Protein AF-0000000080869703 (afdb_homodimer)

Nearest PDB structures (foldseek):
  3mkl-assembly2_B  TM=8.723E-01  e=1.163E-06  Escherichia coli K-12
  3mkl-assembly1_A  TM=8.788E-01  e=1.828E-06  Escherichia coli K-12
  6nwj-assembly1_B  TM=6.174E-01  e=2.322E-05  Clostridium perfringens str. 13
  1rc6-assembly1_A  TM=5.672E-01  e=4.840E-05  Escherichia coli
  3i7d-assembly1_A  TM=5.353E-01  e=1.082E-03  Ruegeria pomeroyi DSS-3

Secondary structure (DSSP, 8-state):
--------EEE-HHHHHHHHHHHTEEEE-TTS-TT--S-SEEEEEEEE-SSTTEEEEEEEEEESS-EEEEE-S-EEEEEEEEEES-EEEEETTEEEEE-TTEEEEEEE-SS-PPEEEE-SSEEEEEEEEEE-HHHHHHTTPPP--TT---EEEEE--HHHHHHHHHHHHSPPPHHHHHHHHHHHHHHHHHHH---------SSSS--HHHHHHHHHHHHHHHH-TTS---HHHHHHHTTS-HHHHHHHHHHHHSS-HHHHHHHHHHHHHHHHHHTT--HHHHHHHTT-S-HHHHHHHHHHHHSS-GGGS----/--------EEE-HHHHHHHHHHHTEEEE-TTS-TT--S-SEEEEEEEE-SSTTEEEEEEEEEE-S-EEEEE-S-EEEEEEEEEES-EEEEETTEEEEE-TTEEEEEEE-SS-PPEEEE-SSEEEEEEEEEE-HHHHHHTTPPP--TT---EEEEE--HHHHHHHHHHHHSPPPHHHHHHHHHHHHHHHHHHH---------SSS---HHHHHHHHHHHHHHHH-TTS---HHHHHHHTTS-HHHHHHHHHHHHSS-HHHHHHHHHHHHHHHHHHTT--HHHHHHHTT-S-HHHHHHHHHHHHSS-GGGS----

Radius of gyration: 28.46 Å; Cα contacts (8 Å, |Δi|>4): 1227; chains: 2; bounding box: 59×88×68 Å

Structure (mmCIF, N/CA/C/O backbone):
data_AF-0000000080869703-model_v1
#
loop_
_entity.id
_entity.type
_entity.pdbx_description
1 polymer 'Helix-turn-helix transcriptional regulator'
#
loop_
_atom_site.group_PDB
_atom_site.id
_atom_site.type_symbol
_atom_site.label_atom_id
_atom_site.label_alt_id
_atom_site.label_comp_id
_atom_site.label_asym_id
_atom_site.label_entity_id
_atom_site.label_seq_id
_atom_site.pdbx_PDB_ins_code
_atom_site.Cartn_x
_atom_site.Cartn_y
_atom_site.Cartn_z
_atom_site.occupancy
_atom_site.B_iso_or_equiv
_atom_site.auth_seq_id
_atom_site.auth_comp_id
_atom_site.auth_asym_id
_atom_site.auth_atom_id
_atom_site.pdbx_PDB_model_num
ATOM 1 N N . MET A 1 1 ? 22.516 1.407 21.328 1 20.14 1 MET A N 1
ATOM 2 C CA . MET A 1 1 ? 22.808 2.601 20.541 1 20.14 1 MET A CA 1
ATOM 3 C C . MET A 1 1 ? 21.524 3.235 20.017 1 20.14 1 MET A C 1
ATOM 5 O O . MET A 1 1 ? 20.713 2.566 19.374 1 20.14 1 MET A O 1
ATOM 9 N N . SER A 1 2 ? 21.007 4.285 20.623 1 25.22 2 SER A N 1
ATOM 10 C CA . SER A 1 2 ? 19.775 5.066 20.619 1 25.22 2 SER A CA 1
ATOM 11 C C . SER A 1 2 ? 19.49 5.641 19.235 1 25.22 2 SER A C 1
ATOM 13 O O . SER A 1 2 ? 20.376 6.222 18.604 1 25.22 2 SER A O 1
ATOM 15 N N . ALA A 1 3 ? 18.755 4.963 18.36 1 33.51 3 ALA A N 1
ATOM 16 C CA . ALA A 1 3 ? 18.299 5.474 17.07 1 33.51 3 ALA A CA 1
ATOM 17 C C . ALA A 1 3 ? 18.113 6.988 17.115 1 33.51 3 ALA A C 1
ATOM 19 O O . ALA A 1 3 ? 17.27 7.494 17.86 1 33.51 3 ALA A O 1
ATOM 20 N N . ARG A 1 4 ? 19.114 7.731 17.019 1 34.93 4 ARG A N 1
ATOM 21 C CA . ARG A 1 4 ? 19.254 9.18 17.12 1 34.93 4 ARG A CA 1
ATOM 22 C C . ARG A 1 4 ? 18.106 9.892 16.412 1 34.93 4 ARG A C 1
ATOM 24 O O . ARG A 1 4 ? 17.92 9.731 15.204 1 34.93 4 ARG A O 1
ATOM 31 N N . SER A 1 5 ? 16.959 10.2 17.138 1 42.34 5 SER A N 1
ATOM 32 C CA . SER A 1 5 ? 15.76 11.006 16.938 1 42.34 5 SER A CA 1
ATOM 33 C C . SER A 1 5 ? 16.083 12.308 16.214 1 42.34 5 SER A C 1
ATOM 35 O O . SER A 1 5 ? 17.148 12.892 16.421 1 42.34 5 SER A O 1
ATOM 37 N N . ALA A 1 6 ? 15.863 12.454 15.037 1 49.43 6 ALA A N 1
ATOM 38 C CA . ALA A 1 6 ? 15.995 13.77 14.419 1 49.43 6 ALA A CA 1
ATOM 39 C C . ALA A 1 6 ? 15.98 14.875 15.472 1 49.43 6 ALA A C 1
ATOM 41 O O . ALA A 1 6 ? 15.349 14.731 16.522 1 49.43 6 ALA A O 1
ATOM 42 N N . PRO A 1 7 ? 16.922 15.744 15.5 1 52.11 7 PRO A N 1
ATOM 43 C CA . PRO A 1 7 ? 17.02 16.766 16.545 1 52.11 7 PRO A CA 1
ATOM 44 C C . PRO A 1 7 ? 15.687 17.458 16.82 1 52.11 7 PRO A C 1
ATOM 46 O O . PRO A 1 7 ? 14.923 17.728 15.889 1 52.11 7 PRO A O 1
ATOM 49 N N . ALA A 1 8 ? 15.157 17.297 18.018 1 68.85 8 ALA A N 1
ATOM 50 C CA . ALA A 1 8 ? 13.951 17.872 18.608 1 68.85 8 ALA A CA 1
ATOM 51 C C . ALA A 1 8 ? 13.905 19.383 18.402 1 68.85 8 ALA A C 1
ATOM 53 O O . ALA A 1 8 ? 14.814 20.101 18.825 1 68.85 8 ALA A O 1
ATOM 54 N N . ARG A 1 9 ? 13.326 19.951 17.357 1 85.55 9 ARG A N 1
ATOM 55 C CA . ARG A 1 9 ? 13.081 21.361 17.074 1 85.55 9 ARG A CA 1
ATOM 56 C C . ARG A 1 9 ? 11.968 21.912 17.959 1 85.55 9 ARG A C 1
ATOM 58 O O . ARG A 1 9 ? 10.952 21.248 18.174 1 85.55 9 ARG A O 1
ATOM 65 N N . ALA A 1 10 ? 12.283 23.069 18.505 1 91.9 10 ALA A N 1
ATOM 66 C CA . ALA A 1 10 ? 11.259 23.749 19.293 1 91.9 10 ALA A CA 1
ATOM 67 C C . ALA A 1 10 ? 10.288 24.508 18.393 1 91.9 10 ALA A C 1
ATOM 69 O O . ALA A 1 10 ? 10.703 25.152 17.426 1 91.9 10 ALA A O 1
ATOM 70 N N . HIS A 1 11 ? 9.072 24.368 18.674 1 92.34 11 HIS A N 1
ATOM 71 C CA . HIS A 1 11 ? 8.044 25.056 17.901 1 92.34 11 HIS A CA 1
ATOM 72 C C . HIS A 1 11 ? 7.268 26.042 18.769 1 92.34 11 HIS A C 1
ATOM 74 O O . HIS A 1 11 ? 6.696 25.657 19.791 1 92.34 11 HIS A O 1
ATOM 80 N N . THR A 1 12 ? 7.3 27.272 18.345 1 91.87 12 THR A N 1
ATOM 81 C CA . THR A 1 12 ? 6.55 28.319 19.029 1 91.87 12 THR A CA 1
ATOM 82 C C . THR A 1 12 ? 5.137 28.429 18.464 1 91.87 12 THR A C 1
ATOM 84 O O . THR A 1 12 ? 4.776 27.704 17.534 1 91.87 12 THR A O 1
ATOM 87 N N . LEU A 1 13 ? 4.327 29.299 19.083 1 91.07 13 LEU A N 1
ATOM 88 C CA . LEU A 1 13 ? 2.981 29.522 18.565 1 91.07 13 LEU A CA 1
ATOM 89 C C . LEU A 1 13 ? 3.03 30.03 17.127 1 91.07 13 LEU A C 1
ATOM 91 O O . LEU A 1 13 ? 2.17 29.685 16.314 1 91.07 13 LEU A O 1
ATOM 95 N N . ARG A 1 14 ? 4.054 30.802 16.857 1 86.33 14 ARG A N 1
ATOM 96 C CA . ARG A 1 14 ? 4.246 31.289 15.494 1 86.33 14 ARG A CA 1
ATOM 97 C C . ARG A 1 14 ? 4.444 30.131 14.522 1 86.33 14 ARG A C 1
ATOM 99 O O . ARG A 1 14 ? 3.892 30.138 13.42 1 86.33 14 ARG A O 1
ATOM 106 N N . ASP A 1 15 ? 5.247 29.185 14.94 1 87.35 15 ASP A N 1
ATOM 107 C CA . ASP A 1 15 ? 5.463 28 14.115 1 87.35 15 ASP A CA 1
ATOM 108 C C . ASP A 1 15 ? 4.159 27.235 13.9 1 87.35 15 ASP A C 1
ATOM 110 O O . ASP A 1 15 ? 3.887 26.758 12.796 1 87.35 15 ASP A O 1
ATOM 114 N N . LEU A 1 16 ? 3.339 27.163 14.928 1 90.88 16 LEU A N 1
ATOM 115 C CA . LEU A 1 16 ? 2.066 26.457 14.821 1 90.88 16 LEU A CA 1
ATOM 116 C C . LEU A 1 16 ? 1.134 27.163 13.843 1 90.88 16 LEU A C 1
ATOM 118 O O . LEU A 1 16 ? 0.442 26.511 13.057 1 90.88 16 LEU A O 1
ATOM 122 N N . HIS A 1 17 ? 1.147 28.445 13.905 1 87.14 17 HIS A N 1
ATOM 123 C CA . HIS A 1 17 ? 0.316 29.203 12.976 1 87.14 17 HIS A CA 1
ATOM 124 C C . HIS A 1 17 ? 0.772 28.999 11.536 1 87.14 17 HIS A C 1
ATOM 126 O O . HIS A 1 17 ? -0.053 28.948 10.62 1 87.14 17 HIS A O 1
ATOM 132 N N . ALA A 1 18 ? 2.055 28.888 11.414 1 81.06 18 ALA A N 1
ATOM 133 C CA . ALA A 1 18 ? 2.58 28.603 10.082 1 81.06 18 ALA A CA 1
ATOM 134 C C . ALA A 1 18 ? 2.107 27.24 9.585 1 81.06 18 ALA A C 1
ATOM 136 O O . ALA A 1 18 ? 1.715 27.097 8.424 1 81.06 18 ALA A O 1
ATOM 137 N N . TYR A 1 19 ? 2.163 26.274 10.492 1 84.2 19 TYR A N 1
ATOM 138 C CA . TYR A 1 19 ? 1.609 24.966 10.159 1 84.2 19 TYR A CA 1
ATOM 139 C C . TYR A 1 19 ? 0.132 25.075 9.798 1 84.2 19 TYR A C 1
ATOM 141 O O . TYR A 1 19 ? -0.323 24.463 8.83 1 84.2 19 TYR A O 1
ATOM 149 N N . GLY A 1 20 ? -0.568 25.808 10.604 1 85.89 20 GLY A N 1
ATOM 150 C CA . GLY A 1 20 ? -1.995 25.979 10.379 1 85.89 20 GLY A CA 1
ATOM 151 C C . GLY A 1 20 ? -2.321 26.525 9.002 1 85.89 20 GLY A C 1
ATOM 152 O O . GLY A 1 20 ? -3.234 26.035 8.334 1 85.89 20 GLY A O 1
ATOM 153 N N . ARG A 1 21 ? -1.618 27.464 8.59 1 79.07 21 ARG A N 1
ATOM 154 C CA . ARG A 1 21 ? -1.818 28.049 7.268 1 79.07 21 ARG A CA 1
ATOM 155 C C . ARG A 1 21 ? -1.548 27.025 6.171 1 79.07 21 ARG A C 1
ATOM 157 O O . ARG A 1 21 ? -2.229 27.015 5.143 1 79.07 21 ARG A O 1
ATOM 164 N N . HIS A 1 22 ? -0.626 26.2 6.531 1 76.41 22 HIS A N 1
ATOM 165 C CA . HIS A 1 22 ? -0.196 25.22 5.541 1 76.41 22 HIS A CA 1
ATOM 166 C C . HIS A 1 22 ? -1.163 24.043 5.475 1 76.41 22 HIS A C 1
ATOM 168 O O . HIS A 1 22 ? -1.499 23.57 4.386 1 76.41 22 HIS A O 1
ATOM 174 N N . TYR A 1 23 ? -1.695 23.671 6.624 1 81.21 23 TYR A N 1
ATOM 175 C CA . TYR A 1 23 ? -2.474 22.439 6.683 1 81.21 23 TYR A CA 1
ATOM 176 C C . TYR A 1 23 ? -3.954 22.739 6.886 1 81.21 23 TYR A C 1
ATOM 178 O O . TYR A 1 23 ? -4.774 21.822 6.973 1 81.21 23 TYR A O 1
ATOM 186 N N . GLY A 1 24 ? -4.285 24.014 6.92 1 82.24 24 GLY A N 1
ATOM 187 C CA . GLY A 1 24 ? -5.674 24.396 7.114 1 82.24 24 GLY A CA 1
ATOM 188 C C . GLY A 1 24 ? -6.161 24.176 8.533 1 82.24 24 GLY A C 1
ATOM 189 O O . GLY A 1 24 ? -7.26 23.658 8.745 1 82.24 24 GLY A O 1
ATOM 190 N N . LEU A 1 25 ? -5.31 24.497 9.418 1 89.09 25 LEU A N 1
ATOM 191 C CA . LEU A 1 25 ? -5.636 24.363 10.833 1 89.09 25 LEU A CA 1
ATOM 192 C C . LEU A 1 25 ? -5.528 25.707 11.546 1 89.09 25 LEU A C 1
ATOM 194 O O . LEU A 1 25 ? -4.682 26.533 11.197 1 89.09 25 LEU A O 1
ATOM 198 N N . ASP A 1 26 ? -6.378 25.969 12.43 1 90.92 26 ASP A N 1
ATOM 199 C CA . ASP A 1 26 ? -6.266 27.084 13.366 1 90.92 26 ASP A CA 1
ATOM 200 C C . ASP A 1 26 ? -5.799 26.605 14.738 1 90.92 26 ASP A C 1
ATOM 202 O O . ASP A 1 26 ? -6.436 25.745 15.351 1 90.92 26 ASP A O 1
ATOM 206 N N . TYR A 1 27 ? -4.723 27.202 15.184 1 93.07 27 TYR A N 1
ATOM 207 C CA . TYR A 1 27 ? -4.172 26.801 16.474 1 93.07 27 TYR A CA 1
ATOM 208 C C . TYR A 1 27 ? -4.424 27.869 17.531 1 93.07 27 TYR A C 1
ATOM 210 O O . TYR A 1 27 ? -4.358 29.066 17.241 1 93.07 27 TYR A O 1
ATOM 218 N N . ARG A 1 28 ? -4.674 27.396 18.712 1 92.97 28 ARG A N 1
ATOM 219 C CA . ARG A 1 28 ? -4.789 28.245 19.894 1 92.97 28 ARG A CA 1
ATOM 220 C C . ARG A 1 28 ? -4.058 27.63 21.082 1 92.97 28 ARG A C 1
ATOM 222 O O . ARG A 1 28 ? -4.106 26.416 21.287 1 92.97 28 ARG A O 1
ATOM 229 N N . VAL A 1 29 ? -3.337 28.428 21.752 1 94.53 29 VAL A N 1
ATOM 230 C CA . VAL A 1 29 ? -2.681 28.016 22.989 1 94.53 29 VAL A CA 1
ATOM 231 C C . VAL A 1 29 ? -3.222 28.836 24.159 1 94.53 29 VAL A C 1
ATOM 233 O O . VAL A 1 29 ? -2.778 29.962 24.394 1 94.53 29 VAL A O 1
ATOM 236 N N . PRO A 1 30 ? -4.152 28.202 24.82 1 90.41 30 PRO A N 1
ATOM 237 C CA . PRO A 1 30 ? -4.748 28.977 25.91 1 90.41 30 PRO A CA 1
ATOM 238 C C . PRO A 1 30 ? -3.709 29.498 26.901 1 90.41 30 PRO A C 1
ATOM 240 O O . PRO A 1 30 ? -2.789 28.767 27.277 1 90.41 30 PRO A O 1
ATOM 243 N N . GLY A 1 31 ? -3.852 30.686 27.29 1 86.3 31 GLY A N 1
ATOM 244 C CA . GLY A 1 31 ? -3.015 31.273 28.324 1 86.3 31 GLY A CA 1
ATOM 245 C C . GLY A 1 31 ? -1.709 31.83 27.788 1 86.3 31 GLY A C 1
ATOM 246 O O . GLY A 1 31 ? -0.927 32.42 28.536 1 86.3 31 GLY A O 1
ATOM 247 N N . LEU A 1 32 ? -1.402 31.518 26.504 1 84.37 32 LEU A N 1
ATOM 248 C CA . LEU A 1 32 ? -0.157 32.018 25.932 1 84.37 32 LEU A CA 1
ATOM 249 C C . LEU A 1 32 ? -0.424 33.178 24.977 1 84.37 32 LEU A C 1
ATOM 251 O O . LEU A 1 32 ? -1.338 33.111 24.153 1 84.37 32 LEU A O 1
ATOM 255 N N . SER A 1 33 ? 0.323 34.228 25.192 1 83.71 33 SER A N 1
ATOM 256 C CA . SER A 1 33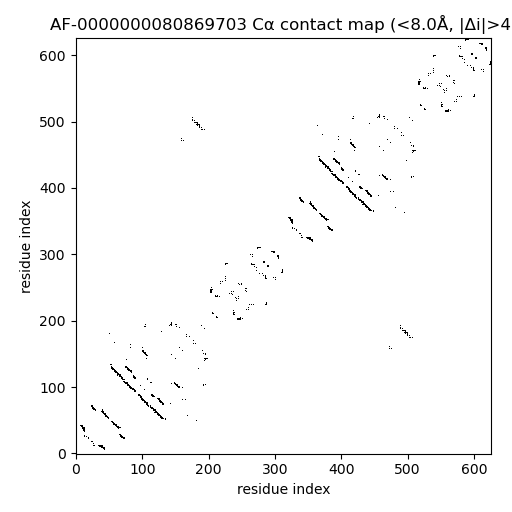 ? 0.232 35.372 24.292 1 83.71 33 SER A CA 1
ATOM 257 C C . SER A 1 33 ? 0.656 34.996 22.876 1 83.71 33 SER A C 1
ATOM 259 O O . SER A 1 33 ? 1.599 34.224 22.689 1 83.71 33 SER A O 1
ATOM 261 N N . PRO A 1 34 ? -0.042 35.465 21.88 1 77.93 34 PRO A N 1
ATOM 262 C CA . PRO A 1 34 ? 0.317 35.178 20.489 1 77.93 34 PRO A CA 1
ATOM 263 C C . PRO A 1 34 ? 1.746 35.598 20.15 1 77.93 34 PRO A C 1
ATOM 265 O O . PRO A 1 34 ? 2.324 35.105 19.178 1 77.93 34 PRO A O 1
ATOM 268 N N . ARG A 1 35 ? 2.4 36.48 20.983 1 78.35 35 ARG A N 1
ATOM 269 C CA . ARG A 1 35 ? 3.737 36.997 20.71 1 78.35 35 ARG A CA 1
ATOM 270 C C . ARG A 1 35 ? 4.789 36.252 21.525 1 78.35 35 ARG A C 1
ATOM 272 O O . ARG A 1 35 ? 5.984 36.528 21.406 1 78.35 35 ARG A O 1
ATOM 279 N N . ALA A 1 36 ? 4.219 35.283 22.302 1 82.03 36 ALA A N 1
ATOM 280 C CA . ALA A 1 36 ? 5.15 34.556 23.161 1 82.03 36 ALA A CA 1
ATOM 281 C C . ALA A 1 36 ? 6.12 33.718 22.333 1 82.03 36 ALA A C 1
ATOM 283 O O . ALA A 1 36 ? 5.717 33.061 21.37 1 82.03 36 ALA A O 1
ATOM 284 N N . GLU A 1 37 ? 7.371 33.797 22.561 1 84.36 37 GLU A N 1
ATOM 285 C CA . GLU A 1 37 ? 8.397 33.034 21.857 1 84.36 37 GLU A CA 1
ATOM 286 C C . GLU A 1 37 ? 8.829 31.814 22.664 1 84.36 37 GLU A C 1
ATOM 288 O O . GLU A 1 37 ? 10.017 31.49 22.722 1 84.36 37 GLU A O 1
ATOM 293 N N . VAL A 1 38 ? 7.845 31.285 23.36 1 89.35 38 VAL A N 1
ATOM 294 C CA . VAL A 1 38 ? 8.131 30.078 24.127 1 89.35 38 VAL A CA 1
ATOM 295 C C . VAL A 1 38 ? 7.726 28.845 23.322 1 89.35 38 VAL A C 1
ATOM 297 O O . VAL A 1 38 ? 6.739 28.875 22.584 1 89.35 38 VAL A O 1
ATOM 300 N N . PRO A 1 39 ? 8.449 27.837 23.57 1 93.15 39 PRO A N 1
ATOM 301 C CA . PRO A 1 39 ? 8.096 26.617 22.839 1 93.15 39 PRO A CA 1
ATOM 302 C C . PRO A 1 39 ? 6.779 26.006 23.312 1 93.15 39 PRO A C 1
ATOM 304 O O . PRO A 1 39 ? 6.538 25.907 24.518 1 93.15 39 PRO A O 1
ATOM 307 N N . VAL A 1 40 ? 5.871 25.772 22.37 1 95.13 40 VAL A N 1
ATOM 308 C CA . VAL A 1 40 ? 4.611 25.095 22.656 1 95.13 40 VAL A CA 1
ATOM 309 C C . VAL A 1 40 ? 4.815 23.583 22.611 1 95.13 40 VAL A C 1
ATOM 311 O O . VAL A 1 40 ? 4.204 22.844 23.387 1 95.13 40 VAL A O 1
ATOM 314 N N . MET A 1 41 ? 5.627 23.178 21.696 1 94.92 41 MET A N 1
ATOM 315 C CA . MET A 1 41 ? 5.999 21.771 21.572 1 94.92 41 MET A CA 1
ATOM 316 C C . MET A 1 41 ? 7.415 21.63 21.023 1 94.92 41 MET A C 1
ATOM 318 O O . MET A 1 41 ? 7.989 22.596 20.518 1 94.92 41 MET A O 1
ATOM 322 N N . THR A 1 42 ? 8.048 20.493 21.281 1 95.55 42 THR A N 1
ATOM 323 C CA . THR A 1 42 ? 9.354 20.156 20.726 1 95.55 42 THR A CA 1
ATOM 324 C C . THR A 1 42 ? 9.301 18.819 19.991 1 95.55 42 THR A C 1
ATOM 326 O O . THR A 1 42 ? 8.581 17.907 20.403 1 95.55 42 THR A O 1
ATOM 329 N N . GLY A 1 43 ? 9.907 18.769 18.85 1 93.76 43 GLY A N 1
ATOM 330 C CA . GLY A 1 43 ? 9.925 17.547 18.063 1 93.76 43 GLY A CA 1
ATOM 331 C C . GLY A 1 43 ? 9.901 17.799 16.568 1 93.76 43 GLY A C 1
ATOM 332 O O . GLY A 1 43 ? 10.433 18.806 16.094 1 93.76 43 GLY A O 1
ATOM 333 N N . THR A 1 44 ? 9.333 16.864 15.884 1 90.57 44 THR A N 1
ATOM 334 C CA . THR A 1 44 ? 9.364 16.973 14.43 1 90.57 44 THR A CA 1
ATOM 335 C C . THR A 1 44 ? 7.965 16.8 13.845 1 90.57 44 THR A C 1
ATOM 337 O O . THR A 1 44 ? 7.143 16.063 14.394 1 90.57 44 THR A O 1
ATOM 340 N N . VAL A 1 45 ? 7.639 17.56 12.856 1 89.21 45 VAL A N 1
ATOM 341 C CA . VAL A 1 45 ? 6.465 17.434 11.998 1 89.21 45 VAL A CA 1
ATOM 342 C C . VAL A 1 45 ? 6.903 17.246 10.547 1 89.21 45 VAL A C 1
ATOM 344 O O . VAL A 1 45 ? 7.635 18.075 10 1 89.21 45 VAL A O 1
ATOM 347 N N . ARG A 1 46 ? 6.535 16.15 10.013 1 87.94 46 ARG A N 1
ATOM 348 C CA . ARG A 1 46 ? 6.954 15.827 8.653 1 87.94 46 ARG A CA 1
ATOM 349 C C . ARG A 1 46 ? 5.748 15.64 7.738 1 87.94 46 ARG A C 1
ATOM 351 O O . ARG A 1 46 ? 4.719 15.11 8.161 1 87.94 46 ARG A O 1
ATOM 358 N N . GLU A 1 47 ? 5.862 16.02 6.592 1 89.16 47 GLU A N 1
ATOM 359 C CA . GLU A 1 47 ? 4.817 15.874 5.583 1 89.16 47 GLU A CA 1
ATOM 360 C C . GLU A 1 47 ? 5.291 15.008 4.42 1 89.16 47 GLU A C 1
ATOM 362 O O . GLU A 1 47 ? 6.44 15.115 3.986 1 89.16 47 GLU A O 1
ATOM 367 N N . PHE A 1 48 ? 4.411 14.166 3.988 1 88.63 48 PHE A N 1
ATOM 368 C CA . PHE A 1 48 ? 4.682 13.308 2.84 1 88.63 48 PHE A CA 1
ATOM 369 C C . PHE A 1 48 ? 3.534 13.364 1.839 1 88.63 48 PHE A C 1
ATOM 371 O O . PHE A 1 48 ? 2.384 13.593 2.217 1 88.63 48 PHE A O 1
ATOM 378 N N . SER A 1 49 ? 3.841 13.143 0.612 1 90.49 49 SER A N 1
ATOM 379 C CA . SER A 1 49 ? 2.875 12.997 -0.471 1 90.49 49 SER A CA 1
ATOM 380 C C . SER A 1 49 ? 3.11 11.708 -1.252 1 90.49 49 SER A C 1
ATOM 382 O O . SER A 1 49 ? 3.691 11.732 -2.339 1 90.49 49 SER A O 1
ATOM 384 N N . PRO A 1 50 ? 2.693 10.672 -0.656 1 90.98 50 PRO A N 1
ATOM 385 C CA . PRO A 1 50 ? 2.988 9.365 -1.248 1 90.98 50 PRO A CA 1
ATOM 386 C C . PRO A 1 50 ? 2.477 9.238 -2.681 1 90.98 50 PRO A C 1
ATOM 388 O O . PRO A 1 50 ? 3.074 8.527 -3.493 1 90.98 50 PRO A O 1
ATOM 391 N N . ARG A 1 51 ? 1.401 9.809 -3.007 1 86.82 51 ARG A N 1
ATOM 392 C CA . ARG A 1 51 ? 0.846 9.891 -4.354 1 86.82 51 ARG A CA 1
ATOM 393 C C . ARG A 1 51 ? 0.033 11.169 -4.534 1 86.82 51 ARG A C 1
ATOM 395 O O . ARG A 1 51 ? -0.384 11.789 -3.554 1 86.82 51 ARG A O 1
ATOM 402 N N . PRO A 1 52 ? -0.209 11.555 -5.802 1 83.94 52 PRO A N 1
ATOM 403 C CA . PRO A 1 52 ? -0.984 12.78 -6.015 1 83.94 52 PRO A CA 1
ATOM 404 C C . PRO A 1 52 ? -2.343 12.747 -5.321 1 83.94 52 PRO A C 1
ATOM 406 O O . PRO A 1 52 ? -3.083 11.768 -5.452 1 83.94 52 PRO A O 1
ATOM 409 N N . GLY A 1 53 ? -2.597 13.78 -4.527 1 87.55 53 GLY A N 1
ATOM 410 C CA . GLY A 1 53 ? -3.877 13.896 -3.848 1 87.55 53 GLY A CA 1
ATOM 411 C C . GLY A 1 53 ? -3.877 13.279 -2.462 1 87.55 53 GLY A C 1
ATOM 412 O O . GLY A 1 53 ? -4.874 13.357 -1.742 1 87.55 53 GLY A O 1
ATOM 413 N N . MET A 1 54 ? -2.79 12.623 -2.174 1 92 54 MET A N 1
ATOM 414 C CA . MET A 1 54 ? -2.609 12.041 -0.847 1 92 54 MET A CA 1
ATOM 415 C C . MET A 1 54 ? -1.577 12.827 -0.044 1 92 54 MET A C 1
ATOM 417 O O . MET A 1 54 ? -0.465 13.063 -0.518 1 92 54 MET A O 1
ATOM 421 N N . GLN A 1 55 ? -1.992 13.256 1.096 1 92.11 55 GLN A N 1
ATOM 422 C CA . GLN A 1 55 ? -1.082 13.981 1.977 1 92.11 55 GLN A CA 1
ATOM 423 C C . GLN A 1 55 ? -1 13.319 3.349 1 92.11 55 GLN A C 1
ATOM 425 O O . GLN A 1 55 ? -2.027 13.049 3.976 1 92.11 55 GLN A O 1
ATOM 430 N N . LEU A 1 56 ? 0.173 13.033 3.749 1 94.08 56 LEU A N 1
ATOM 431 C CA . LEU A 1 56 ? 0.429 12.432 5.054 1 94.08 56 LEU A CA 1
ATOM 432 C C . LEU A 1 56 ? 1.267 13.361 5.925 1 94.08 56 LEU A C 1
ATOM 434 O O . LEU A 1 56 ? 2.313 13.85 5.492 1 94.08 56 LEU A O 1
ATOM 438 N N . VAL A 1 57 ? 0.778 13.692 7.119 1 93.98 57 VAL A N 1
ATOM 439 C CA . VAL A 1 57 ? 1.515 14.516 8.073 1 93.98 57 VAL A CA 1
ATOM 440 C C . VAL A 1 57 ? 1.778 13.719 9.348 1 93.98 57 VAL A C 1
ATOM 442 O O . VAL A 1 57 ? 0.849 13.175 9.951 1 93.98 57 VAL A O 1
ATOM 445 N N . ALA A 1 58 ? 2.986 13.617 9.668 1 94.5 58 ALA A N 1
ATOM 446 C CA . ALA A 1 58 ? 3.386 12.885 10.867 1 94.5 58 ALA A CA 1
ATOM 447 C C . ALA A 1 58 ? 3.958 13.829 11.921 1 94.5 58 ALA A C 1
ATOM 449 O O . ALA A 1 58 ? 4.812 14.665 11.616 1 94.5 58 ALA A O 1
ATOM 450 N N . SER A 1 59 ? 3.453 13.707 13.107 1 94.51 59 SER A N 1
ATOM 451 C CA . SER A 1 59 ? 3.957 14.49 14.23 1 94.51 59 SER A CA 1
ATOM 452 C C . SER A 1 59 ? 4.597 13.594 15.285 1 94.51 59 SER A C 1
ATOM 454 O O . SER A 1 59 ? 4.051 12.544 15.629 1 94.51 59 SER A O 1
ATOM 456 N N . ASP A 1 60 ? 5.72 13.836 15.679 1 93.78 60 ASP A N 1
ATOM 457 C CA . ASP A 1 60 ? 6.437 13.279 16.822 1 93.78 60 ASP A CA 1
ATOM 458 C C . ASP A 1 60 ? 6.971 14.387 17.728 1 93.78 60 ASP A C 1
ATOM 460 O O . ASP A 1 60 ? 8.079 14.886 17.52 1 93.78 60 ASP A O 1
ATOM 464 N N . VAL A 1 61 ? 6.115 14.711 18.764 1 96.07 61 VAL A N 1
ATOM 465 C CA . VAL A 1 61 ? 6.44 15.931 19.496 1 96.07 61 VAL A CA 1
ATOM 466 C C . VAL A 1 61 ? 6.189 15.721 20.988 1 96.07 61 VAL A C 1
ATOM 468 O O . VAL A 1 61 ? 5.388 14.867 21.375 1 96.07 61 VAL A O 1
ATOM 471 N N . GLU A 1 62 ? 6.874 16.374 21.745 1 96.98 62 GLU A N 1
ATOM 472 C CA . GLU A 1 62 ? 6.562 16.572 23.157 1 96.98 62 GLU A CA 1
ATOM 473 C C . GLU A 1 62 ? 5.73 17.834 23.367 1 96.98 62 GLU A C 1
ATOM 475 O O . GLU A 1 62 ? 6.177 18.938 23.05 1 96.98 62 GLU A O 1
ATOM 480 N N . VAL A 1 63 ? 4.583 17.699 23.874 1 96.99 63 VAL A N 1
ATOM 481 C CA . VAL A 1 63 ? 3.697 18.84 24.079 1 96.99 63 VAL A CA 1
ATOM 482 C C . VAL A 1 63 ? 4.047 19.537 25.392 1 96.99 63 VAL A C 1
ATOM 484 O O . VAL A 1 63 ? 3.859 18.97 26.472 1 96.99 63 VAL A O 1
ATOM 487 N N . ILE A 1 64 ? 4.52 20.693 25.286 1 96.33 64 ILE A N 1
ATOM 488 C CA . ILE A 1 64 ? 4.937 21.458 26.456 1 96.33 64 ILE A CA 1
ATOM 489 C C . ILE A 1 64 ? 3.747 22.234 27.015 1 96.33 64 ILE A C 1
ATOM 491 O O . ILE A 1 64 ? 3.507 22.229 28.225 1 96.33 64 ILE A O 1
ATOM 495 N N . HIS A 1 65 ? 2.966 22.917 26.146 1 95.58 65 HIS A N 1
ATOM 496 C CA . HIS A 1 65 ? 1.735 23.615 26.498 1 95.58 65 HIS A CA 1
ATOM 497 C C . HIS A 1 65 ? 0.537 23.027 25.759 1 95.58 65 HIS A C 1
ATOM 499 O O . HIS A 1 65 ? 0.634 22.697 24.575 1 95.58 65 HIS A O 1
ATOM 505 N N . ARG A 1 66 ? -0.537 22.991 26.475 1 95.81 66 ARG A N 1
ATOM 506 C CA . ARG A 1 66 ? -1.77 22.58 25.812 1 95.81 66 ARG A CA 1
ATOM 507 C C . ARG A 1 66 ? -2.059 23.459 24.599 1 95.81 66 ARG A C 1
ATOM 509 O O . ARG A 1 66 ? -1.871 24.676 24.65 1 95.81 66 ARG A O 1
ATOM 516 N N . TYR A 1 67 ? -2.44 22.827 23.558 1 95.65 67 TYR A N 1
ATOM 517 C CA . TYR A 1 67 ? -2.886 23.611 22.412 1 95.65 67 TYR A CA 1
ATOM 518 C C . TYR A 1 67 ? -4.125 22.991 21.776 1 95.65 67 TYR A C 1
ATOM 520 O O . TYR A 1 67 ? -4.351 21.784 21.889 1 95.65 67 TYR A O 1
ATOM 528 N N . ASP A 1 68 ? -4.951 23.817 21.187 1 94.94 68 ASP A N 1
ATOM 529 C CA . ASP A 1 68 ? -6.157 23.432 20.461 1 94.94 68 ASP A CA 1
ATOM 530 C C . ASP A 1 68 ? -5.994 23.668 18.961 1 94.94 68 ASP A C 1
ATOM 532 O O . ASP A 1 68 ? -5.301 24.6 18.546 1 94.94 68 ASP A O 1
ATOM 536 N N . SER A 1 69 ? -6.554 22.725 18.211 1 94.4 69 SER A N 1
ATOM 537 C CA . SER A 1 69 ? -6.558 22.9 16.762 1 94.4 69 SER A CA 1
ATOM 538 C C . SER A 1 69 ? -7.962 22.739 16.189 1 94.4 69 SER A C 1
ATOM 540 O O . SER A 1 69 ? -8.787 22.016 16.75 1 94.4 69 SER A O 1
ATOM 542 N N . LEU A 1 70 ? -8.271 23.475 15.127 1 91.61 70 LEU A N 1
ATOM 543 C CA . LEU A 1 70 ? -9.528 23.404 14.389 1 91.61 70 LEU A CA 1
ATOM 544 C C . LEU A 1 70 ? -9.272 23.309 12.888 1 91.61 70 LEU A C 1
ATOM 546 O O . LEU A 1 70 ? -8.58 24.155 12.318 1 91.61 70 LEU A O 1
ATOM 550 N N . SER A 1 71 ? -9.756 22.226 12.33 1 89.4 71 SER A N 1
ATOM 551 C CA . SER A 1 71 ? -9.623 22.09 10.883 1 89.4 71 SER A CA 1
ATOM 552 C C . SER A 1 71 ? -10.58 23.024 10.15 1 89.4 71 SER A C 1
ATOM 554 O O . SER A 1 71 ? -11.776 23.054 10.447 1 89.4 71 SER A O 1
ATOM 556 N N . ARG A 1 72 ? -10.088 23.772 9.12 1 79.31 72 ARG A N 1
ATOM 557 C CA . ARG A 1 72 ? -10.899 24.739 8.386 1 79.31 72 ARG A CA 1
ATOM 558 C C . ARG A 1 72 ? -11.071 24.316 6.931 1 79.31 72 ARG A C 1
ATOM 560 O O . ARG A 1 72 ? -11.992 24.774 6.252 1 79.31 72 ARG A O 1
ATOM 567 N N . THR A 1 73 ? -10.245 23.449 6.55 1 80.36 73 THR A N 1
ATOM 568 C CA . THR A 1 73 ? -10.267 23.067 5.142 1 80.36 73 THR A CA 1
ATOM 569 C C . THR A 1 73 ? -11.055 21.775 4.945 1 80.36 73 THR A C 1
ATOM 571 O O . THR A 1 73 ? -10.871 20.81 5.69 1 80.36 73 THR A O 1
ATOM 574 N N . PRO A 1 74 ? -11.9 21.895 3.973 1 81.13 74 PRO A N 1
ATOM 575 C CA . PRO A 1 74 ? -12.631 20.663 3.667 1 81.13 74 PRO A CA 1
ATOM 576 C C . PRO A 1 74 ? -11.714 19.533 3.206 1 81.13 74 PRO A C 1
ATOM 578 O O . PRO A 1 74 ? -10.695 19.784 2.557 1 81.13 74 PRO A O 1
ATOM 581 N N . SER A 1 75 ? -12.009 18.395 3.581 1 85.49 75 SER A N 1
ATOM 582 C CA . SER A 1 75 ? -11.326 17.168 3.184 1 85.49 75 SER A CA 1
ATOM 583 C C . SER A 1 75 ? -12.314 16.025 2.982 1 85.49 75 SER A C 1
ATOM 585 O O . SER A 1 75 ? -12.988 15.606 3.926 1 85.49 75 SER A O 1
ATOM 587 N N . PRO A 1 76 ? -12.433 15.603 1.749 1 85.73 76 PRO A N 1
ATOM 588 C CA . PRO A 1 76 ? -13.365 14.507 1.478 1 85.73 76 PRO A CA 1
ATOM 589 C C . PRO A 1 76 ? -13.124 13.292 2.371 1 85.73 76 PRO A C 1
ATOM 591 O O . PRO A 1 76 ? -14.065 12.565 2.699 1 85.73 76 PRO A O 1
ATOM 594 N N . LEU A 1 77 ? -11.896 13.093 2.743 1 90.09 77 LEU A N 1
ATOM 595 C CA . LEU A 1 77 ? -11.588 12.037 3.702 1 90.09 77 LEU A CA 1
ATOM 596 C C . LEU A 1 77 ? -10.286 12.335 4.439 1 90.09 77 LEU A C 1
ATOM 598 O O . LEU A 1 77 ? -9.27 12.643 3.812 1 90.09 77 LEU A O 1
ATOM 602 N N . SER A 1 78 ? -10.356 12.287 5.668 1 92.39 78 SER A N 1
ATOM 603 C CA . SER A 1 78 ? -9.19 12.39 6.539 1 92.39 78 SER A CA 1
ATOM 604 C C . SER A 1 78 ? -9.149 11.245 7.546 1 92.39 78 SER A C 1
ATOM 606 O O . SER A 1 78 ? -10.181 10.864 8.103 1 92.39 78 SER A O 1
ATOM 608 N N . ILE A 1 79 ? -8.063 10.681 7.717 1 94.45 79 ILE A N 1
ATOM 609 C CA . ILE A 1 79 ? -7.857 9.658 8.737 1 94.45 79 ILE A CA 1
ATOM 610 C C . ILE A 1 79 ? -6.794 10.125 9.729 1 94.45 79 ILE A C 1
ATOM 612 O O . ILE A 1 79 ? -5.66 10.417 9.342 1 94.45 79 ILE A O 1
ATOM 616 N N . VAL A 1 80 ? -7.114 10.243 10.998 1 96.75 80 VAL A N 1
ATOM 617 C CA . VAL A 1 80 ? -6.193 10.615 12.067 1 96.75 80 VAL A CA 1
ATOM 618 C C . VAL A 1 80 ? -5.829 9.381 12.89 1 96.75 80 VAL A C 1
ATOM 620 O O . VAL A 1 80 ? -6.711 8.674 13.382 1 96.75 80 VAL A O 1
ATOM 623 N N . VAL A 1 81 ? -4.59 9.122 13.025 1 98.1 81 VAL A N 1
ATOM 624 C CA . VAL A 1 81 ? -4.101 7.95 13.743 1 98.1 81 VAL A CA 1
ATOM 625 C C . VAL A 1 81 ? -3.292 8.39 14.961 1 98.1 81 VAL A C 1
ATOM 627 O O . VAL A 1 81 ? -2.406 9.24 14.852 1 98.1 81 VAL A O 1
ATOM 630 N N . MET A 1 82 ? -3.571 7.794 16.128 1 98.33 82 MET A N 1
ATOM 631 C CA . MET A 1 82 ? -2.792 8.038 17.338 1 98.33 82 MET A CA 1
ATOM 632 C C . MET A 1 82 ? -1.847 6.875 17.622 1 98.33 82 MET A C 1
ATOM 634 O O . MET A 1 82 ? -2.293 5.746 17.835 1 98.33 82 MET A O 1
ATOM 638 N N . LEU A 1 83 ? -0.6 7.143 17.566 1 97.8 83 LEU A N 1
ATOM 639 C CA . LEU A 1 83 ? 0.388 6.102 17.826 1 97.8 83 LEU A CA 1
ATOM 640 C C . LEU A 1 83 ? 0.897 6.182 19.262 1 97.8 83 LEU A C 1
ATOM 642 O O . LEU A 1 83 ? 1.288 5.168 19.844 1 97.8 83 LEU A O 1
ATOM 646 N N . GLU A 1 84 ? 0.975 7.329 19.817 1 96.68 84 GLU A N 1
ATOM 647 C CA . GLU A 1 84 ? 1.368 7.603 21.196 1 96.68 84 GLU A CA 1
ATOM 648 C C . GLU A 1 84 ? 0.696 8.869 21.72 1 96.68 84 GLU A C 1
ATOM 650 O O . GLU A 1 84 ? 0.482 9.821 20.967 1 96.68 84 GLU A O 1
ATOM 655 N N . GLY A 1 85 ? 0.366 8.877 23.038 1 96.99 85 GLY A N 1
ATOM 656 C CA . GLY A 1 85 ? -0.328 10.016 23.618 1 96.99 85 GLY A CA 1
ATOM 657 C C . GLY A 1 85 ? -1.827 9.982 23.386 1 96.99 85 GLY A C 1
ATOM 658 O O . GLY A 1 85 ? -2.397 8.92 23.127 1 96.99 85 GLY A O 1
ATOM 659 N N . TYR A 1 86 ? -2.443 11.073 23.679 1 96.22 86 TYR A N 1
ATOM 660 C CA . TYR A 1 86 ? -3.883 11.134 23.456 1 96.22 86 TYR A CA 1
ATOM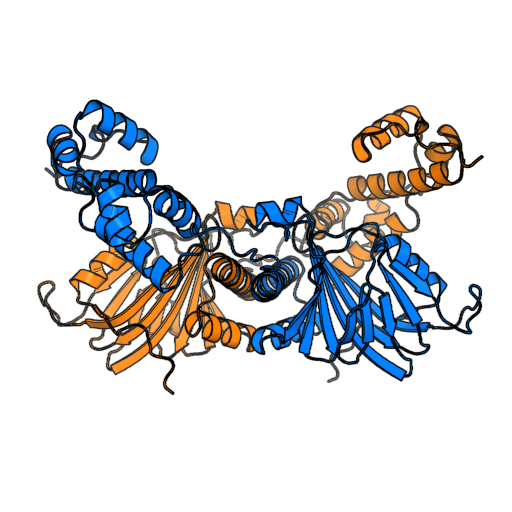 661 C C . TYR A 1 86 ? -4.325 12.557 23.134 1 96.22 86 TYR A C 1
ATOM 663 O O . TYR A 1 86 ? -3.57 13.51 23.339 1 96.22 86 TYR A O 1
ATOM 671 N N . ALA A 1 87 ? -5.429 12.734 22.464 1 97.25 87 ALA A N 1
ATOM 672 C CA . ALA A 1 87 ? -6.061 14.006 22.123 1 97.25 87 ALA A CA 1
ATOM 673 C C . ALA A 1 87 ? -7.58 13.913 22.238 1 97.25 87 ALA A C 1
ATOM 675 O O . ALA A 1 87 ? -8.172 12.883 21.909 1 97.25 87 ALA A O 1
ATOM 676 N N . ASP A 1 88 ? -8.185 14.928 22.738 1 96.28 88 ASP A N 1
ATOM 677 C CA . ASP A 1 88 ? -9.641 15.038 22.734 1 96.28 88 ASP A CA 1
ATOM 678 C C . ASP A 1 88 ? -10.141 15.657 21.431 1 96.28 88 ASP A C 1
ATOM 680 O O . ASP A 1 88 ? -9.709 16.746 21.048 1 96.28 88 ASP A O 1
ATOM 684 N N . VAL A 1 89 ? -11.018 14.942 20.769 1 94.97 89 VAL A N 1
ATOM 685 C CA . VAL A 1 89 ? -11.495 15.403 19.469 1 94.97 89 VAL A CA 1
ATOM 686 C C . VAL A 1 89 ? -13.011 15.583 19.509 1 94.97 89 VAL A C 1
ATOM 688 O O . VAL A 1 89 ? -13.715 14.824 20.179 1 94.97 89 VAL A O 1
ATOM 691 N N . SER A 1 90 ? -13.435 16.573 18.812 1 91.47 90 SER A N 1
ATOM 692 C CA . SER A 1 90 ? -14.872 16.813 18.734 1 91.47 90 SER A CA 1
ATOM 693 C C . SER A 1 90 ? -15.282 17.27 17.338 1 91.47 90 SER A C 1
ATOM 695 O O . SER A 1 90 ? -14.54 17.999 16.676 1 91.47 90 SER A O 1
ATOM 697 N N . LEU A 1 91 ? -16.303 16.751 16.885 1 86.45 91 LEU A N 1
ATOM 698 C CA . LEU A 1 91 ? -16.984 17.166 15.663 1 86.45 91 LEU A CA 1
ATOM 699 C C . LEU A 1 91 ? -18.484 17.307 15.898 1 86.45 91 LEU A C 1
ATOM 701 O O . LEU A 1 91 ? -19.17 16.319 16.171 1 86.45 91 LEU A O 1
ATOM 705 N N . GLU A 1 92 ? -18.912 18.513 15.795 1 80.77 92 GLU A N 1
ATOM 706 C CA . GLU A 1 92 ? -20.307 18.795 16.12 1 80.77 92 GLU A CA 1
ATOM 707 C C . GLU A 1 92 ? -20.654 18.314 17.526 1 80.77 92 GLU A C 1
ATOM 709 O O . GLU A 1 92 ? -20.004 18.703 18.499 1 80.77 92 GLU A O 1
ATOM 714 N N . LYS A 1 93 ? -21.586 17.324 17.593 1 78.63 93 LYS A N 1
ATOM 715 C CA . LYS A 1 93 ? -22.053 16.889 18.906 1 78.63 93 LYS A CA 1
ATOM 716 C C . LYS A 1 93 ? -21.326 15.626 19.358 1 78.63 93 LYS A C 1
ATOM 718 O O . LYS A 1 93 ? -21.583 15.111 20.448 1 78.63 93 LYS A O 1
ATOM 723 N N . ARG A 1 94 ? -20.422 15.225 18.579 1 83.84 94 ARG A N 1
ATOM 724 C CA . ARG A 1 94 ? -19.688 14.009 18.914 1 83.84 94 ARG A CA 1
ATOM 725 C C . ARG A 1 94 ? -18.335 14.34 19.534 1 83.84 94 ARG A C 1
ATOM 727 O O . ARG A 1 94 ? -17.643 15.252 19.077 1 83.84 94 ARG A O 1
ATOM 734 N N . HIS A 1 95 ? -18.091 13.664 20.731 1 88.82 95 HIS A N 1
ATOM 735 C CA . HIS A 1 95 ? -16.824 13.843 21.431 1 88.82 95 HIS A CA 1
ATOM 736 C C . HIS A 1 95 ? -16.169 12.501 21.738 1 88.82 95 HIS A C 1
ATOM 738 O O . HIS A 1 95 ? -16.854 11.536 22.084 1 88.82 95 HIS A O 1
ATOM 744 N N . LEU A 1 96 ? -14.901 12.407 21.507 1 91.44 96 LEU A N 1
ATOM 745 C CA . LEU A 1 96 ? -14.181 11.201 21.9 1 91.44 96 LEU A CA 1
ATOM 746 C C . LEU A 1 96 ? -12.711 11.507 22.167 1 91.44 96 LEU A C 1
ATOM 748 O O . LEU A 1 96 ? -12.207 12.555 21.757 1 91.44 96 LEU A O 1
ATOM 752 N N . THR A 1 97 ? -12.056 10.665 22.896 1 95.28 97 THR A N 1
ATOM 753 C CA . THR A 1 97 ? -10.62 10.731 23.141 1 95.28 97 THR A CA 1
ATOM 754 C C . THR A 1 97 ? -9.878 9.704 22.291 1 95.28 97 THR A C 1
ATOM 756 O O . THR A 1 97 ? -10.162 8.506 22.366 1 95.28 97 THR A O 1
ATOM 759 N N . LEU A 1 98 ? -9.006 10.203 21.47 1 96.23 98 LEU A N 1
ATOM 760 C CA . LEU A 1 98 ? -8.159 9.31 20.686 1 96.23 98 LEU A CA 1
ATOM 761 C C . LEU A 1 98 ? -6.972 8.824 21.509 1 96.23 98 LEU A C 1
ATOM 763 O O . LEU A 1 98 ? -6.238 9.632 22.085 1 96.23 98 LEU A O 1
ATOM 767 N N . THR A 1 99 ? -6.794 7.552 21.612 1 95.48 99 THR A N 1
ATOM 768 C CA . THR A 1 99 ? -5.703 6.933 22.357 1 95.48 99 THR A CA 1
ATOM 769 C C . THR A 1 99 ? -4.855 6.054 21.442 1 95.48 99 THR A C 1
ATOM 771 O O . THR A 1 99 ? -5.241 5.777 20.305 1 95.48 99 THR A O 1
ATOM 774 N N . PRO A 1 100 ? -3.658 5.683 21.892 1 95.56 100 PRO A N 1
ATOM 775 C CA . PRO A 1 100 ? -2.764 4.915 21.022 1 95.56 100 PRO A CA 1
ATOM 776 C C . PRO A 1 100 ? -3.44 3.686 20.42 1 95.56 100 PRO A C 1
ATOM 778 O O . PRO A 1 100 ? -4.136 2.951 21.127 1 95.56 100 PRO A O 1
ATOM 781 N N . GLY A 1 101 ? -3.26 3.544 19.118 1 95.18 101 GLY A N 1
ATOM 782 C CA . GLY A 1 101 ? -3.838 2.406 18.421 1 95.18 101 GLY A CA 1
ATOM 783 C C . GLY A 1 101 ? -5.189 2.71 17.801 1 95.18 101 GLY A C 1
ATOM 784 O O . GLY A 1 101 ? -5.727 1.9 17.044 1 95.18 101 GLY A O 1
ATOM 785 N N . MET A 1 102 ? -5.752 3.903 18.055 1 95.48 102 MET A N 1
ATOM 786 C CA . MET A 1 102 ? -7.039 4.304 17.493 1 95.48 102 MET A CA 1
ATOM 787 C C . MET A 1 102 ? -6.845 5.18 16.26 1 95.48 102 MET A C 1
ATOM 789 O O . MET A 1 102 ? -5.823 5.856 16.128 1 95.48 102 MET A O 1
ATOM 793 N N . ALA A 1 103 ? -7.844 5.122 15.376 1 96.14 103 ALA A N 1
ATOM 794 C CA . ALA A 1 103 ? -7.915 5.997 14.208 1 96.14 103 ALA A CA 1
ATOM 795 C C . ALA A 1 103 ? -9.312 6.591 14.053 1 96.14 103 ALA A C 1
ATOM 797 O O . ALA A 1 103 ? -10.285 6.054 14.587 1 96.14 103 ALA A O 1
ATOM 798 N N . LEU A 1 104 ? -9.356 7.676 13.457 1 93.39 104 LEU A N 1
ATOM 799 C CA . LEU A 1 104 ? -10.605 8.376 13.175 1 93.39 104 LEU A CA 1
ATOM 800 C C . LEU A 1 104 ? -10.722 8.704 11.691 1 93.39 104 LEU A C 1
ATOM 802 O O . LEU A 1 104 ? -9.823 9.32 11.114 1 93.39 104 LEU A O 1
ATOM 806 N N . SER A 1 105 ? -11.757 8.203 11.041 1 91.95 105 SER A N 1
ATOM 807 C CA . SER A 1 105 ? -12.09 8.598 9.677 1 91.95 105 SER A CA 1
ATOM 808 C C . SER A 1 105 ? -13.164 9.681 9.662 1 91.95 105 SER A C 1
ATOM 810 O O . SER A 1 105 ? -14.217 9.527 10.284 1 91.95 105 SER A O 1
ATOM 812 N N . ILE A 1 106 ? -12.851 10.733 8.945 1 88.33 106 ILE A N 1
ATOM 813 C CA . ILE A 1 106 ? -13.784 11.854 8.994 1 88.33 106 ILE A CA 1
ATOM 814 C C . ILE A 1 106 ? -13.821 12.554 7.638 1 88.33 106 ILE A C 1
ATOM 816 O O . ILE A 1 106 ? -12.814 12.598 6.927 1 88.33 106 ILE A O 1
ATOM 820 N N . ARG A 1 107 ? -14.913 12.955 7.287 1 86.58 107 ARG A N 1
ATOM 821 C CA . ARG A 1 107 ? -15.063 13.933 6.215 1 86.58 107 ARG A CA 1
ATOM 822 C C . ARG A 1 107 ? -15.182 15.346 6.776 1 86.58 107 ARG A C 1
ATOM 824 O O . ARG A 1 107 ? -15.976 15.594 7.686 1 86.58 107 ARG A O 1
ATOM 831 N N . LEU A 1 108 ? -14.37 16.171 6.31 1 83.56 108 LEU A N 1
ATOM 832 C CA . LEU A 1 108 ? -14.397 17.55 6.785 1 83.56 108 LEU A CA 1
ATOM 833 C C . LEU A 1 108 ? -15.067 18.463 5.763 1 83.56 108 LEU A C 1
ATOM 835 O O . LEU A 1 108 ? -14.765 18.393 4.57 1 83.56 108 LEU A O 1
ATOM 839 N N . ASP A 1 109 ? -16.054 19.129 6.236 1 77.35 109 ASP A N 1
ATOM 840 C CA . ASP A 1 109 ? -16.734 20.088 5.371 1 77.35 109 ASP A CA 1
ATOM 841 C C . ASP A 1 109 ? -16.51 21.519 5.855 1 77.35 109 ASP A C 1
ATOM 843 O O . ASP A 1 109 ? -15.85 21.739 6.873 1 77.35 109 ASP A O 1
ATOM 847 N N . ALA A 1 110 ? -16.842 22.521 5.002 1 72.72 110 ALA A N 1
ATOM 848 C CA . ALA A 1 110 ? -16.567 23.933 5.259 1 72.72 110 ALA A CA 1
ATOM 849 C C . ALA A 1 110 ? -17.245 24.399 6.544 1 72.72 110 ALA A C 1
ATOM 851 O O . ALA A 1 110 ? -16.746 25.297 7.226 1 72.72 110 ALA A O 1
ATOM 852 N N . GLY A 1 111 ? -18.284 23.732 6.932 1 72.57 111 GLY A N 1
ATOM 853 C CA . GLY A 1 111 ? -19.033 24.239 8.071 1 72.57 111 GLY A CA 1
ATOM 854 C C . GLY A 1 111 ? -18.692 23.535 9.371 1 72.57 111 GLY A C 1
ATOM 855 O O . GLY A 1 111 ? -18.948 24.064 10.455 1 72.57 111 GLY A O 1
ATOM 856 N N . HIS A 1 112 ? -18.179 22.463 9.259 1 77.34 112 HIS A N 1
ATOM 857 C CA . HIS A 1 112 ? -17.91 21.668 10.451 1 77.34 112 HIS A CA 1
ATOM 858 C C . HIS A 1 112 ? -16.492 21.107 10.432 1 77.34 112 HIS A C 1
ATOM 860 O O . HIS A 1 112 ? -16.185 20.212 9.641 1 77.34 112 HIS A O 1
ATOM 866 N N . GLY A 1 113 ? -15.655 21.753 11.258 1 84.12 113 GLY A N 1
ATOM 867 C CA . GLY A 1 113 ? -14.28 21.287 11.336 1 84.12 113 GLY A CA 1
ATOM 868 C C . GLY A 1 113 ? -14.014 20.413 12.548 1 84.12 113 GLY A C 1
ATOM 869 O O . GLY A 1 113 ? -14.785 20.425 13.509 1 84.12 113 GLY A O 1
ATOM 870 N N . LEU A 1 114 ? -13.089 19.631 12.482 1 90.13 114 LEU A N 1
ATOM 871 C CA . LEU A 1 114 ? -12.647 18.807 13.602 1 90.13 114 LEU A CA 1
ATOM 872 C C . LEU A 1 114 ? -11.852 19.635 14.605 1 90.13 114 LEU A C 1
ATOM 874 O O . LEU A 1 114 ? -10.907 20.333 14.229 1 90.13 114 LEU A O 1
ATOM 878 N N . ARG A 1 115 ? -12.317 19.625 15.833 1 93.56 115 ARG A N 1
ATOM 879 C CA . ARG A 1 115 ? -11.582 20.259 16.923 1 93.56 115 ARG A CA 1
ATOM 880 C C . ARG A 1 115 ? -10.774 19.231 17.708 1 93.56 115 ARG A C 1
ATOM 882 O O . ARG A 1 115 ? -11.255 18.128 17.974 1 93.56 115 ARG A O 1
ATOM 889 N N . ALA A 1 116 ? -9.595 19.587 18.008 1 96 116 ALA A N 1
ATOM 890 C CA . ALA A 1 116 ? -8.754 18.689 18.797 1 96 116 ALA A CA 1
ATOM 891 C C . ALA A 1 116 ? -8.015 19.451 19.892 1 96 116 ALA A C 1
ATOM 893 O O . ALA A 1 116 ? -7.567 20.58 19.677 1 96 116 ALA A O 1
ATOM 894 N N . THR A 1 117 ? -7.956 18.948 21.058 1 96.69 117 THR A N 1
ATOM 895 C CA . THR A 1 117 ? -7.188 19.471 22.182 1 96.69 117 THR A CA 1
ATOM 896 C C . THR A 1 117 ? -6.071 18.506 22.57 1 96.69 117 THR A C 1
ATOM 898 O O . THR A 1 117 ? -6.316 17.315 22.775 1 96.69 117 THR A O 1
ATOM 901 N N . GLN A 1 118 ? -4.888 19.008 22.602 1 96.51 118 GLN A N 1
ATOM 902 C CA . GLN A 1 118 ? -3.724 18.226 23.006 1 96.51 118 GLN A CA 1
ATOM 903 C C . GLN A 1 118 ? -3.193 18.688 24.359 1 96.51 118 GLN A C 1
ATOM 905 O O . GLN A 1 118 ? -2.587 19.756 24.463 1 96.51 118 GLN A O 1
ATOM 910 N N . PRO A 1 119 ? -3.401 17.989 25.408 1 94.93 119 PRO A N 1
ATOM 911 C CA . PRO A 1 119 ? -2.927 18.4 26.732 1 94.93 119 PRO A CA 1
ATOM 912 C C . PRO A 1 119 ? -1.405 18.475 26.816 1 94.93 119 PRO A C 1
ATOM 914 O O . PRO A 1 119 ? -0.706 17.803 26.054 1 94.93 119 PRO A O 1
ATOM 917 N N . ALA A 1 120 ? -0.904 19.226 27.739 1 95.85 120 ALA A N 1
ATOM 918 C CA . ALA A 1 120 ? 0.531 19.377 27.964 1 95.85 120 ALA A CA 1
ATOM 919 C C . ALA A 1 120 ? 1.105 18.161 28.685 1 95.85 120 ALA A C 1
ATOM 921 O O . ALA A 1 120 ? 0.364 17.389 29.299 1 95.85 120 ALA A O 1
ATOM 922 N N . GLY A 1 121 ? 2.42 17.976 28.522 1 95.23 121 GLY A N 1
ATOM 923 C CA . GLY A 1 121 ? 3.129 17.006 29.341 1 95.23 121 GLY A CA 1
ATOM 924 C C . GLY A 1 121 ? 3.079 15.599 28.776 1 95.23 121 GLY A C 1
ATOM 925 O O . GLY A 1 121 ? 3.058 14.622 29.528 1 95.23 121 GLY A O 1
ATOM 926 N N . GLN A 1 122 ? 2.931 15.504 27.513 1 96.12 122 GLN A N 1
ATOM 927 C CA . GLN A 1 122 ? 2.91 14.17 26.923 1 96.12 122 GLN A CA 1
ATOM 928 C C . GLN A 1 122 ? 3.707 14.132 25.622 1 96.12 122 GLN A C 1
ATOM 930 O O . GLN A 1 122 ? 3.88 15.16 24.964 1 96.12 122 GLN A O 1
ATOM 935 N N . ARG A 1 123 ? 4.161 12.943 25.305 1 96.33 123 ARG A N 1
ATOM 936 C CA . ARG A 1 123 ? 4.65 12.685 23.955 1 96.33 123 ARG A CA 1
ATOM 937 C C . ARG A 1 123 ? 3.503 12.333 23.015 1 96.33 123 ARG A C 1
ATOM 939 O O . ARG A 1 123 ? 2.652 11.505 23.348 1 96.33 123 ARG A O 1
ATOM 946 N N . LEU A 1 124 ? 3.408 13.039 21.955 1 96.95 124 LEU A N 1
ATOM 947 C CA . LEU A 1 124 ? 2.351 12.84 20.97 1 96.95 124 LEU A CA 1
ATOM 948 C C . LEU A 1 124 ? 2.932 12.392 19.633 1 96.95 124 LEU A C 1
ATOM 950 O O . LEU A 1 124 ? 3.761 13.091 19.046 1 96.95 124 LEU A O 1
ATOM 954 N N . ARG A 1 125 ? 2.614 11.2 19.245 1 97.21 125 ARG A N 1
ATOM 955 C CA . ARG A 1 125 ? 2.891 10.703 17.901 1 97.21 125 ARG A CA 1
ATOM 956 C C . ARG A 1 125 ? 1.598 10.412 17.147 1 97.21 125 ARG A C 1
ATOM 958 O O . ARG A 1 125 ? 0.827 9.535 17.542 1 97.21 125 ARG A O 1
ATOM 965 N N . ALA A 1 126 ? 1.355 11.157 16.148 1 97.12 126 ALA A N 1
ATOM 966 C CA . ALA A 1 126 ? 0.112 11.037 15.39 1 97.12 126 ALA A CA 1
ATOM 967 C C . ALA A 1 126 ? 0.365 11.188 13.893 1 97.12 126 ALA A C 1
ATOM 969 O O . ALA A 1 126 ? 1.372 11.77 13.483 1 97.12 126 ALA A O 1
ATOM 970 N N . LEU A 1 127 ? -0.466 10.623 13.125 1 97.25 127 LEU A N 1
ATOM 971 C CA . LEU A 1 127 ? -0.444 10.727 11.67 1 97.25 127 LEU A CA 1
ATOM 972 C C . LEU A 1 127 ? -1.807 11.15 11.134 1 97.25 127 LEU A C 1
ATOM 974 O O . LEU A 1 127 ? -2.84 10.66 11.596 1 97.25 127 LEU A O 1
ATOM 978 N N . THR A 1 128 ? -1.843 12.034 10.22 1 95.91 128 THR A N 1
ATOM 979 C CA . THR A 1 128 ? -3.069 12.423 9.531 1 95.91 128 THR A CA 1
ATOM 980 C C . THR A 1 128 ? -2.944 12.186 8.029 1 95.91 128 THR A C 1
ATOM 982 O O . THR A 1 128 ? -2.013 12.682 7.393 1 95.91 128 THR A O 1
ATOM 985 N N . LEU A 1 129 ? -3.805 11.459 7.525 1 96.42 129 LEU A N 1
ATOM 986 C CA . LEU A 1 129 ? -3.89 11.202 6.091 1 96.42 129 LEU A CA 1
ATOM 987 C C . LEU A 1 129 ? -5.076 11.938 5.477 1 96.42 129 LEU A C 1
ATOM 989 O O . LEU A 1 129 ? -6.217 11.756 5.91 1 96.42 129 LEU A O 1
ATOM 993 N N . GLY A 1 130 ? -4.795 12.762 4.538 1 93.82 130 GLY A N 1
ATOM 994 C CA . GLY A 1 130 ? -5.843 13.44 3.792 1 93.82 130 GLY A CA 1
ATOM 995 C C . GLY A 1 130 ? -5.882 13.049 2.327 1 93.82 130 GLY A C 1
ATOM 996 O O . GLY A 1 130 ? -4.836 12.881 1.696 1 93.82 130 GLY A O 1
ATOM 997 N N . LEU A 1 131 ? -7.056 12.869 1.84 1 91.76 131 LEU A N 1
ATOM 998 C CA . LEU A 1 131 ? -7.248 12.561 0.427 1 91.76 131 LEU A CA 1
ATOM 999 C C . LEU A 1 131 ? -8.212 13.55 -0.219 1 91.76 131 LEU A C 1
ATOM 1001 O O . LEU A 1 131 ? -9.252 13.876 0.358 1 91.76 131 LEU A O 1
ATOM 1005 N N . ASP A 1 132 ? -7.852 13.96 -1.372 1 86.27 132 ASP A N 1
ATOM 1006 C CA . ASP A 1 132 ? -8.781 14.813 -2.108 1 86.27 132 ASP A CA 1
ATOM 1007 C C . ASP A 1 132 ? -9.703 13.982 -2.997 1 86.27 132 ASP A C 1
ATOM 1009 O O . ASP A 1 132 ? -9.604 12.754 -3.027 1 86.27 132 ASP A O 1
ATOM 1013 N N . GLU A 1 133 ? -10.572 14.596 -3.709 1 82.97 133 GLU A N 1
ATOM 1014 C CA . GLU A 1 133 ? -11.602 13.923 -4.495 1 82.97 133 GLU A CA 1
ATOM 1015 C C . GLU A 1 133 ? -10.991 13.149 -5.659 1 82.97 133 GLU A C 1
ATOM 1017 O O . GLU A 1 133 ? -11.44 12.046 -5.981 1 82.97 133 GLU A O 1
ATOM 1022 N N . THR A 1 134 ? -10.043 13.74 -6.23 1 81.45 134 THR A N 1
ATOM 1023 C CA . THR A 1 134 ? -9.421 13.116 -7.393 1 81.45 134 THR A CA 1
ATOM 1024 C C . THR A 1 134 ? -8.726 11.816 -7.001 1 81.45 134 THR A C 1
ATOM 1026 O O . THR A 1 134 ? -8.847 10.806 -7.699 1 81.45 134 THR A O 1
ATOM 1029 N N . CYS A 1 135 ? -8.074 11.864 -5.904 1 88.53 135 CYS A N 1
ATOM 1030 C CA . CYS A 1 135 ? -7.388 10.67 -5.424 1 88.53 135 CYS A CA 1
ATOM 1031 C C . CYS A 1 135 ? -8.385 9.573 -5.071 1 88.53 135 CYS A C 1
ATOM 1033 O O . CYS A 1 135 ? -8.19 8.411 -5.433 1 88.53 135 CYS A O 1
ATOM 1035 N N . LEU A 1 136 ? -9.432 9.903 -4.412 1 87.02 136 LEU A N 1
ATOM 1036 C CA . LEU A 1 136 ? -10.459 8.931 -4.052 1 87.02 136 LEU A CA 1
ATOM 1037 C C . LEU A 1 136 ? -11.059 8.287 -5.298 1 87.02 136 LEU A C 1
ATOM 1039 O O . LEU A 1 136 ? -11.257 7.071 -5.338 1 87.02 136 LEU A O 1
ATOM 1043 N N . ALA A 1 137 ? -11.274 9.109 -6.221 1 79.36 137 ALA A N 1
ATOM 1044 C CA . ALA A 1 137 ? -11.852 8.611 -7.466 1 79.36 137 ALA A CA 1
ATOM 1045 C C . ALA A 1 137 ? -10.91 7.625 -8.152 1 79.36 137 ALA A C 1
ATOM 1047 O O . ALA A 1 137 ? -11.346 6.585 -8.652 1 79.36 137 ALA A O 1
ATOM 1048 N N . ARG A 1 138 ? -9.673 7.917 -8.157 1 80.93 138 ARG A N 1
ATOM 1049 C CA . ARG A 1 138 ? -8.675 7.063 -8.793 1 80.93 138 ARG A CA 1
ATOM 1050 C C . ARG A 1 138 ? -8.566 5.721 -8.077 1 80.93 138 ARG A C 1
ATOM 1052 O O . ARG A 1 138 ? -8.23 4.708 -8.694 1 80.93 138 ARG A O 1
ATOM 1059 N N . LEU A 1 139 ? -8.895 5.817 -6.79 1 86.12 139 LEU A N 1
ATOM 1060 C CA . LEU A 1 139 ? -8.793 4.597 -5.996 1 86.12 139 LEU A CA 1
ATOM 1061 C C . LEU A 1 139 ? -10.113 3.834 -5.998 1 86.12 139 LEU A C 1
ATOM 1063 O O . LEU A 1 139 ? -10.25 2.82 -5.311 1 86.12 139 LEU A O 1
ATOM 1067 N N . GLY A 1 140 ? -11.073 4.364 -6.704 1 77.04 140 GLY A N 1
ATOM 1068 C CA . GLY A 1 140 ? -12.374 3.723 -6.806 1 77.04 140 GLY A CA 1
ATOM 1069 C C . GLY A 1 140 ? -13.214 3.875 -5.552 1 77.04 140 GLY A C 1
ATOM 1070 O O . GLY A 1 140 ? -14.089 3.05 -5.281 1 77.04 140 GLY A O 1
ATOM 1071 N N . MET A 1 141 ? -12.815 4.859 -4.835 1 78.15 141 MET A N 1
ATOM 1072 C CA . MET A 1 141 ? -13.541 5.083 -3.588 1 78.15 141 MET A CA 1
ATOM 1073 C C . MET A 1 141 ? -14.547 6.219 -3.741 1 78.15 141 MET A C 1
ATOM 1075 O O . MET A 1 141 ? -14.309 7.168 -4.489 1 78.15 141 MET A O 1
ATOM 1079 N N . ARG A 1 142 ? -15.754 5.997 -3.253 1 68.34 142 ARG A N 1
ATOM 1080 C CA . ARG A 1 142 ? -16.761 7.053 -3.257 1 68.34 142 ARG A CA 1
ATOM 1081 C C . ARG A 1 142 ? -16.817 7.762 -1.908 1 68.34 142 ARG A C 1
ATOM 1083 O O . ARG A 1 142 ? -16.823 7.112 -0.86 1 68.34 142 ARG A O 1
ATOM 1090 N N . PRO A 1 143 ? -16.631 9.089 -2.061 1 60.62 143 PRO A N 1
ATOM 1091 C CA . PRO A 1 143 ? -16.805 9.796 -0.79 1 60.62 143 PRO A CA 1
ATOM 1092 C C . PRO A 1 143 ? -18.165 9.53 -0.149 1 60.62 143 PRO A C 1
ATOM 1094 O O . PRO A 1 143 ? -19.14 9.254 -0.852 1 60.62 143 PRO A O 1
ATOM 1097 N N . PRO A 1 144 ? -18.083 9.203 1.201 1 53.57 144 PRO A N 1
ATOM 1098 C CA . PRO A 1 144 ? -19.382 8.991 1.844 1 53.57 144 PRO A CA 1
ATOM 1099 C C . PRO A 1 144 ? -20.401 10.069 1.482 1 53.57 144 PRO A C 1
ATOM 1101 O O . PRO A 1 144 ? -20.024 11.199 1.162 1 53.57 144 PRO A O 1
ATOM 1104 N N . CYS A 1 145 ? -21.614 9.657 1.15 1 50.63 145 CYS A N 1
ATOM 1105 C CA . CYS A 1 145 ? -22.714 10.567 0.855 1 50.63 145 CYS A CA 1
ATOM 1106 C C . CYS A 1 145 ? -22.754 11.717 1.855 1 50.63 145 CYS A C 1
ATOM 1108 O O . CYS A 1 145 ? -22.32 11.566 2.998 1 50.63 145 CYS A O 1
ATOM 1110 N N . ALA A 1 146 ? -22.864 12.98 1.354 1 49.26 146 ALA A N 1
ATOM 1111 C CA . ALA A 1 146 ? -22.961 14.32 1.927 1 49.26 146 ALA A CA 1
ATOM 1112 C C . ALA A 1 146 ? -23.651 14.285 3.288 1 49.26 146 ALA A C 1
ATOM 1114 O O . ALA A 1 146 ? -23.342 15.092 4.168 1 49.26 146 ALA A O 1
ATOM 1115 N N . GLU A 1 147 ? -24.641 13.518 3.427 1 49.77 147 GLU A N 1
ATOM 1116 C CA . GLU A 1 147 ? -25.523 13.844 4.544 1 49.77 147 GLU A CA 1
ATOM 1117 C C . GLU A 1 147 ? -24.859 13.531 5.882 1 49.77 147 GLU A C 1
ATOM 1119 O O . GLU A 1 147 ? -25.176 14.151 6.899 1 49.77 147 GLU A O 1
ATOM 1124 N N . ALA A 1 148 ? -24.143 12.459 6.08 1 50.41 148 ALA A N 1
ATOM 1125 C CA . ALA A 1 148 ? -23.691 12.193 7.443 1 50.41 148 ALA A CA 1
ATOM 1126 C C . ALA A 1 148 ? -22.168 12.245 7.536 1 50.41 148 ALA A C 1
ATOM 1128 O O . ALA A 1 148 ? -21.469 11.729 6.661 1 50.41 148 ALA A O 1
ATOM 1129 N N . CYS A 1 149 ? -21.677 13.509 7.948 1 54.5 149 CYS A N 1
ATOM 1130 C CA . CYS A 1 149 ? -20.266 13.646 8.293 1 54.5 149 CYS A CA 1
ATOM 1131 C C . CYS A 1 149 ? -19.786 12.452 9.109 1 54.5 149 CYS A C 1
ATOM 1133 O O . CYS A 1 149 ? -19.759 12.507 10.34 1 54.5 149 CYS A O 1
ATOM 1135 N N . PRO A 1 150 ? -19.698 11.256 8.493 1 63.73 150 PRO A N 1
ATOM 1136 C CA . PRO A 1 150 ? -19.448 10.079 9.328 1 63.73 150 PRO A CA 1
ATOM 1137 C C . PRO A 1 150 ? -18.068 10.1 9.981 1 63.73 150 PRO A C 1
ATOM 1139 O O . PRO A 1 150 ? -17.083 10.472 9.339 1 63.73 150 PRO A O 1
ATOM 1142 N N . LEU A 1 151 ? -18.03 10.598 11.386 1 78.28 151 LEU A N 1
ATOM 1143 C CA . LEU A 1 151 ? -16.888 10.306 12.244 1 78.28 151 LEU A CA 1
ATOM 1144 C C . LEU A 1 151 ? -16.894 8.844 12.678 1 78.28 151 LEU A C 1
ATOM 1146 O O . LEU A 1 151 ? -17.857 8.378 13.292 1 78.28 151 LEU A O 1
ATOM 1150 N N . ARG A 1 152 ? -15.983 8.104 12.196 1 85.84 152 ARG A N 1
ATOM 1151 C CA . ARG A 1 152 ? -15.885 6.695 12.563 1 85.84 152 ARG A CA 1
ATOM 1152 C C . ARG A 1 152 ? -14.564 6.402 13.266 1 85.84 152 ARG A C 1
ATOM 1154 O O . ARG A 1 152 ? -13.492 6.594 12.689 1 85.84 152 ARG A O 1
ATOM 1161 N N . ALA A 1 153 ? -14.727 6.032 14.515 1 90.71 153 ALA A N 1
ATOM 1162 C CA . ALA A 1 153 ? -13.549 5.591 15.258 1 90.71 153 ALA A CA 1
ATOM 1163 C C . ALA A 1 153 ? -13.319 4.092 15.082 1 90.71 153 ALA A C 1
ATOM 1165 O O . ALA A 1 153 ? -14.273 3.311 15.055 1 90.71 153 ALA A O 1
ATOM 1166 N N . TRP A 1 154 ? -12.136 3.72 14.939 1 90.57 154 TRP A N 1
ATOM 1167 C CA . TRP A 1 154 ? -11.802 2.31 14.769 1 90.57 154 TRP A CA 1
ATOM 1168 C C . TRP A 1 154 ? -10.395 2.018 15.281 1 90.57 154 TRP A C 1
ATOM 1170 O O . TRP A 1 154 ? -9.647 2.939 15.618 1 90.57 154 TRP A O 1
ATOM 1180 N N . ARG A 1 155 ? -10.003 0.753 15.434 1 93.99 155 ARG A N 1
ATOM 1181 C CA . ARG A 1 155 ? -8.703 0.347 15.958 1 93.99 155 ARG A CA 1
ATOM 1182 C C . ARG A 1 155 ? -7.806 -0.184 14.845 1 93.99 155 ARG A C 1
ATOM 1184 O O . ARG A 1 155 ? -8.263 -0.925 13.972 1 93.99 155 ARG A O 1
ATOM 1191 N N . LEU A 1 156 ? -6.626 0.203 14.9 1 95.5 156 LEU A N 1
ATOM 1192 C CA . LEU A 1 156 ? -5.655 -0.253 13.91 1 95.5 156 LEU A CA 1
ATOM 1193 C C . LEU A 1 156 ? -5.366 -1.74 14.077 1 95.5 156 LEU A C 1
ATOM 1195 O O . LEU A 1 156 ? -5.099 -2.204 15.188 1 95.5 156 LEU A O 1
ATOM 1199 N N . PRO A 1 157 ? -5.425 -2.427 13.012 1 93.74 157 PRO A N 1
ATOM 1200 C CA . PRO A 1 157 ? -4.839 -3.766 13.119 1 93.74 157 PRO A CA 1
ATOM 1201 C C . PRO A 1 157 ? -3.36 -3.735 13.497 1 93.74 157 PRO A C 1
ATOM 1203 O O . PRO A 1 157 ? -2.626 -2.847 13.058 1 93.74 157 PRO A O 1
ATOM 1206 N N . GLU A 1 158 ? -2.919 -4.694 14.188 1 93.84 158 GLU A N 1
ATOM 1207 C CA . GLU A 1 158 ? -1.575 -4.723 14.757 1 93.84 158 GLU A CA 1
ATOM 1208 C C . GLU A 1 158 ? -0.512 -4.588 13.67 1 93.84 158 GLU A C 1
ATOM 1210 O O . GLU A 1 158 ? 0.423 -3.797 13.804 1 93.84 158 GLU A O 1
ATOM 1215 N N . PRO A 1 159 ? -0.634 -5.326 12.562 1 95.55 159 PRO A N 1
ATOM 1216 C CA . PRO A 1 159 ? 0.409 -5.186 11.544 1 95.55 159 PRO A CA 1
ATOM 1217 C C . PRO A 1 159 ? 0.511 -3.765 10.994 1 95.55 159 PRO A C 1
ATOM 1219 O O . PRO A 1 159 ? 1.613 -3.282 10.72 1 95.55 159 PRO A O 1
ATOM 1222 N N . LEU A 1 160 ? -0.61 -3.142 10.816 1 97.18 160 LEU A N 1
ATOM 1223 C CA . LEU A 1 160 ? -0.621 -1.772 10.317 1 97.18 160 LEU A CA 1
ATOM 1224 C C . LEU A 1 160 ? 0.01 -0.82 11.327 1 97.18 160 LEU A C 1
ATOM 1226 O O . LEU A 1 160 ? 0.812 0.041 10.958 1 97.18 160 LEU A O 1
ATOM 1230 N N . ARG A 1 161 ? -0.362 -0.985 12.599 1 96.91 161 ARG A N 1
ATOM 1231 C CA . ARG A 1 161 ? 0.23 -0.159 13.647 1 96.91 161 ARG A CA 1
ATOM 1232 C C . ARG A 1 161 ? 1.748 -0.302 13.665 1 96.91 161 ARG A C 1
ATOM 1234 O O . ARG A 1 161 ? 2.47 0.696 13.704 1 96.91 161 ARG A O 1
ATOM 1241 N N . LEU A 1 162 ? 2.222 -1.524 13.602 1 94.97 162 LEU A N 1
ATOM 1242 C CA . LEU A 1 162 ? 3.657 -1.786 13.622 1 94.97 162 LEU A CA 1
ATOM 1243 C C . LEU A 1 162 ? 4.334 -1.199 12.387 1 94.97 162 LEU A C 1
ATOM 1245 O O . LEU A 1 162 ? 5.435 -0.651 12.479 1 94.97 162 LEU A O 1
ATOM 1249 N N . GLY A 1 163 ? 3.668 -1.349 11.265 1 96.47 163 GLY A N 1
ATOM 1250 C CA . GLY A 1 163 ? 4.205 -0.771 10.043 1 96.47 163 GLY A CA 1
ATOM 1251 C C . GLY A 1 163 ? 4.357 0.737 10.112 1 96.47 163 GLY A C 1
ATOM 1252 O O . GLY A 1 163 ? 5.385 1.281 9.705 1 96.47 163 GLY A O 1
ATOM 1253 N N . LEU A 1 164 ? 3.355 1.394 10.614 1 97.25 164 LEU A N 1
ATOM 1254 C CA . LEU A 1 164 ? 3.381 2.847 10.741 1 97.25 164 LEU A CA 1
ATOM 1255 C C . LEU A 1 164 ? 4.468 3.289 11.715 1 97.25 164 LEU A C 1
ATOM 1257 O O . LEU A 1 164 ? 5.193 4.25 11.449 1 97.25 164 LEU A O 1
ATOM 1261 N N . GLU A 1 165 ? 4.619 2.614 12.79 1 94.25 165 GLU A N 1
ATOM 1262 C CA . GLU A 1 165 ? 5.651 2.937 13.77 1 94.25 165 GLU A CA 1
ATOM 1263 C C . GLU A 1 165 ? 7.047 2.749 13.183 1 94.25 165 GLU A C 1
ATOM 1265 O O . GLU A 1 165 ? 7.929 3.586 13.384 1 94.25 165 GLU A O 1
ATOM 1270 N N . GLN A 1 166 ? 7.187 1.745 12.43 1 90.42 166 GLN A N 1
ATOM 1271 C CA . GLN A 1 166 ? 8.497 1.421 11.875 1 90.42 166 GLN A CA 1
ATOM 1272 C C . GLN A 1 166 ? 8.921 2.449 10.83 1 90.42 166 GLN A C 1
ATOM 1274 O O . GLN A 1 166 ? 10.07 2.894 10.82 1 90.42 166 GLN A O 1
ATOM 1279 N N . VAL A 1 167 ? 8.018 2.807 9.982 1 90.51 167 VAL A N 1
ATOM 1280 C CA . VAL A 1 167 ? 8.375 3.703 8.887 1 90.51 167 VAL A CA 1
ATOM 1281 C C . VAL A 1 167 ? 8.721 5.083 9.44 1 90.51 167 VAL A C 1
ATOM 1283 O O . VAL A 1 167 ? 9.567 5.788 8.883 1 90.51 167 VAL A O 1
ATOM 1286 N N . LEU A 1 168 ? 8.082 5.447 10.481 1 87.98 168 LEU A N 1
ATOM 1287 C CA . LEU A 1 168 ? 8.332 6.761 11.064 1 87.98 168 LEU A CA 1
ATOM 1288 C C . LEU A 1 168 ? 9.619 6.758 11.882 1 87.98 168 LEU A C 1
ATOM 1290 O O . LEU A 1 168 ? 10.266 7.796 12.033 1 87.98 168 LEU A O 1
ATOM 1294 N N . ALA A 1 169 ? 9.998 5.565 12.335 1 85.65 169 ALA A N 1
ATOM 1295 C CA . ALA A 1 169 ? 11.194 5.448 13.165 1 85.65 169 ALA A CA 1
ATOM 1296 C C . ALA A 1 169 ? 12.44 5.25 12.306 1 85.65 169 ALA A C 1
ATOM 1298 O O . ALA A 1 169 ? 13.528 5.709 12.664 1 85.65 169 ALA A O 1
ATOM 1299 N N . THR A 1 170 ? 12.293 4.478 11.192 1 81.74 170 THR A N 1
ATOM 1300 C CA . THR A 1 170 ? 13.427 4.128 10.344 1 81.74 170 THR A CA 1
ATOM 1301 C C . THR A 1 170 ? 13.121 4.428 8.88 1 81.74 170 THR A C 1
ATOM 1303 O O . THR A 1 170 ? 12.749 3.53 8.121 1 81.74 170 THR A O 1
ATOM 1306 N N . PRO A 1 171 ? 13.346 5.635 8.528 1 76.69 171 PRO A N 1
ATOM 1307 C CA . PRO A 1 171 ? 13.025 5.995 7.145 1 76.69 171 PRO A CA 1
ATOM 1308 C C . PRO A 1 171 ? 13.934 5.305 6.13 1 76.69 171 PRO A C 1
ATOM 1310 O O . PRO A 1 171 ? 15.109 5.059 6.415 1 76.69 171 PRO A O 1
ATOM 1313 N N . LEU A 1 172 ? 13.335 4.838 5.082 1 78.8 172 LEU A N 1
ATOM 1314 C CA . LEU A 1 172 ? 14.056 4.279 3.943 1 78.8 172 LEU A CA 1
ATOM 1315 C C . LEU A 1 172 ? 14.438 5.374 2.952 1 78.8 172 LEU A C 1
ATOM 1317 O O . LEU A 1 172 ? 14.001 6.519 3.087 1 78.8 172 LEU A O 1
ATOM 1321 N N . PRO A 1 173 ? 15.366 4.903 2.046 1 76.84 173 PRO A N 1
ATOM 1322 C CA . PRO A 1 173 ? 15.652 5.878 0.991 1 76.84 173 PRO A CA 1
ATOM 1323 C C . PRO A 1 173 ? 14.399 6.318 0.238 1 76.84 173 PRO A C 1
ATOM 1325 O O . PRO A 1 173 ? 13.435 5.554 0.137 1 76.84 173 PRO A O 1
ATOM 1328 N N . GLY A 1 174 ? 14.53 7.414 -0.389 1 76.35 174 GLY A N 1
ATOM 1329 C CA . GLY A 1 174 ? 13.445 8.244 -0.888 1 76.35 174 GLY A CA 1
ATOM 1330 C C . GLY A 1 174 ? 12.375 7.453 -1.617 1 76.35 174 GLY A C 1
ATOM 1331 O O . GLY A 1 174 ? 11.208 7.463 -1.218 1 76.35 174 GLY A O 1
ATOM 1332 N N . GLU A 1 175 ? 12.671 6.725 -2.739 1 81.62 175 GLU A N 1
ATOM 1333 C CA . GLU A 1 175 ? 11.608 6.042 -3.469 1 81.62 175 GLU A CA 1
ATOM 1334 C C . GLU A 1 175 ? 11.017 4.902 -2.645 1 81.62 175 GLU A C 1
ATOM 1336 O O . GLU A 1 175 ? 9.811 4.653 -2.694 1 81.62 175 GLU A O 1
ATOM 1341 N N . ALA A 1 176 ? 11.882 4.239 -1.962 1 88.04 176 ALA A N 1
ATOM 1342 C CA . ALA A 1 176 ? 11.413 3.154 -1.104 1 88.04 176 ALA A CA 1
ATOM 1343 C C . ALA A 1 176 ? 10.507 3.684 0.004 1 88.04 176 ALA A C 1
ATOM 1345 O O . ALA A 1 176 ? 9.497 3.061 0.339 1 88.04 176 ALA A O 1
ATOM 1346 N N . GLN A 1 177 ? 10.917 4.805 0.502 1 90.03 177 GLN A N 1
ATOM 1347 C CA . GLN A 1 177 ? 10.102 5.432 1.537 1 90.03 177 GLN A CA 1
ATOM 1348 C C . GLN A 1 177 ? 8.729 5.821 0.996 1 90.03 177 GLN A C 1
ATOM 1350 O O . GLN A 1 177 ? 7.712 5.62 1.664 1 90.03 177 GLN A O 1
ATOM 1355 N N . ARG A 1 178 ? 8.774 6.35 -0.202 1 90.55 178 ARG A N 1
ATOM 1356 C CA . ARG A 1 178 ? 7.519 6.757 -0.828 1 90.55 178 ARG A CA 1
ATOM 1357 C C . ARG A 1 178 ? 6.593 5.562 -1.025 1 90.55 178 ARG A C 1
ATOM 1359 O O . ARG A 1 178 ? 5.401 5.637 -0.72 1 90.55 178 ARG A O 1
ATOM 1366 N N . LEU A 1 179 ? 7.121 4.506 -1.513 1 93.19 179 LEU A N 1
ATOM 1367 C CA . LEU A 1 179 ? 6.323 3.309 -1.756 1 93.19 179 LEU A CA 1
ATOM 1368 C C . LEU A 1 179 ? 5.787 2.738 -0.447 1 93.19 179 LEU A C 1
ATOM 1370 O O . LEU A 1 179 ? 4.635 2.305 -0.379 1 93.19 179 LEU A O 1
ATOM 1374 N N . LEU A 1 180 ? 6.655 2.733 0.54 1 95.13 180 LEU A N 1
ATOM 1375 C CA . LEU A 1 180 ? 6.247 2.227 1.846 1 95.13 180 LEU A CA 1
ATOM 1376 C C . LEU A 1 180 ? 5.098 3.052 2.414 1 95.13 180 LEU A C 1
ATOM 1378 O O . LEU A 1 180 ? 4.097 2.497 2.873 1 95.13 180 LEU A O 1
ATOM 1382 N N . LEU A 1 181 ? 5.218 4.344 2.32 1 96.14 181 LEU A N 1
ATOM 1383 C CA . LEU A 1 181 ? 4.197 5.235 2.861 1 96.14 181 LEU A CA 1
ATOM 1384 C C . LEU A 1 181 ? 2.908 5.139 2.052 1 96.14 181 LEU A C 1
ATOM 1386 O O . LEU A 1 181 ? 1.812 5.203 2.613 1 96.14 181 LEU A O 1
ATOM 1390 N N . GLU A 1 182 ? 3.041 5.005 0.761 1 96.47 182 GLU A N 1
ATOM 1391 C CA . GLU A 1 182 ? 1.843 4.79 -0.046 1 96.47 182 GLU A CA 1
ATOM 1392 C C . GLU A 1 182 ? 1.143 3.49 0.341 1 96.47 182 GLU A C 1
ATOM 1394 O O . GLU A 1 182 ? -0.08 3.457 0.485 1 96.47 182 GLU A O 1
ATOM 1399 N N . GLY A 1 183 ? 1.947 2.486 0.484 1 97.65 183 GLY A N 1
ATOM 1400 C CA . GLY A 1 183 ? 1.388 1.206 0.888 1 97.65 183 GLY A CA 1
ATOM 1401 C C . GLY A 1 183 ? 0.645 1.269 2.209 1 97.65 183 GLY A C 1
ATOM 1402 O O . GLY A 1 183 ? -0.471 0.758 2.324 1 97.65 183 GLY A O 1
ATOM 1403 N N . LEU A 1 184 ? 1.239 1.859 3.189 1 97.96 184 LEU A N 1
ATOM 1404 C CA . LEU A 1 184 ? 0.617 1.982 4.502 1 97.96 184 LEU A CA 1
ATOM 1405 C C . LEU A 1 184 ? -0.628 2.859 4.434 1 97.96 184 LEU A C 1
ATOM 1407 O O . LEU A 1 184 ? -1.62 2.592 5.117 1 97.96 184 LEU A O 1
ATOM 1411 N N . SER A 1 185 ? -0.585 3.891 3.596 1 97.65 185 SER A N 1
ATOM 1412 C CA . SER A 1 185 ? -1.748 4.752 3.412 1 97.65 185 SER A CA 1
ATOM 1413 C C . SER A 1 185 ? -2.917 3.981 2.808 1 97.65 185 SER A C 1
ATOM 1415 O O . SER A 1 185 ? -4.065 4.162 3.219 1 97.65 185 SER A O 1
ATOM 1417 N N . LEU A 1 186 ? -2.652 3.157 1.875 1 96.53 186 LEU A N 1
ATOM 1418 C CA . LEU A 1 186 ? -3.704 2.353 1.261 1 96.53 186 LEU A CA 1
ATOM 1419 C C . LEU A 1 186 ? -4.295 1.372 2.268 1 96.53 186 LEU A C 1
ATOM 1421 O O . LEU A 1 186 ? -5.494 1.086 2.232 1 96.53 186 LEU A O 1
ATOM 1425 N N . GLN A 1 187 ? -3.483 0.848 3.152 1 96.5 187 GLN A N 1
ATOM 1426 C CA . GLN A 1 187 ? -3.996 -0.03 4.198 1 96.5 187 GLN A CA 1
ATOM 1427 C C . GLN A 1 187 ? -4.901 0.732 5.162 1 96.5 187 GLN A C 1
ATOM 1429 O O . GLN A 1 187 ? -5.929 0.211 5.599 1 96.5 187 GLN A O 1
ATOM 1434 N N . LEU A 1 188 ? -4.466 1.956 5.454 1 96.49 188 LEU A N 1
ATOM 1435 C CA . LEU A 1 188 ? -5.341 2.79 6.27 1 96.49 188 LEU A CA 1
ATOM 1436 C C . LEU A 1 188 ? -6.697 2.976 5.597 1 96.49 188 LEU A C 1
ATOM 1438 O O . LEU A 1 188 ? -7.738 2.889 6.253 1 96.49 188 LEU A O 1
ATOM 1442 N N . LEU A 1 189 ? -6.707 3.185 4.313 1 93.78 189 LEU A N 1
ATOM 1443 C CA . LEU A 1 189 ? -7.941 3.383 3.561 1 93.78 189 LEU A CA 1
ATOM 1444 C C . LEU A 1 189 ? -8.776 2.107 3.54 1 93.78 189 LEU A C 1
ATOM 1446 O O . LEU A 1 189 ? -10.007 2.165 3.593 1 93.78 189 LEU A O 1
ATOM 1450 N N . ALA A 1 190 ? -8.121 1.017 3.411 1 92.56 190 ALA A N 1
ATOM 1451 C CA . ALA A 1 190 ? -8.828 -0.261 3.386 1 92.56 190 ALA A CA 1
ATOM 1452 C C . ALA A 1 190 ? -9.636 -0.466 4.664 1 92.56 190 ALA A C 1
ATOM 1454 O O . ALA A 1 190 ? -10.738 -1.017 4.627 1 92.56 190 ALA A O 1
ATOM 1455 N N . HIS A 1 191 ? -9.09 -0.029 5.762 1 91.09 191 HIS A N 1
ATOM 1456 C CA . HIS A 1 191 ? -9.743 -0.241 7.049 1 91.09 191 HIS A CA 1
ATOM 1457 C C . HIS A 1 191 ? -10.648 0.933 7.407 1 91.09 191 HIS A C 1
ATOM 1459 O O . HIS A 1 191 ? -11.67 0.754 8.075 1 91.09 191 HIS A O 1
ATOM 1465 N N . GLY A 1 192 ? -10.179 2.133 6.929 1 88.23 192 GLY A N 1
ATOM 1466 C CA . GLY A 1 192 ? -10.862 3.327 7.402 1 88.23 192 GLY A CA 1
ATOM 1467 C C . GLY A 1 192 ? -11.738 3.971 6.345 1 88.23 192 GLY A C 1
ATOM 1468 O O . GLY A 1 192 ? -12.502 4.892 6.642 1 88.23 192 GLY A O 1
ATOM 1469 N N . GLY A 1 193 ? -11.572 3.704 5.015 1 77.29 193 GLY A N 1
ATOM 1470 C CA . GLY A 1 193 ? -12.215 4.394 3.908 1 77.29 193 GLY A CA 1
ATOM 1471 C C . GLY A 1 193 ? -13.707 4.13 3.826 1 77.29 193 GLY A C 1
ATOM 1472 O O . GLY A 1 193 ? -14.454 4.929 3.259 1 77.29 193 GLY A O 1
ATOM 1473 N N . VAL A 1 194 ? -14.279 2.857 3.856 1 59.67 194 VAL A N 1
ATOM 1474 C CA . VAL A 1 194 ? -15.672 2.558 3.541 1 59.67 194 VAL A CA 1
ATOM 1475 C C . VAL A 1 194 ? -16.592 3.326 4.487 1 59.67 194 VAL A C 1
ATOM 1477 O O . VAL A 1 194 ? -16.759 2.943 5.648 1 59.67 194 VAL A O 1
ATOM 1480 N N . LEU A 1 195 ? -16.514 4.585 4.596 1 48.41 195 LEU A N 1
ATOM 1481 C CA . LEU A 1 195 ? -17.516 5.275 5.402 1 48.41 195 LEU A CA 1
ATOM 1482 C C . LEU A 1 195 ? -18.925 4.903 4.953 1 48.41 195 LEU A C 1
ATOM 1484 O O . LEU A 1 195 ? -19.759 4.513 5.772 1 48.41 195 LEU A O 1
ATOM 1488 N N . ASP A 1 196 ? -19.551 5.745 4.105 1 43.46 196 ASP A N 1
ATOM 1489 C CA . ASP A 1 196 ? -20.987 5.618 3.87 1 43.46 196 ASP A CA 1
ATOM 1490 C C . ASP A 1 196 ? -21.327 4.256 3.27 1 43.46 196 ASP A C 1
ATOM 1492 O O . ASP A 1 196 ? -21.122 4.03 2.075 1 43.46 196 ASP A O 1
ATOM 1496 N N . VAL A 1 197 ? -20.959 3.157 3.746 1 37.87 197 VAL A N 1
ATOM 1497 C CA . VAL A 1 197 ? -21.839 2.168 3.132 1 37.87 197 VAL A CA 1
ATOM 1498 C C . VAL A 1 197 ? -23.279 2.676 3.148 1 37.87 197 VAL A C 1
ATOM 1500 O O . VAL A 1 197 ? -23.896 2.777 4.211 1 37.87 197 VAL A O 1
ATOM 1503 N N . SER A 1 198 ? -23.603 3.804 2.795 1 33.49 198 SER A N 1
ATOM 1504 C CA . SER A 1 198 ? -25.053 3.757 2.634 1 33.49 198 SER A 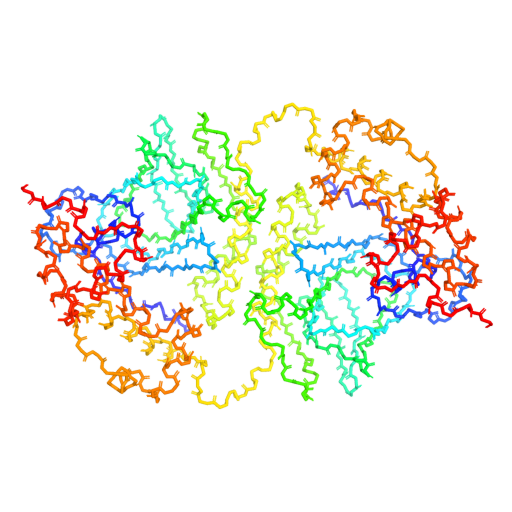CA 1
ATOM 1505 C C . SER A 1 198 ? -25.536 2.332 2.389 1 33.49 198 SER A C 1
ATOM 1507 O O . SER A 1 198 ? -24.848 1.54 1.741 1 33.49 198 SER A O 1
ATOM 1509 N N . PRO A 1 199 ? -26.445 1.82 3.206 1 31.92 199 PRO A N 1
ATOM 1510 C CA . PRO A 1 199 ? -27.204 0.693 2.657 1 31.92 199 PRO A CA 1
ATOM 1511 C C . PRO A 1 199 ? -27.32 0.744 1.136 1 31.92 199 PRO A C 1
ATOM 1513 O O . PRO A 1 199 ? -27.896 1.688 0.588 1 31.92 199 PRO A O 1
ATOM 1516 N N . ALA A 1 200 ? -26.467 0.822 0.319 1 31.61 200 ALA A N 1
ATOM 1517 C CA . ALA A 1 200 ? -27.058 0.571 -0.994 1 31.61 200 ALA A CA 1
ATOM 1518 C C . ALA A 1 200 ? -28.483 0.042 -0.862 1 31.61 200 ALA A C 1
ATOM 1520 O O . ALA A 1 200 ? -28.841 -0.549 0.16 1 31.61 200 ALA A O 1
ATOM 1521 N N . SER A 1 201 ? -29.578 0.351 -1.587 1 30.22 201 SER A N 1
ATOM 1522 C CA . SER A 1 201 ? -30.296 -0.554 -2.479 1 30.22 201 SER A CA 1
ATOM 1523 C C . SER A 1 201 ? -29.494 -1.825 -2.738 1 30.22 201 SER A C 1
ATOM 1525 O O . SER A 1 201 ? -28.267 -1.827 -2.618 1 30.22 201 SER A O 1
ATOM 1527 N N . ASP A 1 202 ? -29.869 -3.072 -2.942 1 29.89 202 ASP A N 1
ATOM 1528 C CA . ASP A 1 202 ? -29.703 -4.492 -3.233 1 29.89 202 ASP A CA 1
ATOM 1529 C C . ASP A 1 202 ? -28.471 -4.734 -4.102 1 29.89 202 ASP A C 1
ATOM 1531 O O . ASP A 1 202 ? -28.262 -5.844 -4.596 1 29.89 202 ASP A O 1
ATOM 1535 N N . THR A 1 203 ? -27.906 -3.835 -4.83 1 30.23 203 THR A N 1
ATOM 1536 C CA . THR A 1 203 ? -27.108 -4.304 -5.957 1 30.23 203 THR A CA 1
ATOM 1537 C C . THR A 1 203 ? -25.743 -4.797 -5.486 1 30.23 203 THR A C 1
ATOM 1539 O O . THR A 1 203 ? -25.32 -5.9 -5.839 1 30.23 203 THR A O 1
ATOM 1542 N N . ALA A 1 204 ? -24.484 -3.885 -5.235 1 33.27 204 ALA A N 1
ATOM 1543 C CA . ALA A 1 204 ? -23.196 -4.42 -5.667 1 33.27 204 ALA A CA 1
ATOM 1544 C C . ALA A 1 204 ? -22.481 -5.124 -4.518 1 33.27 204 ALA A C 1
ATOM 1546 O O . ALA A 1 204 ? -21.31 -5.492 -4.639 1 33.27 204 ALA A O 1
ATOM 1547 N N . ARG A 1 205 ? -22.635 -4.708 -3.21 1 36.97 205 ARG A N 1
ATOM 1548 C CA . ARG A 1 205 ? -21.781 -5.459 -2.295 1 36.97 205 ARG A CA 1
ATOM 1549 C C . ARG A 1 205 ? -22.039 -6.958 -2.411 1 36.97 205 ARG A C 1
ATOM 1551 O O . ARG A 1 205 ? -23.094 -7.445 -1.998 1 36.97 205 ARG A O 1
ATOM 1558 N N . LEU A 1 206 ? -21.482 -7.471 -3.271 1 42.34 206 LEU A N 1
ATOM 1559 C CA . LEU A 1 206 ? -21.757 -8.901 -3.366 1 42.34 206 LEU A CA 1
ATOM 1560 C C . LEU A 1 206 ? -21.487 -9.596 -2.036 1 42.34 206 LEU A C 1
ATOM 1562 O O . LEU A 1 206 ? -20.381 -9.508 -1.497 1 42.34 206 LEU A O 1
ATOM 1566 N N . ALA A 1 207 ? -22.343 -9.616 -0.938 1 45.39 207 ALA A N 1
ATOM 1567 C CA . ALA A 1 207 ? -22.223 -10.534 0.193 1 45.39 207 ALA A CA 1
ATOM 1568 C C . ALA A 1 207 ? -21.31 -11.708 -0.147 1 45.39 207 ALA A C 1
ATOM 1570 O O . ALA A 1 207 ? -21.227 -12.122 -1.306 1 45.39 207 ALA A O 1
ATOM 1571 N N . PRO A 1 208 ? -20.382 -11.893 0.913 1 45.53 208 PRO A N 1
ATOM 1572 C CA . PRO A 1 208 ? -19.615 -13.097 0.585 1 45.53 208 PRO A CA 1
ATOM 1573 C C . PRO A 1 208 ? -20.443 -14.139 -0.164 1 45.53 208 PRO A C 1
ATOM 1575 O O . PRO A 1 208 ? -19.949 -14.765 -1.106 1 45.53 208 PRO A O 1
ATOM 1578 N N . ARG A 1 209 ? -21.555 -14.178 0.359 1 54.76 209 ARG A N 1
ATOM 1579 C CA . ARG A 1 209 ? -22.465 -15.076 -0.345 1 54.76 209 ARG A CA 1
ATOM 1580 C C . ARG A 1 209 ? -22.74 -14.577 -1.76 1 54.76 209 ARG A C 1
ATOM 1582 O O . ARG A 1 209 ? -22.83 -15.373 -2.697 1 54.76 209 ARG A O 1
ATOM 1589 N N . GLU A 1 210 ? -22.715 -13.254 -1.756 1 61.6 210 GLU A N 1
ATOM 1590 C CA . GLU A 1 210 ? -22.966 -12.661 -3.066 1 61.6 210 GLU A CA 1
ATOM 1591 C C . GLU A 1 210 ? -21.736 -12.765 -3.963 1 61.6 210 GLU A C 1
ATOM 1593 O O . GLU A 1 210 ? -21.853 -13.064 -5.154 1 61.6 210 GLU A O 1
ATOM 1598 N N . ARG A 1 211 ? -20.661 -12.543 -3.413 1 62.91 211 ARG A N 1
ATOM 1599 C CA . ARG A 1 211 ? -19.427 -12.72 -4.172 1 62.91 211 ARG A CA 1
ATOM 1600 C C . ARG A 1 211 ? -19.258 -14.17 -4.611 1 62.91 211 ARG A C 1
ATOM 1602 O O . ARG A 1 211 ? -18.861 -14.438 -5.747 1 62.91 211 ARG A O 1
ATOM 1609 N N . ARG A 1 212 ? -19.47 -14.991 -3.652 1 67.69 212 ARG A N 1
ATOM 1610 C CA . ARG A 1 212 ? -19.46 -16.403 -4.02 1 67.69 212 ARG A CA 1
ATOM 1611 C C . ARG A 1 212 ? -20.433 -16.678 -5.162 1 67.69 212 ARG A C 1
ATOM 1613 O O . ARG A 1 212 ? -20.134 -17.465 -6.063 1 67.69 212 ARG A O 1
ATOM 1620 N N . ARG A 1 213 ? -21.45 -15.95 -5.054 1 76.09 213 ARG A N 1
ATOM 1621 C CA . ARG A 1 213 ? -22.454 -16.11 -6.101 1 76.09 213 ARG A CA 1
ATOM 1622 C C . ARG A 1 213 ? -21.963 -15.532 -7.424 1 76.09 213 ARG A C 1
ATOM 1624 O O . ARG A 1 213 ? -22.184 -16.119 -8.485 1 76.09 213 ARG A O 1
ATOM 1631 N N . LEU A 1 214 ? -21.186 -14.469 -7.265 1 79.16 214 LEU A N 1
ATOM 1632 C CA . LEU A 1 214 ? -20.636 -13.875 -8.479 1 79.16 214 LEU A CA 1
ATOM 1633 C C . LEU A 1 214 ? -19.492 -14.721 -9.027 1 79.16 214 LEU A C 1
ATOM 1635 O O . LEU A 1 214 ? -19.353 -14.873 -10.243 1 79.16 214 LEU A O 1
ATOM 1639 N N . GLU A 1 215 ? -18.796 -15.241 -8.096 1 78.44 215 GLU A N 1
ATOM 1640 C CA . GLU A 1 215 ? -17.73 -16.147 -8.513 1 78.44 215 GLU A CA 1
ATOM 1641 C C . GLU A 1 215 ? -18.296 -17.383 -9.207 1 78.44 215 GLU A C 1
ATOM 1643 O O . GLU A 1 215 ? -17.702 -17.894 -10.158 1 78.44 215 GLU A O 1
ATOM 1648 N N . ARG A 1 216 ? -19.381 -17.857 -8.709 1 78.52 216 ARG A N 1
ATOM 1649 C CA . ARG A 1 216 ? -20.058 -18.97 -9.368 1 78.52 216 ARG A CA 1
ATOM 1650 C C . ARG A 1 216 ? -20.431 -18.612 -10.802 1 78.52 216 ARG A C 1
ATOM 1652 O O . ARG A 1 216 ? -20.297 -19.437 -11.708 1 78.52 216 ARG A O 1
ATOM 1659 N N . VAL A 1 217 ? -20.809 -17.354 -10.91 1 85.17 217 VAL A N 1
ATOM 1660 C CA . VAL A 1 217 ? -21.149 -16.888 -12.25 1 85.17 217 VAL A CA 1
ATOM 1661 C C . VAL A 1 217 ? -19.895 -16.852 -13.119 1 85.17 217 VAL A C 1
ATOM 1663 O O . VAL A 1 217 ? -19.908 -17.321 -14.26 1 85.17 217 VAL A O 1
ATOM 1666 N N . ARG A 1 218 ? -18.901 -16.314 -12.515 1 81.9 218 ARG A N 1
ATOM 1667 C CA . ARG A 1 218 ? -17.633 -16.249 -13.236 1 81.9 218 ARG A CA 1
ATOM 1668 C C . ARG A 1 218 ? -17.143 -17.644 -13.609 1 81.9 218 ARG A C 1
ATOM 1670 O O . ARG A 1 218 ? -16.681 -17.865 -14.73 1 81.9 218 ARG A O 1
ATOM 1677 N N . ASP A 1 219 ? -17.285 -18.582 -12.71 1 80.07 219 ASP A N 1
ATOM 1678 C CA . ASP A 1 219 ? -16.869 -19.963 -12.933 1 80.07 219 ASP A CA 1
ATOM 1679 C C . ASP A 1 219 ? -17.682 -20.608 -14.053 1 80.07 219 ASP A C 1
ATOM 1681 O O . ASP A 1 219 ? -17.128 -21.3 -14.911 1 80.07 219 ASP A O 1
ATOM 1685 N N . VAL A 1 220 ? -18.89 -20.368 -14.016 1 82.04 220 VAL A N 1
ATOM 1686 C CA . VAL A 1 220 ? -19.779 -20.937 -15.023 1 82.04 220 VAL A CA 1
ATOM 1687 C C . VAL A 1 220 ? -19.412 -20.396 -16.402 1 82.04 220 VAL A C 1
ATOM 1689 O O . VAL A 1 220 ? -19.367 -21.148 -17.379 1 82.04 220 VAL A O 1
ATOM 1692 N N . LEU A 1 221 ? -19.064 -19.125 -16.35 1 85.87 221 LEU A N 1
ATOM 1693 C CA . LEU A 1 221 ? -18.72 -18.504 -17.625 1 85.87 221 LEU A CA 1
ATOM 1694 C C . LEU A 1 221 ? -17.367 -19 -18.124 1 85.87 221 LEU A C 1
ATOM 1696 O O . LEU A 1 221 ? -17.166 -19.16 -19.33 1 85.87 221 LEU A O 1
ATOM 1700 N N . ARG A 1 222 ? -16.528 -19.296 -17.23 1 80.36 222 ARG A N 1
ATOM 1701 C CA . ARG A 1 222 ? -15.187 -19.768 -17.559 1 80.36 222 ARG A CA 1
ATOM 1702 C C . ARG A 1 222 ? -15.215 -21.222 -18.018 1 80.36 222 ARG A C 1
ATOM 1704 O O . ARG A 1 222 ? -14.485 -21.603 -18.935 1 80.36 222 ARG A O 1
ATOM 1711 N N . HIS A 1 223 ? -15.998 -21.979 -17.331 1 78.61 223 HIS A N 1
ATOM 1712 C CA . HIS A 1 223 ? -16.049 -23.411 -17.604 1 78.61 223 HIS A CA 1
ATOM 1713 C C . HIS A 1 223 ? -16.847 -23.702 -18.871 1 78.61 223 HIS A C 1
ATOM 1715 O O . HIS A 1 223 ? -16.581 -24.686 -19.565 1 78.61 223 HIS A O 1
ATOM 1721 N N . ASP A 1 224 ? -17.839 -22.84 -19.154 1 81.53 224 ASP A N 1
ATOM 1722 C CA . ASP A 1 224 ? -18.636 -23.045 -20.359 1 81.53 224 ASP A CA 1
ATOM 1723 C C . ASP A 1 224 ? -18.9 -21.723 -21.075 1 81.53 224 ASP A C 1
ATOM 1725 O O . ASP A 1 224 ? -20.047 -21.28 -21.17 1 81.53 224 ASP A O 1
ATOM 1729 N N . PRO A 1 225 ? -17.867 -21.178 -21.58 1 81.43 225 PRO A N 1
ATOM 1730 C CA . PRO A 1 225 ? -18.015 -19.847 -22.174 1 81.43 225 PRO A CA 1
ATOM 1731 C C . PRO A 1 225 ? -18.861 -19.86 -23.445 1 81.43 225 PRO A C 1
ATOM 1733 O O . PRO A 1 225 ? -19.455 -18.84 -23.806 1 81.43 225 PRO A O 1
ATOM 1736 N N . ALA A 1 226 ? -18.893 -20.941 -24.035 1 83.89 226 ALA A N 1
ATOM 1737 C CA . ALA A 1 226 ? -19.579 -21.032 -25.322 1 83.89 226 ALA A CA 1
ATOM 1738 C C . ALA A 1 226 ? -21.083 -21.206 -25.13 1 83.89 226 ALA A C 1
ATOM 1740 O O . ALA A 1 226 ? -21.86 -21.023 -26.07 1 83.89 226 ALA A O 1
ATOM 1741 N N . ALA A 1 227 ? -21.502 -21.533 -23.924 1 82.32 227 ALA A N 1
ATOM 1742 C CA . ALA A 1 227 ? -22.922 -21.744 -23.653 1 82.32 227 ALA A CA 1
ATOM 1743 C C . ALA A 1 227 ? -23.695 -20.431 -23.73 1 82.32 227 ALA A C 1
ATOM 1745 O O . ALA A 1 227 ? -23.13 -19.356 -23.515 1 82.32 227 ALA A O 1
ATOM 1746 N N . GLU A 1 228 ? -24.898 -20.523 -24.21 1 79.74 228 GLU A N 1
ATOM 1747 C CA . GLU A 1 228 ? -25.763 -19.349 -24.254 1 79.74 228 GLU A CA 1
ATOM 1748 C C . GLU A 1 228 ? -26.255 -18.973 -22.859 1 79.74 228 GLU A C 1
ATOM 1750 O O . GLU A 1 228 ? -27.318 -19.425 -22.427 1 79.74 228 GLU A O 1
ATOM 1755 N N . HIS A 1 229 ? -25.415 -18.258 -22.158 1 80.94 229 HIS A N 1
ATOM 1756 C CA . HIS A 1 229 ? -25.789 -17.801 -20.825 1 80.94 229 HIS A CA 1
ATOM 1757 C C . HIS A 1 229 ? -26.663 -16.553 -20.895 1 80.94 229 HIS A C 1
ATOM 1759 O O . HIS A 1 229 ? -26.286 -15.561 -21.523 1 80.94 229 HIS A O 1
ATOM 1765 N N . ARG A 1 230 ? -27.886 -16.676 -20.461 1 81.28 230 ARG A N 1
ATOM 1766 C CA . ARG A 1 230 ? -28.727 -15.491 -20.324 1 81.28 230 ARG A CA 1
ATOM 1767 C C . ARG A 1 230 ? -28.466 -14.784 -18.999 1 81.28 230 ARG A C 1
ATOM 1769 O O . ARG A 1 230 ? -28.176 -15.431 -17.99 1 81.28 230 ARG A O 1
ATOM 1776 N N . LEU A 1 231 ? -28.484 -13.52 -19.163 1 82.78 231 LEU A N 1
ATOM 1777 C CA . LEU A 1 231 ? -28.25 -12.711 -17.971 1 82.78 231 LEU A CA 1
ATOM 1778 C C . LEU A 1 231 ? -29.17 -13.14 -16.834 1 82.78 231 LEU A C 1
ATOM 1780 O O . LEU A 1 231 ? -28.757 -13.169 -15.672 1 82.78 231 LEU A O 1
ATOM 1784 N N . ALA A 1 232 ? -30.381 -13.529 -17.225 1 83.15 232 ALA A N 1
ATOM 1785 C CA . ALA A 1 232 ? -31.37 -13.939 -16.232 1 83.15 232 ALA A CA 1
ATOM 1786 C C . ALA A 1 232 ? -30.941 -15.224 -15.529 1 83.15 232 ALA A C 1
ATOM 1788 O O . ALA A 1 232 ? -31.084 -15.35 -14.311 1 83.15 232 ALA A O 1
ATOM 1789 N N . ASP A 1 233 ? -30.434 -16.176 -16.336 1 85.48 233 ASP A N 1
ATOM 1790 C CA . ASP A 1 233 ? -29.977 -17.442 -15.77 1 85.48 233 ASP A CA 1
ATOM 1791 C C . ASP A 1 233 ? -28.782 -17.23 -14.844 1 85.48 233 ASP A C 1
ATOM 1793 O O . ASP A 1 233 ? -28.703 -17.838 -13.775 1 85.48 233 ASP A O 1
ATOM 1797 N N . LEU A 1 234 ? -27.877 -16.4 -15.29 1 87.22 234 LEU A N 1
ATOM 1798 C CA . LEU A 1 234 ? -26.699 -16.087 -14.489 1 87.22 234 LEU A CA 1
ATOM 1799 C C . LEU A 1 234 ? -27.091 -15.358 -13.208 1 87.22 234 LEU A C 1
ATOM 1801 O O . LEU A 1 234 ? -26.508 -15.598 -12.149 1 87.22 234 LEU A O 1
ATOM 1805 N N . ALA A 1 235 ? -28.018 -14.521 -13.35 1 86.27 235 ALA A N 1
ATOM 1806 C CA . ALA A 1 235 ? -28.524 -13.79 -12.191 1 86.27 235 ALA A CA 1
ATOM 1807 C C . ALA A 1 235 ? -29.151 -14.739 -11.174 1 86.27 235 ALA A C 1
ATOM 1809 O O . ALA A 1 235 ? -28.945 -14.59 -9.967 1 86.27 235 ALA A O 1
ATOM 1810 N N . GLU A 1 236 ? -29.936 -15.72 -11.715 1 84 236 GLU A N 1
ATOM 1811 C CA . GLU A 1 236 ? -30.531 -16.733 -10.848 1 84 236 GLU A CA 1
ATOM 1812 C C . GLU A 1 236 ? -29.457 -17.538 -10.122 1 84 236 GLU A C 1
ATOM 1814 O O . GLU A 1 236 ? -29.579 -17.809 -8.926 1 84 236 GLU A O 1
ATOM 1819 N N . LEU A 1 237 ? -28.484 -17.868 -10.86 1 83.2 237 LEU A N 1
ATOM 1820 C CA . LEU A 1 237 ? -27.359 -18.594 -10.281 1 83.2 237 LEU A CA 1
ATOM 1821 C C . LEU A 1 237 ? -26.725 -17.797 -9.145 1 83.2 237 LEU A C 1
ATOM 1823 O O . LEU A 1 237 ? -26.31 -18.371 -8.136 1 83.2 237 LEU A O 1
ATOM 1827 N N . ALA A 1 238 ? -26.736 -16.567 -9.299 1 84.68 238 ALA A N 1
ATOM 1828 C CA . ALA A 1 238 ? -26.119 -15.676 -8.319 1 84.68 238 ALA A CA 1
ATOM 1829 C C . ALA A 1 238 ? -27.141 -15.199 -7.291 1 84.68 238 ALA A C 1
ATOM 1831 O O . ALA A 1 238 ? -26.808 -14.43 -6.386 1 84.68 238 ALA A O 1
ATOM 1832 N N . ALA A 1 239 ? -28.376 -15.564 -7.447 1 82.81 239 ALA A N 1
ATOM 1833 C CA . ALA A 1 239 ? -29.477 -15.149 -6.582 1 82.81 239 ALA A CA 1
ATOM 1834 C C . ALA A 1 239 ? -29.572 -13.628 -6.507 1 82.81 239 ALA A C 1
ATOM 1836 O O . ALA A 1 239 ? -29.694 -13.06 -5.419 1 82.81 239 ALA A O 1
ATOM 1837 N N . MET A 1 240 ? -29.504 -13.112 -7.675 1 80.74 240 MET A N 1
ATOM 1838 C CA . MET A 1 240 ? -29.61 -11.66 -7.781 1 80.74 240 MET A CA 1
ATOM 1839 C C . MET A 1 240 ? -30.447 -11.263 -8.992 1 80.74 240 MET A C 1
ATOM 1841 O O . MET A 1 240 ? -30.714 -12.09 -9.866 1 80.74 240 MET A O 1
ATOM 1845 N N . SER A 1 241 ? -30.924 -10.066 -9.037 1 79.95 241 SER A N 1
ATOM 1846 C CA . SER A 1 241 ? -31.55 -9.548 -10.249 1 79.95 241 SER A CA 1
ATOM 1847 C C . SER A 1 241 ? -30.521 -9.336 -11.355 1 79.95 241 SER A C 1
ATOM 1849 O O . SER A 1 241 ? -29.331 -9.171 -11.08 1 79.95 241 SER A O 1
ATOM 1851 N N . PRO A 1 242 ? -30.935 -9.395 -12.606 1 81.35 242 PRO A N 1
ATOM 1852 C CA . PRO A 1 242 ? -30.01 -9.112 -13.706 1 81.35 242 PRO A CA 1
ATOM 1853 C C . PRO A 1 242 ? -29.316 -7.759 -13.561 1 81.35 242 PRO A C 1
ATOM 1855 O O . PRO A 1 242 ? -28.118 -7.643 -13.834 1 81.35 242 PRO A O 1
ATOM 1858 N N . ALA A 1 243 ? -30.003 -6.802 -13.044 1 79 243 ALA A N 1
ATOM 1859 C CA . ALA A 1 243 ? -29.417 -5.478 -12.85 1 79 243 ALA A CA 1
ATOM 1860 C C . ALA A 1 243 ? -28.354 -5.504 -11.756 1 79 243 ALA A C 1
ATOM 1862 O O . ALA A 1 243 ? -27.275 -4.928 -11.916 1 79 243 ALA A O 1
ATOM 1863 N N . SER A 1 244 ? -28.651 -6.236 -10.757 1 78.78 244 SER A N 1
ATOM 1864 C CA . SER A 1 244 ? -27.708 -6.365 -9.651 1 78.78 244 SER A CA 1
ATOM 1865 C C . SER A 1 244 ? -26.466 -7.144 -10.072 1 78.78 244 SER A C 1
ATOM 1867 O O . SER A 1 244 ? -25.346 -6.78 -9.707 1 78.78 244 SER A O 1
ATOM 1869 N N . LEU A 1 245 ? -26.726 -8.2 -10.878 1 84.17 245 LEU A N 1
ATOM 1870 C CA . LEU A 1 245 ? -25.597 -8.988 -11.358 1 84.17 245 LEU A CA 1
ATOM 1871 C C . LEU A 1 245 ? -24.663 -8.136 -12.211 1 84.17 245 LEU A C 1
ATOM 1873 O O . LEU A 1 245 ? -23.445 -8.157 -12.015 1 84.17 245 LEU A O 1
ATOM 1877 N N . ARG A 1 246 ? -25.231 -7.372 -13.078 1 78.99 246 ARG A N 1
ATOM 1878 C CA . ARG A 1 246 ? -24.422 -6.531 -13.955 1 78.99 246 ARG A CA 1
ATOM 1879 C C . ARG A 1 246 ? -23.577 -5.552 -13.148 1 78.99 246 ARG A C 1
ATOM 1881 O O . ARG A 1 246 ? -22.367 -5.446 -13.361 1 78.99 246 ARG A O 1
ATOM 1888 N N . ARG A 1 247 ? -24.221 -5.001 -12.229 1 76.6 247 ARG A N 1
ATOM 1889 C CA . ARG A 1 247 ? -23.565 -3.961 -11.442 1 76.6 247 ARG A 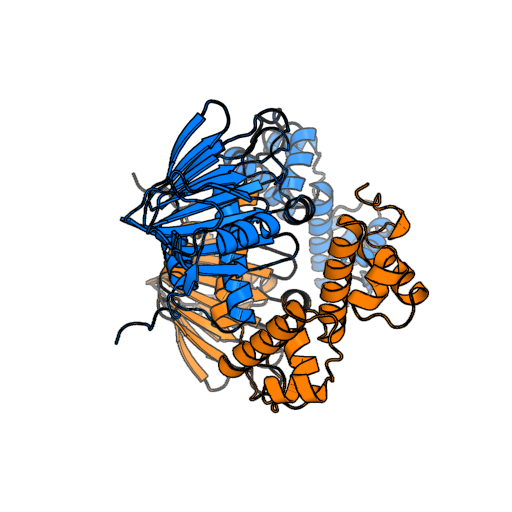CA 1
ATOM 1890 C C . ARG A 1 247 ? -22.504 -4.557 -10.523 1 76.6 247 ARG A C 1
ATOM 1892 O O . ARG A 1 247 ? -21.365 -4.086 -10.495 1 76.6 247 ARG A O 1
ATOM 1899 N N . LYS A 1 248 ? -22.95 -5.635 -9.94 1 73.41 248 LYS A N 1
ATOM 1900 C CA . LYS A 1 248 ? -22.068 -6.206 -8.926 1 73.41 248 LYS A CA 1
ATOM 1901 C C . LYS A 1 248 ? -20.897 -6.943 -9.569 1 73.41 248 LYS A C 1
ATOM 1903 O O . LYS A 1 248 ? -19.788 -6.948 -9.03 1 73.41 248 LYS A O 1
ATOM 1908 N N . PHE A 1 249 ? -21.177 -7.565 -10.673 1 79.89 249 PHE A N 1
ATOM 1909 C CA . PHE A 1 249 ? -20.106 -8.236 -11.399 1 79.89 249 PHE A CA 1
ATOM 1910 C C . PHE A 1 249 ? -19.054 -7.235 -11.86 1 79.89 249 PHE A C 1
ATOM 1912 O O . PHE A 1 249 ? -17.855 -7.457 -11.676 1 79.89 249 PHE A O 1
ATOM 1919 N N . GLN A 1 250 ? -19.53 -6.144 -12.373 1 75.81 250 GLN A N 1
ATOM 1920 C CA . GLN A 1 250 ? -18.621 -5.104 -12.844 1 75.81 250 GLN A CA 1
ATOM 1921 C C . GLN A 1 250 ? -17.831 -4.499 -11.687 1 75.81 250 GLN A C 1
ATOM 1923 O O . GLN A 1 250 ? -16.629 -4.255 -11.81 1 75.81 250 GLN A O 1
ATOM 1928 N N . ALA A 1 251 ? -18.523 -4.464 -10.7 1 65.28 251 ALA A N 1
ATOM 1929 C CA . ALA A 1 251 ? -17.883 -3.891 -9.519 1 65.28 251 ALA A CA 1
ATOM 1930 C C . ALA A 1 251 ? -16.837 -4.842 -8.945 1 65.28 251 ALA A C 1
ATOM 1932 O O . ALA A 1 251 ? -15.763 -4.41 -8.521 1 65.28 251 ALA A O 1
ATOM 1933 N N . ALA A 1 252 ? -17.257 -6.136 -9.018 1 64.83 252 ALA A N 1
ATOM 1934 C CA . ALA A 1 252 ? -16.416 -7.157 -8.399 1 64.83 252 ALA A CA 1
ATOM 1935 C C . ALA A 1 252 ? -15.198 -7.462 -9.266 1 64.83 252 ALA A C 1
ATOM 1937 O O . ALA A 1 252 ? -14.103 -7.698 -8.748 1 64.83 252 ALA A O 1
ATOM 1938 N N . PHE A 1 253 ? -15.416 -7.433 -10.618 1 67.32 253 PHE A N 1
ATOM 1939 C CA . PHE A 1 253 ? -14.384 -7.99 -11.484 1 67.32 253 PHE A CA 1
ATOM 1940 C C . PHE A 1 253 ? -13.89 -6.945 -12.478 1 67.32 253 PHE A C 1
ATOM 1942 O O . PHE A 1 253 ? -13.012 -7.225 -13.297 1 67.32 253 PHE A O 1
ATOM 1949 N N . GLY A 1 254 ? -14.447 -5.765 -12.37 1 62.28 254 GLY A N 1
ATOM 1950 C CA . GLY A 1 254 ? -13.988 -4.646 -13.177 1 62.28 254 GLY A CA 1
ATOM 1951 C C . GLY A 1 254 ? -14.434 -4.731 -14.624 1 62.28 254 GLY A C 1
ATOM 1952 O O . GLY A 1 254 ? -14.03 -3.912 -15.453 1 62.28 254 GLY A O 1
ATOM 1953 N N . ARG A 1 255 ? -15.147 -5.731 -14.903 1 69.22 255 ARG A N 1
ATOM 1954 C CA . ARG A 1 255 ? -15.679 -5.922 -16.249 1 69.22 255 ARG A CA 1
ATOM 1955 C C . ARG A 1 255 ? -17.111 -6.443 -16.203 1 69.22 255 ARG A C 1
ATOM 1957 O O . ARG A 1 255 ? -17.526 -7.046 -15.211 1 69.22 255 ARG A O 1
ATOM 1964 N N . SER A 1 256 ? -17.82 -6.132 -17.237 1 80.56 256 SER A N 1
ATOM 1965 C CA . SER A 1 256 ? -19.194 -6.619 -17.3 1 80.56 256 SER A CA 1
ATOM 1966 C C . SER A 1 256 ? -19.237 -8.134 -17.469 1 80.56 256 SER A C 1
ATOM 1968 O O . SER A 1 256 ? -18.265 -8.741 -17.924 1 80.56 256 SER A O 1
ATOM 1970 N N . VAL A 1 257 ? -20.341 -8.691 -17.092 1 83.65 257 VAL A N 1
ATOM 1971 C CA . VAL A 1 257 ? -20.568 -10.124 -17.253 1 83.65 257 VAL A CA 1
ATOM 1972 C C . VAL A 1 257 ? -20.335 -10.523 -18.708 1 83.65 257 VAL A C 1
ATOM 1974 O O . VAL A 1 257 ? -19.665 -11.521 -18.985 1 83.65 257 VAL A O 1
ATOM 1977 N N . PHE A 1 258 ? -20.743 -9.667 -19.605 1 81.4 258 PHE A N 1
ATOM 1978 C CA . PHE A 1 258 ? -20.673 -10.036 -21.014 1 81.4 258 PHE A CA 1
ATOM 1979 C C . PHE A 1 258 ? -19.277 -9.782 -21.571 1 81.4 258 PHE A C 1
ATOM 1981 O O . PHE A 1 258 ? -18.79 -10.542 -22.41 1 81.4 258 PHE A O 1
ATOM 1988 N N . ASP A 1 259 ? -18.645 -8.758 -21.021 1 81.64 259 ASP A N 1
ATOM 1989 C CA . ASP A 1 259 ? -17.258 -8.559 -21.431 1 81.64 259 ASP A CA 1
ATOM 1990 C C . ASP A 1 259 ? -16.375 -9.711 -20.957 1 81.64 259 ASP A C 1
ATOM 1992 O O . ASP A 1 259 ? -15.505 -10.177 -21.696 1 81.64 259 ASP A O 1
ATOM 1996 N N . TYR A 1 260 ? -16.658 -10.107 -19.736 1 84.87 260 TYR A N 1
ATOM 1997 C CA . TYR A 1 260 ? -15.921 -11.247 -19.203 1 84.87 260 TYR A CA 1
ATOM 1998 C C . TYR A 1 260 ? -16.193 -12.504 -20.021 1 84.87 260 TYR A C 1
ATOM 2000 O O . TYR A 1 260 ? -15.265 -13.24 -20.366 1 84.87 260 TYR A O 1
ATOM 2008 N N . ARG A 1 261 ? -17.43 -12.738 -20.331 1 86.2 261 ARG A N 1
ATOM 2009 C CA . ARG A 1 261 ? -17.802 -13.874 -21.168 1 86.2 261 ARG A CA 1
ATOM 2010 C C . ARG A 1 261 ? -17.106 -13.807 -22.523 1 86.2 261 ARG A C 1
ATOM 2012 O O . ARG A 1 261 ? -16.608 -14.818 -23.022 1 86.2 261 ARG A O 1
ATOM 2019 N N . ARG A 1 262 ? -17.118 -12.651 -23.044 1 85.66 262 ARG A N 1
ATOM 2020 C CA . ARG A 1 262 ? -16.478 -12.469 -24.343 1 85.66 262 ARG A CA 1
ATOM 2021 C C . ARG A 1 262 ? -14.998 -12.829 -24.279 1 85.66 262 ARG A C 1
ATOM 2023 O O . ARG A 1 262 ? -14.479 -13.505 -25.171 1 85.66 262 ARG A O 1
ATOM 2030 N N . GLU A 1 263 ? -14.4 -12.449 -23.318 1 84.01 263 GLU A N 1
ATOM 2031 C CA . GLU A 1 263 ? -12.984 -12.755 -23.136 1 84.01 263 GLU A CA 1
ATOM 2032 C C . GLU A 1 263 ? -12.758 -14.256 -22.985 1 84.01 263 GLU A C 1
ATOM 2034 O O . GLU A 1 263 ? -11.807 -14.806 -23.546 1 84.01 263 GLU A O 1
ATOM 2039 N N . CYS A 1 264 ? -13.607 -14.84 -22.191 1 85.02 264 CYS A N 1
ATOM 2040 C CA . CYS A 1 264 ? -13.522 -16.286 -22.019 1 85.02 264 CYS A CA 1
ATOM 2041 C C . CYS A 1 264 ? -13.713 -17.006 -23.348 1 85.02 264 CYS A C 1
ATOM 2043 O O . CYS A 1 264 ? -13.008 -17.974 -23.642 1 85.02 264 CYS A O 1
ATOM 2045 N N . ARG A 1 265 ? -14.626 -16.511 -24.111 1 88.27 265 ARG A N 1
ATOM 2046 C CA . ARG A 1 265 ? -14.898 -17.097 -25.42 1 88.27 265 ARG A CA 1
ATOM 2047 C C . ARG A 1 265 ? -13.698 -16.943 -26.349 1 88.27 265 ARG A C 1
ATOM 2049 O O . ARG A 1 265 ? -13.343 -17.875 -27.073 1 88.27 265 ARG A O 1
ATOM 2056 N N . LEU A 1 266 ? -13.154 -15.822 -26.242 1 85.66 266 LEU A N 1
ATOM 2057 C CA . LEU A 1 266 ? -12.012 -15.564 -27.112 1 85.66 266 LEU A CA 1
ATOM 2058 C C . LEU A 1 266 ? -10.818 -16.425 -26.711 1 85.66 266 LEU A C 1
ATOM 2060 O O . LEU A 1 266 ? -10.094 -16.929 -27.572 1 85.66 266 LEU A O 1
ATOM 2064 N N . ALA A 1 267 ? -10.664 -16.576 -25.48 1 81.91 267 ALA A N 1
ATOM 2065 C CA . ALA A 1 267 ? -9.596 -17.442 -24.986 1 81.91 267 ALA A CA 1
ATOM 2066 C C . ALA A 1 267 ? -9.819 -18.888 -25.418 1 81.91 267 ALA A C 1
ATOM 2068 O O . ALA A 1 267 ? -8.877 -19.574 -25.823 1 81.91 267 ALA A O 1
ATOM 2069 N N . LEU A 1 268 ? -11.008 -19.302 -25.325 1 84.95 268 LEU A N 1
ATOM 2070 C CA . LEU A 1 268 ? -11.382 -20.638 -25.777 1 84.95 268 LEU A CA 1
ATOM 2071 C C . LEU A 1 268 ? -11.128 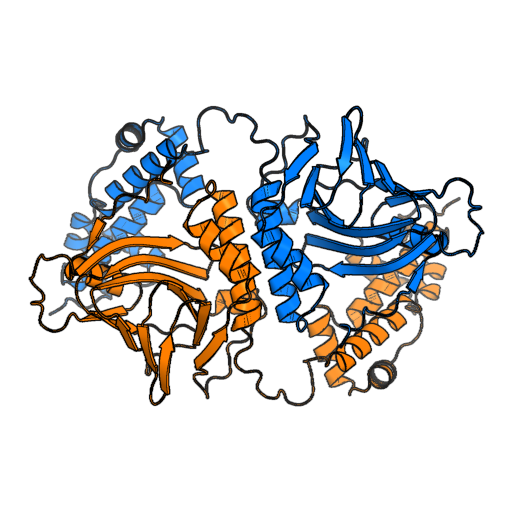-20.796 -27.273 1 84.95 268 LEU A C 1
ATOM 2073 O O . LEU A 1 268 ? -10.586 -21.812 -27.711 1 84.95 268 LEU A O 1
ATOM 2077 N N . ALA A 1 269 ? -11.511 -19.809 -27.947 1 88.38 269 ALA A N 1
ATOM 2078 C CA . ALA A 1 269 ? -11.292 -19.828 -29.391 1 88.38 269 ALA A CA 1
ATOM 2079 C C . ALA A 1 269 ? -9.804 -19.907 -29.719 1 88.38 269 ALA A C 1
ATOM 2081 O O . ALA A 1 269 ? -9.399 -20.638 -30.626 1 88.38 269 ALA A O 1
ATOM 2082 N N . HIS A 1 270 ? -9.117 -19.134 -29.03 1 83.14 270 HIS A N 1
ATOM 2083 C CA . HIS A 1 270 ? -7.669 -19.155 -29.209 1 83.14 270 HIS A CA 1
ATOM 2084 C C . HIS A 1 270 ? -7.11 -20.56 -29.01 1 83.14 270 HIS A C 1
ATOM 2086 O O . HIS A 1 270 ? -6.247 -21.002 -29.772 1 83.14 270 HIS A O 1
ATOM 2092 N N . ASP A 1 271 ? -7.668 -21.192 -28.063 1 81.13 271 ASP A N 1
ATOM 2093 C CA . ASP A 1 271 ? -7.249 -22.56 -27.776 1 81.13 271 ASP A CA 1
ATOM 2094 C C . ASP A 1 271 ? -7.603 -23.496 -28.93 1 81.13 271 ASP A C 1
ATOM 2096 O O . ASP A 1 271 ? -6.802 -24.353 -29.309 1 81.13 271 ASP A O 1
ATOM 2100 N N . TYR A 1 272 ? -8.746 -23.322 -29.447 1 86.83 272 TYR A N 1
ATOM 2101 C CA . TYR A 1 272 ? -9.178 -24.146 -30.571 1 86.83 272 TYR A CA 1
ATOM 2102 C C . TYR A 1 272 ? -8.312 -23.889 -31.799 1 86.83 272 TYR A C 1
ATOM 2104 O O . TYR A 1 272 ? -7.925 -24.827 -32.5 1 86.83 272 TYR A O 1
ATOM 2112 N N . LEU A 1 273 ? -8.017 -22.651 -31.933 1 85.94 273 LEU A N 1
ATOM 2113 C CA . LEU A 1 273 ? -7.179 -22.306 -33.076 1 85.94 273 LEU A CA 1
ATOM 2114 C C . LEU A 1 273 ? -5.779 -22.889 -32.919 1 85.94 273 LEU A C 1
ATOM 2116 O O . LEU A 1 273 ? -5.209 -23.414 -33.878 1 85.94 273 LEU A O 1
ATOM 2120 N N . ALA A 1 274 ? -5.362 -22.884 -31.755 1 78.88 274 ALA A N 1
ATOM 2121 C CA . ALA A 1 274 ? -4.029 -23.403 -31.462 1 78.88 274 ALA A CA 1
ATOM 2122 C C . ALA A 1 274 ? -3.98 -24.919 -31.634 1 78.88 274 ALA A C 1
ATOM 2124 O O . ALA A 1 274 ? -2.918 -25.486 -31.899 1 78.88 274 ALA A O 1
ATOM 2125 N N . ARG A 1 275 ? -5.15 -25.494 -31.57 1 81.53 275 ARG A N 1
ATOM 2126 C CA . ARG A 1 275 ? -5.249 -26.943 -31.715 1 81.53 275 ARG A CA 1
ATOM 2127 C C . ARG A 1 275 ? -5.528 -27.33 -33.163 1 81.53 275 ARG A C 1
ATOM 2129 O O . ARG A 1 275 ? -5.709 -28.51 -33.472 1 81.53 275 ARG A O 1
ATOM 2136 N N . GLY A 1 276 ? -5.672 -26.263 -34.024 1 84.41 276 GLY A N 1
ATOM 2137 C CA . GLY A 1 276 ? -5.76 -26.566 -35.443 1 84.41 276 GLY A CA 1
ATOM 2138 C C . GLY A 1 276 ? -7.162 -26.413 -36.001 1 84.41 276 GLY A C 1
ATOM 2139 O O . GLY A 1 276 ? -7.411 -26.731 -37.166 1 84.41 276 GLY A O 1
ATOM 2140 N N . CYS A 1 277 ? -8.064 -25.972 -35.211 1 87.3 277 CYS A N 1
ATOM 2141 C CA . CYS A 1 277 ? -9.424 -25.772 -35.701 1 87.3 277 CYS A CA 1
ATOM 2142 C C . CYS A 1 277 ? -9.483 -24.61 -36.684 1 87.3 277 CYS A C 1
ATOM 2144 O O . CYS A 1 277 ? -8.646 -23.707 -36.637 1 87.3 277 CYS A O 1
ATOM 2146 N N . SER A 1 278 ? -10.343 -24.744 -37.615 1 88.31 278 SER A N 1
ATOM 2147 C CA . SER A 1 278 ? -10.556 -23.627 -38.53 1 88.31 278 SER A CA 1
ATOM 2148 C C . SER A 1 278 ? -11.159 -22.427 -37.807 1 88.31 278 SER A C 1
ATOM 2150 O O . SER A 1 278 ? -11.681 -22.562 -36.699 1 88.31 278 SER A O 1
ATOM 2152 N N . VAL A 1 279 ? -11.107 -21.321 -38.444 1 88.96 279 VAL A N 1
ATOM 2153 C CA . VAL A 1 279 ? -11.656 -20.09 -37.887 1 88.96 279 VAL A CA 1
ATOM 2154 C C . VAL A 1 279 ? -13.158 -20.249 -37.662 1 88.96 279 VAL A C 1
ATOM 2156 O O . VAL A 1 279 ? -13.688 -19.814 -36.637 1 88.96 279 VAL A O 1
ATOM 2159 N N . GLN A 1 280 ? -13.78 -20.956 -38.591 1 89.35 280 GLN A N 1
ATOM 2160 C CA . GLN A 1 280 ? -15.219 -21.174 -38.493 1 89.35 280 GLN A CA 1
ATOM 2161 C C . GLN A 1 280 ? -15.558 -22.089 -37.32 1 89.35 280 GLN A C 1
ATOM 2163 O O . GLN A 1 280 ? -16.506 -21.828 -36.576 1 89.35 280 GLN A O 1
ATOM 2168 N N . GLN A 1 281 ? -14.754 -23.09 -37.169 1 90.12 281 GLN A N 1
ATOM 2169 C CA . GLN A 1 281 ? -14.969 -24.04 -36.082 1 90.12 281 GLN A CA 1
ATOM 2170 C C . GLN A 1 281 ? -14.732 -23.384 -34.724 1 90.12 281 GLN A C 1
ATOM 2172 O O . GLN A 1 281 ? -15.531 -23.553 -33.8 1 90.12 281 GLN A O 1
ATOM 2177 N N . ALA A 1 282 ? -13.637 -22.67 -34.637 1 91.48 282 ALA A N 1
ATOM 2178 C CA . ALA A 1 282 ? -13.295 -21.994 -33.388 1 91.48 282 ALA A CA 1
ATOM 2179 C C . ALA A 1 282 ? -14.379 -20.997 -32.989 1 91.48 282 ALA A C 1
ATOM 2181 O O . ALA A 1 282 ? -14.744 -20.904 -31.815 1 91.48 282 ALA A O 1
ATOM 2182 N N . ALA A 1 283 ? -14.802 -20.325 -33.988 1 91.13 283 ALA A N 1
ATOM 2183 C CA . ALA A 1 283 ? -15.89 -19.38 -33.751 1 91.13 283 ALA A CA 1
ATOM 2184 C C . ALA A 1 283 ? -17.129 -20.094 -33.218 1 91.13 283 ALA A C 1
ATOM 2186 O O . ALA A 1 283 ? -17.703 -19.681 -32.207 1 91.13 283 ALA A O 1
ATOM 2187 N N . HIS A 1 284 ? -17.491 -21.184 -33.849 1 87.68 284 HIS A N 1
ATOM 2188 C CA . HIS A 1 284 ? -18.678 -21.947 -33.482 1 87.68 284 HIS A CA 1
ATOM 2189 C C . HIS A 1 284 ? -18.533 -22.559 -32.092 1 87.68 284 HIS A C 1
ATOM 2191 O O . HIS A 1 284 ? -19.422 -22.415 -31.25 1 87.68 284 HIS A O 1
ATOM 2197 N N . PHE A 1 285 ? -17.394 -23.074 -31.855 1 88.35 285 PHE A N 1
ATOM 2198 C CA . PHE A 1 285 ? -17.162 -23.775 -30.598 1 88.35 285 PHE A CA 1
ATOM 2199 C C . PHE A 1 285 ? -17.072 -22.792 -29.437 1 88.35 285 PHE A C 1
ATOM 2201 O O . PHE A 1 285 ? -17.311 -23.159 -28.285 1 88.35 285 PHE A O 1
ATOM 2208 N N . SER A 1 286 ? -16.796 -21.617 -29.787 1 90.2 286 SER A N 1
ATOM 2209 C CA . SER A 1 286 ? -16.636 -20.624 -28.731 1 90.2 286 SER A CA 1
ATOM 2210 C C . SER A 1 286 ? -17.896 -19.781 -28.569 1 90.2 286 SER A C 1
ATOM 2212 O O . SER A 1 286 ? -17.917 -18.829 -27.786 1 90.2 286 SER A O 1
ATOM 2214 N N . GLY A 1 287 ? -18.855 -20.02 -29.304 1 87.9 287 GLY A N 1
ATOM 2215 C CA . GLY A 1 287 ? -20.168 -19.441 -29.069 1 87.9 287 GLY A CA 1
ATOM 2216 C C . GLY A 1 287 ? -20.459 -18.244 -29.954 1 87.9 287 GLY A C 1
ATOM 2217 O O . GLY A 1 287 ? -21.406 -17.495 -29.703 1 87.9 287 GLY A O 1
ATOM 2218 N N . TYR A 1 288 ? -19.746 -18.108 -30.985 1 89.2 288 TYR A N 1
ATOM 2219 C CA . TYR A 1 288 ? -20.044 -17.035 -31.927 1 89.2 288 TYR A CA 1
ATOM 2220 C C . TYR A 1 288 ? -20.968 -17.524 -33.036 1 89.2 288 TYR A C 1
ATOM 2222 O O . TYR A 1 288 ? -20.795 -18.63 -33.554 1 89.2 288 TYR A O 1
ATOM 2230 N N . ARG A 1 289 ? -21.9 -16.674 -33.253 1 82.72 289 ARG A N 1
ATOM 2231 C CA . ARG A 1 289 ? -22.853 -17.021 -34.302 1 82.72 289 ARG A CA 1
ATOM 2232 C C . ARG A 1 289 ? -22.252 -16.797 -35.685 1 82.72 289 ARG A C 1
ATOM 2234 O O . ARG A 1 289 ? -22.535 -17.548 -36.62 1 82.72 289 ARG A O 1
ATOM 2241 N N . HIS A 1 290 ? -21.44 -15.725 -35.769 1 86.01 290 HIS A N 1
ATOM 2242 C CA . HIS A 1 290 ? -20.851 -15.384 -37.06 1 86.01 290 HIS A CA 1
ATOM 2243 C C . HIS A 1 290 ? -19.331 -15.3 -36.967 1 86.01 290 HIS A C 1
ATOM 2245 O O . HIS A 1 290 ? -18.795 -14.655 -36.064 1 86.01 290 HIS A O 1
ATOM 2251 N N . ALA A 1 291 ? -18.643 -15.95 -37.83 1 87.76 291 ALA A N 1
ATOM 2252 C CA . ALA A 1 291 ? -17.183 -15.966 -37.872 1 87.76 291 ALA A CA 1
ATOM 2253 C C . ALA A 1 291 ? -16.624 -14.561 -38.08 1 87.76 291 ALA A C 1
ATOM 2255 O O . ALA A 1 291 ? -15.532 -14.244 -37.604 1 87.76 291 ALA A O 1
ATOM 2256 N N . SER A 1 292 ? -17.46 -13.745 -38.696 1 87.44 292 SER A N 1
ATOM 2257 C CA . SER A 1 292 ? -17.017 -12.376 -38.944 1 87.44 292 SER A CA 1
ATOM 2258 C C . SER A 1 292 ? -16.928 -11.58 -37.647 1 87.44 292 SER A C 1
ATOM 2260 O O . SER A 1 292 ? -15.942 -10.879 -37.409 1 87.44 292 SER A O 1
ATOM 2262 N N . ASN A 1 293 ? -17.965 -11.682 -36.826 1 87.41 293 ASN A N 1
ATOM 2263 C CA . ASN A 1 293 ? -17.965 -11.015 -35.528 1 87.41 293 ASN A CA 1
ATOM 2264 C C . ASN A 1 293 ? -16.842 -11.531 -34.633 1 87.41 293 ASN A C 1
ATOM 2266 O O . ASN A 1 293 ? -16.213 -10.757 -33.909 1 87.41 293 ASN A O 1
ATOM 2270 N N . PHE A 1 294 ? -16.661 -12.78 -34.816 1 91.32 294 PHE A N 1
ATOM 2271 C CA . PHE A 1 294 ? -15.58 -13.408 -34.065 1 91.32 294 PHE A CA 1
ATOM 2272 C C . PHE A 1 294 ? -14.228 -12.85 -34.493 1 91.32 294 PHE A C 1
ATOM 2274 O O . PHE A 1 294 ? -13.418 -12.456 -33.651 1 91.32 294 PHE A O 1
ATOM 2281 N N . ALA A 1 295 ? -13.944 -12.832 -35.749 1 87.43 295 ALA A N 1
ATOM 2282 C CA . ALA A 1 295 ? -12.656 -12.377 -36.266 1 87.43 295 ALA A CA 1
ATOM 2283 C C . ALA A 1 295 ? -12.358 -10.949 -35.816 1 87.43 295 ALA A C 1
ATOM 2285 O O . ALA A 1 295 ? -11.232 -10.638 -35.422 1 87.43 295 ALA A O 1
ATOM 2286 N N . THR A 1 296 ? -13.375 -10.158 -35.762 1 86.66 296 THR A N 1
ATOM 2287 C CA . THR A 1 296 ? -13.239 -8.767 -35.346 1 86.66 296 THR A CA 1
ATOM 2288 C C . THR A 1 296 ? -12.932 -8.677 -33.854 1 86.66 296 THR A C 1
ATOM 2290 O O . THR A 1 296 ? -12.017 -7.958 -33.446 1 86.66 296 THR A O 1
ATOM 2293 N N . ALA A 1 297 ? -13.669 -9.39 -33.136 1 85.91 297 ALA A N 1
ATOM 2294 C CA . ALA A 1 297 ? -13.491 -9.382 -31.686 1 85.91 297 ALA A CA 1
ATOM 2295 C C . ALA A 1 297 ? -12.128 -9.947 -31.298 1 85.91 297 ALA A C 1
ATOM 2297 O O . ALA A 1 297 ? -11.468 -9.428 -30.394 1 85.91 297 ALA A O 1
ATOM 2298 N N . PHE A 1 298 ? -11.727 -10.982 -31.966 1 88.52 298 PHE A N 1
ATOM 2299 C CA . PHE A 1 298 ? -10.449 -11.642 -31.727 1 88.52 298 PHE A CA 1
ATOM 2300 C C . PHE A 1 298 ? -9.289 -10.692 -32 1 88.52 298 PHE A C 1
ATOM 2302 O O . PHE A 1 298 ? -8.394 -10.54 -31.166 1 88.52 298 PHE A O 1
ATOM 2309 N N . ARG A 1 299 ? -9.397 -10.026 -33.023 1 82.71 299 ARG A N 1
ATOM 2310 C CA . ARG A 1 299 ? -8.355 -9.075 -33.394 1 82.71 299 ARG A CA 1
ATOM 2311 C C . ARG A 1 299 ? -8.282 -7.926 -32.394 1 82.71 299 ARG A C 1
ATOM 2313 O O . ARG A 1 299 ? -7.191 -7.503 -32.005 1 82.71 299 ARG A O 1
ATOM 2320 N N . ARG A 1 300 ? -9.341 -7.518 -32.05 1 78.24 300 ARG A N 1
ATOM 2321 C CA . ARG A 1 300 ? -9.402 -6.415 -31.097 1 78.24 300 ARG A CA 1
ATOM 2322 C C . ARG A 1 300 ? -8.793 -6.813 -29.758 1 78.24 300 ARG A C 1
ATOM 2324 O O . ARG A 1 300 ? -8.127 -6.005 -29.108 1 78.24 300 ARG A O 1
ATOM 2331 N N . HIS A 1 301 ? -9.055 -8.025 -29.448 1 76.72 301 HIS A N 1
ATOM 2332 C CA . HIS A 1 301 ? -8.629 -8.5 -28.136 1 76.72 301 HIS A CA 1
ATOM 2333 C C . HIS A 1 301 ? -7.158 -8.902 -28.146 1 76.72 301 HIS A C 1
ATOM 2335 O O . HIS A 1 301 ? -6.408 -8.55 -27.233 1 76.72 301 HIS A O 1
ATOM 2341 N N . PHE A 1 302 ? -6.67 -9.588 -29.246 1 74.53 302 PHE A N 1
ATOM 2342 C CA . PHE A 1 302 ? -5.335 -10.175 -29.255 1 74.53 302 PHE A CA 1
ATOM 2343 C C . PHE A 1 302 ? -4.388 -9.352 -30.12 1 74.53 302 PHE A C 1
ATOM 2345 O O . PHE A 1 302 ? -3.168 -9.508 -30.036 1 74.53 302 PHE A O 1
ATOM 2352 N N . GLY A 1 303 ? -4.985 -8.468 -30.896 1 72.57 303 GLY A N 1
ATOM 2353 C CA . GLY A 1 303 ? -4.166 -7.596 -31.724 1 72.57 303 GLY A CA 1
ATOM 2354 C C . GLY A 1 303 ? -3.771 -8.228 -33.045 1 72.57 303 GLY A C 1
ATOM 2355 O O . GLY A 1 303 ? -3.111 -7.592 -33.87 1 72.57 303 GLY A O 1
ATOM 2356 N N . TYR A 1 304 ? -4.079 -9.492 -33.278 1 75.31 304 TYR A N 1
ATOM 2357 C CA . TYR A 1 304 ? -3.837 -10.192 -34.535 1 75.31 304 TYR A CA 1
ATOM 2358 C C . TYR A 1 304 ? -5.053 -11.016 -34.943 1 75.31 304 TYR A C 1
ATOM 2360 O O . TYR A 1 304 ? -5.875 -11.381 -34.099 1 75.31 304 TYR A O 1
ATOM 2368 N N . PRO A 1 305 ? -5.206 -11.278 -36.253 1 82.56 305 PRO A N 1
ATOM 2369 C CA . PRO A 1 305 ? -6.371 -12.041 -36.707 1 82.56 305 PRO A CA 1
ATOM 2370 C C . PRO A 1 305 ? -6.266 -13.528 -36.379 1 82.56 305 PRO A C 1
ATOM 2372 O O . PRO A 1 305 ? -5.161 -14.058 -36.241 1 82.56 305 PRO A O 1
ATOM 2375 N N . PRO A 1 306 ? -7.398 -14.123 -36.129 1 84.59 306 PRO A N 1
ATOM 2376 C CA . PRO A 1 306 ? -7.403 -15.555 -35.822 1 84.59 306 PRO A CA 1
ATOM 2377 C C . PRO A 1 306 ? -6.68 -16.388 -36.878 1 84.59 306 PRO A C 1
ATOM 2379 O O . PRO A 1 306 ? -6.137 -17.451 -36.567 1 84.59 306 PRO A O 1
ATOM 2382 N N . SER A 1 307 ? -6.688 -15.982 -38.056 1 80.44 307 SER A N 1
ATOM 2383 C CA . SER A 1 307 ? -6.083 -16.72 -39.16 1 80.44 307 SER A CA 1
ATOM 2384 C C . SER A 1 307 ? -4.564 -16.761 -39.031 1 80.44 307 SER A C 1
ATOM 2386 O O . SER A 1 307 ? -3.904 -17.582 -39.67 1 80.44 307 SER A O 1
ATOM 2388 N N . SER A 1 308 ? -4.061 -15.89 -38.245 1 74.15 308 SER A N 1
ATOM 2389 C CA . SER A 1 308 ? -2.611 -15.804 -38.108 1 74.15 308 SER A CA 1
ATOM 2390 C C . SER A 1 308 ? -2.071 -16.926 -37.228 1 74.15 308 SER A C 1
ATOM 2392 O O . SER A 1 308 ? -0.861 -17.157 -37.18 1 74.15 308 SER A O 1
ATOM 2394 N N . LEU A 1 309 ? -2.809 -17.538 -36.461 1 67.85 309 LEU A N 1
ATOM 2395 C CA . LEU A 1 309 ? -2.371 -18.652 -35.628 1 67.85 309 LEU A CA 1
ATOM 2396 C C . LEU A 1 309 ? -2.24 -19.929 -36.452 1 67.85 309 LEU A C 1
ATOM 2398 O O . LEU A 1 309 ? -3.129 -20.258 -37.24 1 67.85 309 LEU A O 1
ATOM 2402 N N . PRO A 1 310 ? -0.989 -20.37 -36.783 1 57.43 310 PRO A N 1
ATOM 2403 C CA . PRO A 1 310 ? -0.784 -21.542 -37.638 1 57.43 310 PRO A CA 1
ATOM 2404 C C . PRO A 1 310 ? -1.573 -22.762 -37.166 1 57.43 310 PRO A C 1
ATOM 2406 O O . PRO A 1 310 ? -1.82 -22.916 -35.968 1 57.43 310 PRO A O 1
ATOM 2409 N N . ALA A 1 311 ? -2.451 -23.392 -38.107 1 49.89 311 ALA A N 1
ATOM 2410 C CA . ALA A 1 311 ? -3.066 -24.705 -37.927 1 49.89 311 ALA A CA 1
ATOM 2411 C C . ALA A 1 311 ? -2.062 -25.709 -37.367 1 49.89 311 ALA A C 1
ATOM 2413 O O . ALA A 1 311 ? -0.895 -25.719 -37.768 1 49.89 311 ALA A O 1
ATOM 2414 N N . ALA A 1 312 ? -1.996 -25.991 -36.065 1 45.25 312 ALA A N 1
ATOM 2415 C CA . ALA A 1 312 ? -1.136 -27.131 -35.76 1 45.25 312 ALA A CA 1
ATOM 2416 C C . ALA A 1 312 ? -1.202 -28.179 -36.867 1 45.25 312 ALA A C 1
ATOM 2418 O O . ALA A 1 312 ? -2.274 -28.712 -37.163 1 45.25 312 ALA A O 1
ATOM 2419 N N . THR A 1 313 ? -0.541 -27.957 -38.031 1 38.86 313 THR A N 1
ATOM 2420 C CA . THR A 1 313 ? -0.338 -29.176 -38.806 1 38.86 313 THR A CA 1
ATOM 2421 C C . THR A 1 313 ? 0.281 -30.27 -37.941 1 38.86 313 THR A C 1
ATOM 2423 O O . THR A 1 313 ? 1.138 -29.993 -37.099 1 38.86 313 THR A O 1
ATOM 2426 N N . MET B 1 1 ? -13.067 -21.388 17.981 1 20.3 1 MET B N 1
ATOM 2427 C CA . MET B 1 1 ? -13.847 -21.544 16.756 1 20.3 1 MET B CA 1
ATOM 2428 C C . MET B 1 1 ? -12.989 -21.271 15.526 1 20.3 1 MET B C 1
ATOM 2430 O O . MET B 1 1 ? -12.357 -20.218 15.425 1 20.3 1 MET B O 1
ATOM 2434 N N . SER B 1 2 ? -12.508 -22.279 14.838 1 24.83 2 SER B N 1
ATOM 2435 C CA . SER B 1 2 ? -11.526 -22.534 13.789 1 24.83 2 SER B CA 1
ATOM 2436 C C . SER B 1 2 ? -11.848 -21.742 12.526 1 24.83 2 SER B C 1
ATOM 2438 O O . SER B 1 2 ? -12.983 -21.764 12.045 1 24.83 2 SER B O 1
ATOM 2440 N N . ALA B 1 3 ? -11.39 -20.512 12.38 1 34.12 3 ALA B N 1
ATOM 2441 C CA . ALA B 1 3 ? -11.508 -19.713 11.163 1 34.12 3 ALA B CA 1
ATOM 2442 C C . ALA B 1 3 ? -11.554 -20.603 9.925 1 34.12 3 ALA B C 1
ATOM 2444 O O . ALA B 1 3 ? -10.585 -21.301 9.618 1 34.12 3 ALA B O 1
ATOM 2445 N N . ARG B 1 4 ? -12.646 -21.199 9.589 1 34.98 4 ARG B N 1
ATOM 2446 C CA . ARG B 1 4 ? -12.972 -22.172 8.552 1 34.98 4 ARG B CA 1
ATOM 2447 C C . ARG B 1 4 ? -12.295 -21.814 7.233 1 34.98 4 ARG B C 1
ATOM 2449 O O . ARG B 1 4 ? -12.551 -20.75 6.667 1 34.98 4 ARG B O 1
ATOM 2456 N N . SER B 1 5 ? -11.052 -22.351 6.923 1 41.68 5 SER B N 1
ATOM 2457 C CA . SER B 1 5 ? -10.155 -22.443 5.776 1 41.68 5 SER B CA 1
ATOM 2458 C C . SER B 1 5 ? -10.925 -22.739 4.494 1 41.68 5 SER B C 1
ATOM 2460 O O . SER B 1 5 ? -11.925 -23.459 4.517 1 41.68 5 SER B O 1
ATOM 2462 N N . ALA B 1 6 ? -11.138 -21.891 3.644 1 49.48 6 ALA B N 1
ATOM 2463 C CA . ALA B 1 6 ? -11.699 -22.23 2.339 1 49.48 6 ALA B CA 1
ATOM 2464 C C . ALA B 1 6 ? -11.52 -23.715 2.034 1 49.48 6 ALA B C 1
ATOM 2466 O O . ALA B 1 6 ? -10.542 -24.33 2.465 1 49.48 6 ALA B O 1
ATOM 2467 N N . PRO B 1 7 ? -12.547 -24.442 1.666 1 51.67 7 PRO B N 1
ATOM 2468 C CA . PRO B 1 7 ? -12.449 -25.888 1.454 1 51.67 7 PRO B CA 1
ATOM 2469 C C . PRO B 1 7 ? -11.242 -26.28 0.605 1 51.67 7 PRO B C 1
ATOM 2471 O O . PRO B 1 7 ? -10.905 -25.582 -0.355 1 51.67 7 PRO B O 1
ATOM 2474 N N . ALA B 1 8 ? -10.304 -27.022 1.199 1 68.42 8 ALA B N 1
ATOM 2475 C CA . ALA B 1 8 ? -9.084 -27.609 0.651 1 68.42 8 ALA B CA 1
ATOM 2476 C C . ALA B 1 8 ? -9.37 -28.358 -0.647 1 68.42 8 ALA B C 1
ATOM 2478 O O . ALA B 1 8 ? -10.169 -29.297 -0.666 1 68.42 8 ALA B O 1
ATOM 2479 N N . ARG B 1 9 ? -9.306 -27.776 -1.839 1 85.65 9 ARG B N 1
ATOM 2480 C CA . ARG B 1 9 ? -9.423 -28.365 -3.169 1 85.65 9 ARG B CA 1
ATOM 2481 C C . ARG B 1 9 ? -8.19 -29.195 -3.511 1 85.65 9 ARG B C 1
ATOM 2483 O O . ARG B 1 9 ? -7.062 -28.784 -3.231 1 85.65 9 ARG B O 1
ATOM 2490 N N . ALA B 1 10 ? -8.503 -30.375 -4.009 1 91.71 10 ALA B N 1
ATOM 2491 C CA . ALA B 1 10 ? -7.405 -31.221 -4.47 1 91.71 10 ALA B CA 1
ATOM 2492 C C . ALA B 1 10 ? -6.945 -30.81 -5.866 1 91.71 10 ALA B C 1
ATOM 2494 O O . ALA B 1 10 ? -7.769 -30.521 -6.738 1 91.71 10 ALA B O 1
ATOM 2495 N N . HIS B 1 11 ? -5.701 -30.722 -6.029 1 92.18 11 HIS B N 1
ATOM 2496 C CA . HIS B 1 11 ? -5.134 -30.356 -7.322 1 92.18 11 HIS B CA 1
ATOM 2497 C C . HIS B 1 11 ? -4.295 -31.493 -7.897 1 92.18 11 HIS B C 1
ATOM 2499 O O . HIS B 1 11 ? -3.35 -31.958 -7.257 1 92.18 11 HIS B O 1
ATOM 2505 N N . THR B 1 12 ? -4.687 -31.914 -9.069 1 91.89 12 THR B N 1
ATOM 2506 C CA . THR B 1 12 ? -3.944 -32.948 -9.781 1 91.89 12 THR B CA 1
ATOM 2507 C C . THR B 1 12 ? -2.852 -32.329 -10.65 1 91.89 12 THR B C 1
ATOM 2509 O O . THR B 1 12 ? -2.707 -31.106 -10.695 1 91.89 12 THR B O 1
ATOM 2512 N N . LEU B 1 13 ? -2.044 -33.196 -11.282 1 91.1 13 LEU B N 1
ATOM 2513 C CA . LEU B 1 13 ? -1.019 -32.694 -12.19 1 91.1 13 LEU B CA 1
ATOM 2514 C C . LEU B 1 13 ? -1.645 -31.89 -13.325 1 91.1 13 LEU B C 1
ATOM 2516 O O . LEU B 1 13 ? -1.069 -30.899 -13.78 1 91.1 13 LEU B O 1
ATOM 2520 N N . ARG B 1 14 ? -2.823 -32.324 -13.713 1 86.23 14 ARG B N 1
ATOM 2521 C CA . ARG B 1 14 ? -3.552 -31.591 -14.743 1 86.23 14 ARG B CA 1
ATOM 2522 C C . ARG B 1 14 ? -3.865 -30.17 -14.287 1 86.23 14 ARG B C 1
ATOM 2524 O O . ARG B 1 14 ? -3.734 -29.22 -15.062 1 86.23 14 ARG B O 1
ATOM 2531 N N . ASP B 1 15 ? -4.282 -30.062 -13.062 1 87.4 15 ASP B N 1
ATOM 2532 C CA . ASP B 1 15 ? -4.556 -28.743 -12.499 1 87.4 15 ASP B CA 1
ATOM 2533 C C . ASP B 1 15 ? -3.293 -27.885 -12.468 1 87.4 15 ASP B C 1
ATOM 2535 O O . ASP B 1 15 ? -3.338 -26.692 -12.774 1 87.4 15 ASP B O 1
ATOM 2539 N N . LEU B 1 16 ? -2.173 -28.503 -12.138 1 90.96 16 LEU B N 1
ATOM 2540 C CA . LEU B 1 16 ? -0.912 -27.771 -12.084 1 90.96 16 LEU B CA 1
ATOM 2541 C C . LEU B 1 16 ? -0.512 -27.275 -13.469 1 90.96 16 LEU B C 1
ATOM 2543 O O . LEU B 1 16 ? -0.028 -26.15 -13.615 1 90.96 16 LEU B O 1
ATOM 2547 N N . HIS B 1 17 ? -0.722 -28.094 -14.433 1 87.34 17 HIS B N 1
ATOM 2548 C CA . HIS B 1 17 ? -0.405 -27.687 -15.797 1 87.34 17 HIS B CA 1
ATOM 2549 C C . HIS B 1 17 ? -1.285 -26.524 -16.243 1 87.34 17 HIS B C 1
ATOM 2551 O O . HIS B 1 17 ? -0.83 -25.639 -16.971 1 87.34 17 HIS B O 1
ATOM 2557 N N . ALA B 1 18 ? -2.489 -26.589 -15.781 1 81.27 18 ALA B N 1
ATOM 2558 C CA . ALA B 1 18 ? -3.381 -25.471 -16.083 1 81.27 18 ALA B CA 1
ATOM 2559 C C . ALA B 1 18 ? -2.875 -24.179 -15.448 1 81.27 18 ALA B C 1
ATOM 2561 O O . ALA B 1 18 ? -2.888 -23.122 -16.082 1 81.27 18 ALA B O 1
ATOM 2562 N N . TYR B 1 19 ? -2.448 -24.311 -14.202 1 84.45 19 TYR B N 1
ATOM 2563 C CA . TYR B 1 19 ? -1.821 -23.165 -13.553 1 84.45 19 TYR B CA 1
ATOM 2564 C C . TYR B 1 19 ? -0.601 -22.695 -14.336 1 84.45 19 TYR B C 1
ATOM 2566 O O . TYR B 1 19 ? -0.405 -21.492 -14.528 1 84.45 19 TYR B O 1
ATOM 2574 N N . GLY B 1 20 ? 0.189 -23.635 -14.722 1 85.96 20 GLY B N 1
ATOM 2575 C CA . GLY B 1 20 ? 1.398 -23.315 -15.463 1 85.96 20 GLY B CA 1
ATOM 2576 C C . GLY B 1 20 ? 1.131 -22.519 -16.726 1 85.96 20 GLY B C 1
ATOM 2577 O O . GLY B 1 20 ? 1.83 -21.544 -17.012 1 85.96 20 GLY B O 1
ATOM 2578 N N . ARG B 1 21 ? 0.182 -22.891 -17.436 1 79.27 21 ARG B N 1
ATOM 2579 C CA . ARG B 1 21 ? -0.191 -22.184 -18.657 1 79.27 21 ARG B CA 1
ATOM 2580 C C . ARG B 1 21 ? -0.638 -20.759 -18.35 1 79.27 21 ARG B C 1
ATOM 2582 O O . ARG B 1 21 ? -0.361 -19.836 -19.118 1 79.27 21 ARG B O 1
ATOM 2589 N N . HIS B 1 22 ? -1.218 -20.697 -17.202 1 76.81 22 HIS B N 1
ATOM 2590 C CA . HIS B 1 22 ? -1.783 -19.409 -16.816 1 76.81 22 HIS B CA 1
ATOM 2591 C C . HIS B 1 22 ? -0.707 -18.477 -16.27 1 76.81 22 HIS B C 1
ATOM 2593 O O . HIS B 1 22 ? -0.691 -17.286 -16.589 1 76.81 22 HIS B O 1
ATOM 2599 N N . TYR B 1 23 ? 0.234 -19.053 -15.55 1 81.29 23 TYR B N 1
ATOM 2600 C CA . TYR B 1 23 ? 1.187 -18.217 -14.829 1 81.29 23 TYR B CA 1
ATOM 2601 C C . TYR B 1 23 ? 2.571 -18.297 -15.461 1 81.29 23 TYR B C 1
ATOM 2603 O O . TYR B 1 23 ? 3.516 -17.664 -14.985 1 81.29 23 TYR B O 1
ATOM 2611 N N . GLY B 1 24 ? 2.673 -19.039 -16.549 1 82.52 24 GLY B N 1
ATOM 2612 C CA . GLY B 1 24 ? 3.957 -19.178 -17.217 1 82.52 24 GLY B CA 1
ATOM 2613 C C . GLY B 1 24 ? 4.931 -20.061 -16.459 1 82.52 24 GLY B C 1
ATOM 2614 O O . GLY B 1 24 ? 6.106 -19.718 -16.315 1 82.52 24 GLY B O 1
ATOM 2615 N N . LEU B 1 25 ? 4.394 -21.095 -15.956 1 89.22 25 LEU B N 1
ATOM 2616 C CA . LEU B 1 25 ? 5.201 -22.056 -15.213 1 89.22 25 LEU B CA 1
ATOM 2617 C C . LEU B 1 25 ? 5.11 -23.443 -15.841 1 89.22 25 LEU B C 1
ATOM 2619 O O . LEU B 1 25 ? 4.065 -23.818 -16.378 1 89.22 25 LEU B O 1
ATOM 2623 N N . ASP B 1 26 ? 6.147 -24.131 -15.882 1 90.77 26 ASP B N 1
ATOM 2624 C CA . ASP B 1 26 ? 6.168 -25.552 -16.218 1 90.77 26 ASP B CA 1
ATOM 2625 C C . ASP B 1 26 ? 6.294 -26.411 -14.962 1 90.77 26 ASP B C 1
ATOM 2627 O O . ASP B 1 26 ? 7.247 -26.262 -14.195 1 90.77 26 ASP B O 1
ATOM 2631 N N . TYR B 1 27 ? 5.349 -27.311 -14.809 1 93.02 27 TYR B N 1
ATOM 2632 C CA . TYR B 1 27 ? 5.356 -28.167 -13.629 1 93.02 27 TYR B CA 1
ATOM 2633 C C . TYR B 1 27 ? 5.762 -29.591 -13.99 1 93.02 27 TYR B C 1
ATOM 2635 O O . TYR B 1 27 ? 5.391 -30.098 -15.051 1 93.02 27 TYR B O 1
ATOM 2643 N N . ARG B 1 28 ? 6.477 -30.182 -13.082 1 92.91 28 ARG B N 1
ATOM 2644 C CA . ARG B 1 28 ? 6.838 -31.594 -13.158 1 92.91 28 ARG B CA 1
ATOM 2645 C C . ARG B 1 28 ? 6.677 -32.274 -11.802 1 92.91 28 ARG B C 1
ATOM 2647 O O . ARG B 1 28 ? 7.004 -31.69 -10.767 1 92.91 28 ARG B O 1
ATOM 2654 N N . VAL B 1 29 ? 6.093 -33.4 -11.824 1 94.44 29 VAL B N 1
ATOM 2655 C CA . VAL B 1 29 ? 5.983 -34.227 -10.627 1 94.44 29 VAL B CA 1
ATOM 2656 C C . VAL B 1 29 ? 6.738 -35.538 -10.833 1 94.44 29 VAL B C 1
ATOM 2658 O O . VAL B 1 29 ? 6.209 -36.48 -11.427 1 94.44 29 VAL B O 1
ATOM 2661 N N . PRO B 1 30 ? 7.937 -35.509 -10.312 1 90.26 30 PRO B N 1
ATOM 2662 C CA . PRO B 1 30 ? 8.724 -36.722 -10.544 1 90.26 30 PRO B CA 1
ATOM 2663 C C . PRO B 1 30 ? 8.015 -37.987 -10.066 1 90.26 30 PRO B C 1
ATOM 2665 O O . PRO B 1 30 ? 7.422 -37.995 -8.984 1 90.26 30 PRO B O 1
ATOM 2668 N N . GLY B 1 31 ? 8.07 -38.991 -10.837 1 86.12 31 GLY B N 1
ATOM 2669 C CA . GLY B 1 31 ? 7.55 -40.295 -10.456 1 86.12 31 GLY B CA 1
ATOM 2670 C C . GLY B 1 31 ? 6.064 -40.445 -10.723 1 86.12 31 GLY B C 1
ATOM 2671 O O . GLY B 1 31 ? 5.497 -41.52 -10.516 1 86.12 31 GLY B O 1
ATOM 2672 N N . LEU B 1 32 ? 5.394 -39.32 -11.052 1 84.3 32 LEU B N 1
ATOM 2673 C CA . LEU B 1 32 ? 3.961 -39.397 -11.312 1 84.3 32 LEU B CA 1
ATOM 2674 C C . LEU B 1 32 ? 3.675 -39.319 -12.808 1 84.3 32 LEU B C 1
ATOM 2676 O O . LEU B 1 32 ? 4.245 -38.481 -13.51 1 84.3 32 LEU B O 1
ATOM 2680 N N . SER B 1 33 ? 2.875 -40.255 -13.248 1 83.24 33 SER B N 1
ATOM 2681 C CA . SER B 1 33 ? 2.447 -40.239 -14.643 1 83.24 33 SER B CA 1
ATOM 2682 C C . SER B 1 33 ? 1.644 -38.982 -14.961 1 83.24 33 SER B C 1
ATOM 2684 O O . SER B 1 33 ? 0.852 -38.52 -14.137 1 83.24 33 SER B O 1
ATOM 2686 N N . PRO B 1 34 ? 1.872 -38.366 -16.096 1 77.89 34 PRO B N 1
ATOM 2687 C CA . PRO B 1 34 ? 1.125 -37.169 -16.489 1 77.89 34 PRO B CA 1
ATOM 2688 C C . PRO B 1 34 ? -0.385 -37.395 -16.505 1 77.89 34 PRO B C 1
ATOM 2690 O O . PRO B 1 34 ? -1.157 -36.435 -16.435 1 77.89 34 PRO B O 1
ATOM 2693 N N . ARG B 1 35 ? -0.87 -38.689 -16.517 1 78.01 35 ARG B N 1
ATOM 2694 C CA . ARG B 1 35 ? -2.29 -39.012 -16.604 1 78.01 35 ARG B CA 1
ATOM 2695 C C . ARG B 1 35 ? -2.853 -39.378 -15.235 1 78.01 35 ARG B C 1
ATOM 2697 O O . ARG B 1 35 ? -4.045 -39.66 -15.103 1 78.01 35 ARG B O 1
ATOM 2704 N N . ALA B 1 36 ? -1.896 -39.299 -14.264 1 81.9 36 ALA B N 1
ATOM 2705 C CA . ALA B 1 36 ? -2.336 -39.691 -12.927 1 81.9 36 ALA B CA 1
ATOM 2706 C C . ALA B 1 36 ? -3.366 -38.708 -12.379 1 81.9 36 ALA B C 1
ATOM 2708 O O . ALA B 1 36 ? -3.204 -37.492 -12.508 1 81.9 36 ALA B O 1
ATOM 2709 N N . GLU B 1 37 ? -4.459 -39.146 -11.905 1 84.32 37 GLU B N 1
ATOM 2710 C CA . GLU B 1 37 ? -5.511 -38.317 -11.326 1 84.32 37 GLU B CA 1
ATOM 2711 C C . GLU B 1 37 ? -5.421 -38.293 -9.803 1 84.32 37 GLU B C 1
ATOM 2713 O O . GLU B 1 37 ? -6.438 -38.393 -9.114 1 84.32 37 GLU B O 1
ATOM 2718 N N . VAL B 1 38 ? -4.181 -38.32 -9.354 1 89.33 38 VAL B N 1
ATOM 2719 C CA . VAL B 1 38 ? -3.969 -38.243 -7.913 1 89.33 38 VAL B CA 1
ATOM 2720 C C . VAL B 1 38 ? -3.651 -36.803 -7.514 1 89.33 38 VAL B C 1
ATOM 2722 O O . VAL B 1 38 ? -2.998 -36.075 -8.265 1 89.33 38 VAL B O 1
ATOM 2725 N N . PRO B 1 39 ? -4.065 -36.51 -6.356 1 93.09 39 PRO B N 1
ATOM 2726 C CA . PRO B 1 39 ? -3.776 -35.144 -5.911 1 93.09 39 PRO B CA 1
ATOM 2727 C C . PRO B 1 39 ? -2.29 -34.915 -5.64 1 93.09 39 PRO B C 1
ATOM 2729 O O . PRO B 1 39 ? -1.636 -35.754 -5.016 1 93.09 39 PRO B O 1
ATOM 2732 N N . VAL B 1 40 ? -1.727 -33.885 -6.269 1 95.16 40 VAL B N 1
ATOM 2733 C CA . VAL B 1 40 ? -0.348 -33.479 -6.024 1 95.16 40 VAL B CA 1
ATOM 2734 C C . VAL B 1 40 ? -0.287 -32.562 -4.804 1 95.16 40 VAL B C 1
ATOM 2736 O O . VAL B 1 40 ? 0.672 -32.61 -4.031 1 95.16 40 VAL B O 1
ATOM 2739 N N . MET B 1 41 ? -1.286 -31.75 -4.689 1 94.99 41 MET B N 1
ATOM 2740 C CA . MET B 1 41 ? -1.426 -30.867 -3.535 1 94.99 41 MET B CA 1
ATOM 2741 C C . MET B 1 41 ? -2.896 -30.598 -3.231 1 94.99 41 MET B C 1
ATOM 2743 O O . MET B 1 41 ? -3.767 -30.884 -4.054 1 94.99 41 MET B O 1
ATOM 2747 N N . THR B 1 42 ? -3.19 -30.218 -1.994 1 95.55 42 THR B N 1
ATOM 2748 C CA . THR B 1 42 ? -4.527 -29.81 -1.577 1 95.55 42 THR B CA 1
ATOM 2749 C C . THR B 1 42 ? -4.495 -28.422 -0.943 1 95.55 42 THR B C 1
ATOM 2751 O O . THR B 1 42 ? -3.531 -28.067 -0.261 1 95.55 42 THR B O 1
ATOM 2754 N N . GLY B 1 43 ? -5.432 -27.61 -1.293 1 93.69 43 GLY B N 1
ATOM 2755 C CA . GLY B 1 43 ? -5.503 -26.263 -0.751 1 93.69 43 GLY B CA 1
ATOM 2756 C C . GLY B 1 43 ? -6.04 -25.248 -1.743 1 93.69 43 GLY B C 1
ATOM 2757 O O . GLY B 1 43 ? -6.873 -25.58 -2.59 1 93.69 43 GLY B O 1
ATOM 2758 N N . THR B 1 44 ? -5.578 -24.064 -1.582 1 90.37 44 THR B N 1
ATOM 2759 C CA . THR B 1 44 ? -6.125 -23.005 -2.423 1 90.37 44 THR B CA 1
ATOM 2760 C C . THR B 1 44 ? -5.005 -22.202 -3.079 1 90.37 44 THR B C 1
ATOM 2762 O O . THR B 1 44 ? -3.932 -22.034 -2.497 1 90.37 44 THR B O 1
ATOM 2765 N N . VAL B 1 45 ? -5.176 -21.836 -4.302 1 89.21 45 VAL B N 1
ATOM 2766 C CA . VAL B 1 45 ? -4.365 -20.89 -5.061 1 89.21 45 VAL B CA 1
ATOM 2767 C C . VAL B 1 45 ? -5.232 -19.725 -5.531 1 89.21 45 VAL B C 1
ATOM 2769 O O . VAL B 1 45 ? -6.241 -19.929 -6.21 1 89.21 45 VAL B O 1
ATOM 2772 N N . ARG B 1 46 ? -4.879 -18.581 -5.093 1 87.88 46 ARG B N 1
ATOM 2773 C CA . ARG B 1 46 ? -5.675 -17.401 -5.418 1 87.88 46 ARG B CA 1
ATOM 2774 C C . ARG B 1 46 ? -4.841 -16.368 -6.169 1 87.88 46 ARG B C 1
ATOM 2776 O O . ARG B 1 46 ? -3.653 -16.198 -5.887 1 87.88 46 ARG B O 1
ATOM 2783 N N . GLU B 1 47 ? -5.394 -15.734 -7.029 1 89.18 47 GLU B N 1
ATOM 2784 C CA . GLU B 1 47 ? -4.751 -14.678 -7.805 1 89.18 47 GLU B CA 1
ATOM 2785 C C . GLU B 1 47 ? -5.438 -13.334 -7.583 1 89.18 47 GLU B C 1
ATOM 2787 O O . GLU B 1 47 ? -6.666 -13.264 -7.502 1 89.18 47 GLU B O 1
ATOM 2792 N N . PHE B 1 48 ? -4.637 -12.327 -7.451 1 88.61 48 PHE B N 1
ATOM 2793 C CA . PHE B 1 48 ? -5.132 -10.964 -7.299 1 88.61 48 PHE B CA 1
ATOM 2794 C C . PHE B 1 48 ? -4.427 -10.021 -8.267 1 88.61 48 PHE B C 1
ATOM 2796 O O . PHE B 1 48 ? -3.278 -10.258 -8.646 1 88.61 48 PHE B O 1
ATOM 2803 N N . SER B 1 49 ? -5.089 -8.981 -8.639 1 90.5 49 SER B N 1
ATOM 2804 C CA . SER B 1 49 ? -4.542 -7.884 -9.43 1 90.5 49 SER B CA 1
ATOM 2805 C C . SER B 1 49 ? -4.797 -6.538 -8.76 1 90.5 49 SER B C 1
ATOM 2807 O O . SER B 1 49 ? -5.706 -5.805 -9.155 1 90.5 49 SER B O 1
ATOM 2809 N N . PRO B 1 50 ? -4.033 -6.312 -7.779 1 91.03 50 PRO B N 1
ATOM 2810 C CA . PRO B 1 50 ? -4.278 -5.114 -6.973 1 91.03 50 PRO B CA 1
ATOM 2811 C C . PRO B 1 50 ? -4.279 -3.834 -7.806 1 91.03 50 PRO B C 1
ATOM 2813 O O . PRO B 1 50 ? -4.99 -2.88 -7.478 1 91.03 50 PRO B O 1
ATOM 2816 N N . ARG B 1 51 ? -3.491 -3.731 -8.789 1 87.01 51 ARG B N 1
ATOM 2817 C CA . ARG B 1 51 ? -3.456 -2.637 -9.755 1 87.01 51 ARG B CA 1
ATOM 2818 C C . ARG B 1 51 ? -2.994 -3.129 -11.122 1 87.01 51 ARG B C 1
ATOM 2820 O O . ARG B 1 51 ? -2.378 -4.191 -11.231 1 87.01 51 ARG B O 1
ATOM 2827 N N . PRO B 1 52 ? -3.282 -2.331 -12.173 1 84.16 52 PRO B N 1
ATOM 2828 C CA . PRO B 1 52 ? -2.86 -2.772 -13.505 1 84.16 52 PRO B CA 1
ATOM 2829 C C . PRO B 1 52 ? -1.361 -3.054 -13.585 1 84.16 52 PRO B C 1
ATOM 2831 O O . PRO B 1 52 ? -0.55 -2.228 -13.158 1 84.16 52 PRO B O 1
ATOM 2834 N N . GLY B 1 53 ? -1.036 -4.25 -14.059 1 87.7 53 GLY B N 1
ATOM 2835 C CA . GLY B 1 53 ? 0.358 -4.625 -14.235 1 87.7 53 GLY B CA 1
ATOM 2836 C C . GLY B 1 53 ? 0.944 -5.329 -13.026 1 87.7 53 GLY B C 1
ATOM 2837 O O . GLY B 1 53 ? 2.099 -5.758 -13.05 1 87.7 53 GLY B O 1
ATOM 2838 N N . MET B 1 54 ? 0.159 -5.353 -11.987 1 92.08 54 MET B N 1
ATOM 2839 C CA . MET B 1 54 ? 0.551 -6.064 -10.774 1 92.08 54 MET B CA 1
ATOM 2840 C C . MET B 1 54 ? -0.262 -7.343 -10.606 1 92.08 54 MET B C 1
ATOM 2842 O O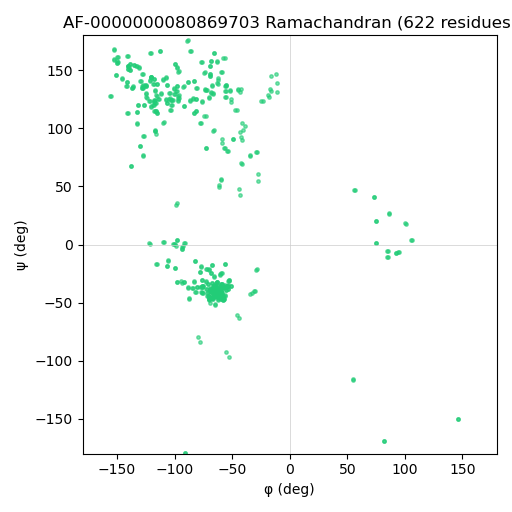 . MET B 1 54 ? -1.492 -7.313 -10.658 1 92.08 54 MET B O 1
ATOM 2846 N N . GLN B 1 55 ? 0.438 -8.414 -10.475 1 92.15 55 GLN B N 1
ATOM 2847 C CA . GLN B 1 55 ? -0.227 -9.695 -10.26 1 92.15 55 GLN B CA 1
ATOM 2848 C C . GLN B 1 55 ? 0.285 -10.374 -8.993 1 92.15 55 GLN B C 1
ATOM 2850 O O . GLN B 1 55 ? 1.495 -10.514 -8.803 1 92.15 55 GLN B O 1
ATOM 2855 N N . LEU B 1 56 ? -0.609 -10.727 -8.157 1 94.13 56 LEU B N 1
ATOM 2856 C CA . LEU B 1 56 ? -0.291 -11.419 -6.913 1 94.13 56 LEU B CA 1
ATOM 2857 C C . LEU B 1 56 ? -0.93 -12.803 -6.883 1 94.13 56 LEU B C 1
ATOM 2859 O O . LEU B 1 56 ? -2.132 -12.943 -7.123 1 94.13 56 LEU B O 1
ATOM 2863 N N . VAL B 1 57 ? -0.126 -13.841 -6.684 1 94.14 57 VAL B N 1
ATOM 2864 C CA . VAL B 1 57 ? -0.625 -15.207 -6.565 1 94.14 57 VAL B CA 1
ATOM 2865 C C . VAL B 1 57 ? -0.292 -15.76 -5.181 1 94.14 57 VAL B C 1
ATOM 2867 O O . VAL B 1 57 ? 0.865 -15.731 -4.756 1 94.14 57 VAL B O 1
ATOM 2870 N N . ALA B 1 58 ? -1.277 -16.156 -4.523 1 94.52 58 ALA B N 1
ATOM 2871 C CA . ALA B 1 58 ? -1.108 -16.715 -3.185 1 94.52 58 ALA B CA 1
ATOM 2872 C C . ALA B 1 58 ? -1.44 -18.205 -3.167 1 94.52 58 ALA B C 1
ATOM 2874 O O . ALA B 1 58 ? -2.471 -18.624 -3.699 1 94.52 58 ALA B O 1
ATOM 2875 N N . SER B 1 59 ? -0.553 -18.961 -2.608 1 94.56 59 SER B N 1
ATOM 2876 C CA . SER B 1 59 ? -0.771 -20.395 -2.451 1 94.56 59 SER B CA 1
ATOM 2877 C C . SER B 1 59 ? -0.843 -20.786 -0.979 1 94.56 59 SER B C 1
ATOM 2879 O O . SER B 1 59 ? -0.039 -20.321 -0.168 1 94.56 59 SER B O 1
ATOM 2881 N N . ASP B 1 60 ? -1.784 -21.443 -0.58 1 93.66 60 ASP B N 1
ATOM 2882 C CA . ASP B 1 60 ? -1.957 -22.118 0.703 1 93.66 60 ASP B CA 1
ATOM 2883 C C . ASP B 1 60 ? -2.334 -23.585 0.506 1 93.66 60 ASP B C 1
ATOM 2885 O O . ASP B 1 60 ? -3.516 -23.917 0.389 1 93.66 60 ASP B O 1
ATOM 2889 N N . VAL B 1 61 ? -1.245 -24.433 0.515 1 96.11 61 VAL B N 1
ATOM 2890 C CA . VAL B 1 61 ? -1.508 -25.797 0.067 1 96.11 61 VAL B CA 1
ATOM 2891 C C . VAL B 1 61 ? -0.73 -26.784 0.934 1 96.11 61 VAL B C 1
ATOM 2893 O O . VAL B 1 61 ? 0.289 -26.428 1.53 1 96.11 61 VAL B O 1
ATOM 2896 N N . GLU B 1 62 ? -1.222 -27.888 1.057 1 96.94 62 GLU B N 1
ATOM 2897 C CA . GLU B 1 62 ? -0.484 -29.051 1.541 1 96.94 62 GLU B CA 1
ATOM 2898 C C . GLU B 1 62 ? 0.136 -29.831 0.385 1 96.94 62 GLU B C 1
ATOM 2900 O O . GLU B 1 62 ? -0.578 -30.324 -0.492 1 96.94 62 GLU B O 1
ATOM 2905 N N . VAL B 1 63 ? 1.386 -29.941 0.362 1 97.03 63 VAL B N 1
ATOM 2906 C CA . VAL B 1 63 ? 2.074 -30.636 -0.721 1 97.03 63 VAL B CA 1
ATOM 2907 C C . VAL B 1 63 ? 2.081 -32.139 -0.447 1 97.03 63 VAL B C 1
ATOM 2909 O O . VAL B 1 63 ? 2.723 -32.601 0.499 1 97.03 63 VAL B O 1
ATOM 2912 N N . ILE B 1 64 ? 1.413 -32.84 -1.238 1 96.36 64 ILE B N 1
ATOM 2913 C CA . ILE B 1 64 ? 1.296 -34.284 -1.071 1 96.36 64 ILE B CA 1
ATOM 2914 C C . ILE B 1 64 ? 2.452 -34.981 -1.786 1 96.36 64 ILE B C 1
ATOM 2916 O O . ILE B 1 64 ? 3.089 -35.875 -1.224 1 96.36 64 ILE B O 1
ATOM 2920 N N . HIS B 1 65 ? 2.741 -34.582 -3.05 1 95.58 65 HIS B N 1
ATOM 2921 C CA . HIS B 1 65 ? 3.876 -35.064 -3.829 1 95.58 65 HIS B CA 1
ATOM 2922 C C . HIS B 1 65 ? 4.833 -33.927 -4.17 1 95.58 65 HIS B C 1
ATOM 2924 O O . HIS B 1 65 ? 4.398 -32.823 -4.505 1 95.58 65 HIS B O 1
ATOM 2930 N N . ARG B 1 66 ? 6.08 -34.278 -4.129 1 95.82 66 ARG B N 1
ATOM 2931 C CA . ARG B 1 66 ? 7.066 -33.303 -4.585 1 95.82 66 ARG B CA 1
ATOM 2932 C C . ARG B 1 66 ? 6.764 -32.843 -6.007 1 95.82 66 ARG B C 1
ATOM 2934 O O . ARG B 1 66 ? 6.392 -33.651 -6.861 1 95.82 66 ARG B O 1
ATOM 2941 N N . TYR B 1 67 ? 6.882 -31.578 -6.208 1 95.65 67 TYR B N 1
ATOM 2942 C CA . TYR B 1 67 ? 6.763 -31.086 -7.576 1 95.65 67 TYR B CA 1
ATOM 2943 C C . TYR B 1 67 ? 7.794 -30 -7.857 1 95.65 67 TYR B C 1
ATOM 2945 O O . TYR B 1 67 ? 8.252 -29.317 -6.937 1 95.65 67 TYR B O 1
ATOM 2953 N N . ASP B 1 68 ? 8.207 -29.895 -9.09 1 94.91 68 ASP B N 1
ATOM 2954 C CA . ASP B 1 68 ? 9.137 -28.887 -9.589 1 94.91 68 ASP B CA 1
ATOM 2955 C C . ASP B 1 68 ? 8.429 -27.891 -10.505 1 94.91 68 ASP B C 1
ATOM 2957 O O . ASP B 1 68 ? 7.482 -28.252 -11.209 1 94.91 68 ASP B O 1
ATOM 2961 N N . SER B 1 69 ? 8.861 -26.649 -10.365 1 94.42 69 SER B N 1
ATOM 2962 C CA . SER B 1 69 ? 8.338 -25.628 -11.267 1 94.42 69 SER B CA 1
ATOM 2963 C C . SER B 1 69 ? 9.466 -24.843 -11.929 1 94.42 69 SER B C 1
ATOM 2965 O O . SER B 1 69 ? 10.547 -24.696 -11.354 1 94.42 69 SER B O 1
ATOM 2967 N N . LEU B 1 70 ? 9.256 -24.411 -13.165 1 91.62 70 LEU B N 1
ATOM 2968 C CA . LEU B 1 70 ? 10.175 -23.576 -13.931 1 91.62 70 LEU B CA 1
ATOM 2969 C C . LEU B 1 70 ? 9.443 -22.396 -14.56 1 91.62 70 LEU B C 1
ATOM 2971 O O . LEU B 1 70 ? 8.461 -22.583 -15.282 1 91.62 70 LEU B O 1
ATOM 2975 N N . SER B 1 71 ? 9.884 -21.231 -14.183 1 89.35 71 SER B N 1
ATOM 2976 C CA . SER B 1 71 ? 9.292 -20.046 -14.796 1 89.35 71 SER B CA 1
ATOM 2977 C C . SER B 1 71 ? 9.765 -19.874 -16.235 1 89.35 71 SER B C 1
ATOM 2979 O O . SER B 1 71 ? 10.966 -19.915 -16.509 1 89.35 71 SER B O 1
ATOM 2981 N N . ARG B 1 72 ? 8.832 -19.599 -17.185 1 79.26 72 ARG B N 1
ATOM 2982 C CA . ARG B 1 72 ? 9.166 -19.474 -18.6 1 79.26 72 ARG B CA 1
ATOM 2983 C C . ARG B 1 72 ? 8.902 -18.058 -19.102 1 79.26 72 ARG B C 1
ATOM 2985 O O . ARG B 1 72 ? 9.432 -17.652 -20.138 1 79.26 72 ARG B O 1
ATOM 2992 N N . THR B 1 73 ? 8.161 -17.372 -18.353 1 80.41 73 THR B N 1
ATOM 2993 C CA . THR B 1 73 ? 7.767 -16.043 -18.808 1 80.41 73 THR 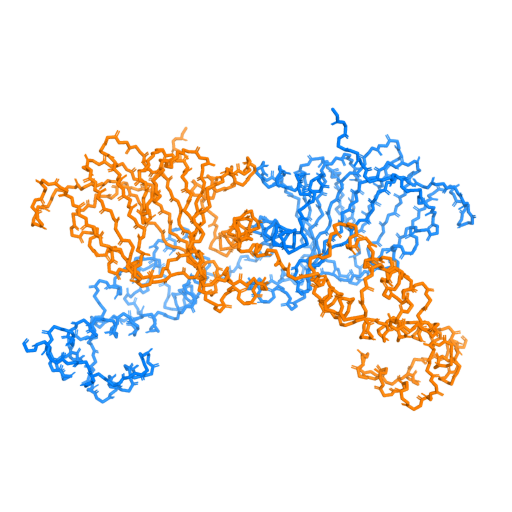B CA 1
ATOM 2994 C C . THR B 1 73 ? 8.65 -14.971 -18.176 1 80.41 73 THR B C 1
ATOM 2996 O O . THR B 1 73 ? 8.908 -15.003 -16.971 1 80.41 73 THR B O 1
ATOM 2999 N N . PRO B 1 74 ? 9.081 -14.131 -19.074 1 81.1 74 PRO B N 1
ATOM 3000 C CA . PRO B 1 74 ? 9.861 -13.019 -18.528 1 81.1 74 PRO B CA 1
ATOM 3001 C C . PRO B 1 74 ? 9.051 -12.141 -17.576 1 81.1 74 PRO B C 1
ATOM 3003 O O . PRO B 1 74 ? 7.845 -11.965 -17.769 1 81.1 74 PRO B O 1
ATOM 3006 N N . SER B 1 75 ? 9.644 -11.713 -16.59 1 85.48 75 SER B N 1
ATOM 3007 C CA . SER B 1 75 ? 9.088 -10.786 -15.61 1 85.48 75 SER B CA 1
ATOM 3008 C C . SER B 1 75 ? 10.127 -9.762 -15.166 1 85.48 75 SER B C 1
ATOM 3010 O O . SER B 1 75 ? 11.147 -10.122 -14.573 1 85.48 75 SER B O 1
ATOM 3012 N N . PRO B 1 76 ? 9.885 -8.515 -15.526 1 85.86 76 PRO B N 1
ATOM 3013 C CA . PRO B 1 76 ? 10.841 -7.475 -15.138 1 85.86 76 PRO B CA 1
ATOM 3014 C C . PRO B 1 76 ? 11.138 -7.475 -13.641 1 85.86 76 PRO B C 1
ATOM 3016 O O . PRO B 1 76 ? 12.247 -7.128 -13.227 1 85.86 76 PRO B O 1
ATOM 3019 N N . LEU B 1 77 ? 10.173 -7.862 -12.871 1 90.13 77 LEU B N 1
ATOM 3020 C CA . LEU B 1 77 ? 10.403 -8.024 -11.44 1 90.13 77 LEU B CA 1
ATOM 3021 C C . LEU B 1 77 ? 9.404 -9.006 -10.837 1 90.13 77 LEU B C 1
ATOM 3023 O O . LEU B 1 77 ? 8.197 -8.885 -11.059 1 90.13 77 LEU B O 1
ATOM 3027 N N . SER B 1 78 ? 9.895 -9.923 -10.174 1 92.38 78 SER B N 1
ATOM 3028 C CA . SER B 1 78 ? 9.101 -10.867 -9.394 1 92.38 78 SER B CA 1
ATOM 3029 C C . SER B 1 78 ? 9.608 -10.962 -7.959 1 92.38 78 SER B C 1
ATOM 3031 O O . SER B 1 78 ? 10.818 -10.981 -7.722 1 92.38 78 SER B O 1
ATOM 3033 N N . ILE B 1 79 ? 8.769 -10.937 -7.055 1 94.51 79 ILE B N 1
ATOM 3034 C CA . ILE B 1 79 ? 9.106 -11.149 -5.651 1 94.51 79 ILE B CA 1
ATOM 3035 C C . ILE B 1 79 ? 8.382 -12.388 -5.128 1 94.51 79 ILE B C 1
ATOM 3037 O O . ILE B 1 79 ? 7.151 -12.458 -5.168 1 94.51 79 ILE B O 1
ATOM 3041 N N . VAL B 1 80 ? 9.089 -13.39 -4.67 1 96.75 80 VAL B N 1
ATOM 3042 C CA . VAL B 1 80 ? 8.541 -14.607 -4.08 1 96.75 80 VAL B CA 1
ATOM 3043 C C . VAL B 1 80 ? 8.701 -14.563 -2.562 1 96.75 80 VAL B C 1
ATOM 3045 O O . VAL B 1 80 ? 9.807 -14.363 -2.054 1 96.75 80 VAL B O 1
ATOM 3048 N N . VAL B 1 81 ? 7.651 -14.732 -1.863 1 98.12 81 VAL B N 1
ATOM 3049 C CA . VAL B 1 81 ? 7.651 -14.665 -0.406 1 98.12 81 VAL B CA 1
ATOM 3050 C C . VAL B 1 81 ? 7.247 -16.019 0.173 1 98.12 81 VAL B C 1
ATOM 3052 O O . VAL B 1 81 ? 6.245 -16.605 -0.243 1 98.12 81 VAL B O 1
ATOM 3055 N N . MET B 1 82 ? 8.002 -16.515 1.165 1 98.31 82 MET B N 1
ATOM 3056 C CA . MET B 1 82 ? 7.656 -17.738 1.884 1 98.31 82 MET B CA 1
ATOM 3057 C C . MET B 1 82 ? 7.085 -17.417 3.261 1 98.31 82 MET B C 1
ATOM 3059 O O . MET B 1 82 ? 7.768 -16.823 4.098 1 98.31 82 MET B O 1
ATOM 3063 N N . LEU B 1 83 ? 5.866 -17.756 3.448 1 97.8 83 LEU B N 1
ATOM 3064 C CA . LEU B 1 83 ? 5.227 -17.501 4.734 1 97.8 83 LEU B CA 1
ATOM 3065 C C . LEU B 1 83 ? 5.236 -18.754 5.604 1 97.8 83 LEU B C 1
ATOM 3067 O O . LEU B 1 83 ? 5.258 -18.662 6.833 1 97.8 83 LEU B O 1
ATOM 3071 N N . GLU B 1 84 ? 5.153 -19.886 5.032 1 96.7 84 GLU B N 1
ATOM 3072 C CA . GLU B 1 84 ? 5.215 -21.192 5.681 1 96.7 84 GLU B CA 1
ATOM 3073 C C . GLU B 1 84 ? 5.792 -22.247 4.742 1 96.7 84 GLU B C 1
ATOM 3075 O O . GLU B 1 84 ? 5.564 -22.201 3.532 1 96.7 84 GLU B O 1
ATOM 3080 N N . GLY B 1 85 ? 6.542 -23.224 5.323 1 96.99 85 GLY B N 1
ATOM 3081 C CA . GLY B 1 85 ? 7.183 -24.242 4.505 1 96.99 85 GLY B CA 1
ATOM 3082 C C . GLY B 1 85 ? 8.492 -23.78 3.893 1 96.99 85 GLY B C 1
ATOM 3083 O O . GLY B 1 85 ? 9.114 -22.836 4.385 1 96.99 85 GLY B O 1
ATOM 3084 N N . TYR B 1 86 ? 8.973 -24.561 2.986 1 96.24 86 TYR B N 1
ATOM 3085 C CA . TYR B 1 86 ? 10.214 -24.172 2.325 1 96.24 86 TYR B CA 1
ATOM 3086 C C . TYR B 1 86 ? 10.262 -24.706 0.898 1 96.24 86 TYR B C 1
ATOM 3088 O O . TYR B 1 86 ? 9.469 -25.573 0.526 1 96.24 86 TYR B O 1
ATOM 3096 N N . ALA B 1 87 ? 11.022 -24.107 0.025 1 97.28 87 ALA B N 1
ATOM 3097 C CA . ALA B 1 87 ? 11.265 -24.503 -1.36 1 97.28 87 ALA B CA 1
ATOM 3098 C C . ALA B 1 87 ? 12.722 -24.272 -1.749 1 97.28 87 ALA B C 1
ATOM 3100 O O . ALA B 1 87 ? 13.335 -23.288 -1.329 1 97.28 87 ALA B O 1
ATOM 3101 N N . ASP B 1 88 ? 13.276 -25.169 -2.478 1 96.31 88 ASP B N 1
ATOM 3102 C CA . ASP B 1 88 ? 14.599 -24.979 -3.065 1 96.31 88 ASP B CA 1
ATOM 3103 C C . ASP B 1 88 ? 14.506 -24.251 -4.405 1 96.31 88 ASP B C 1
ATOM 3105 O O . ASP B 1 88 ? 13.789 -24.689 -5.306 1 96.31 88 ASP B O 1
ATOM 3109 N N . VAL B 1 89 ? 15.207 -23.152 -4.5 1 95 89 VAL B N 1
ATOM 3110 C CA . VAL B 1 89 ? 15.121 -22.336 -5.706 1 95 89 VAL B CA 1
ATOM 3111 C C . VAL B 1 89 ? 16.502 -22.213 -6.347 1 95 89 VAL B C 1
ATOM 3113 O O . VAL B 1 89 ? 17.515 -22.155 -5.646 1 95 89 VAL B O 1
ATOM 3116 N N . SER B 1 90 ? 16.491 -22.203 -7.625 1 91.43 90 SER B N 1
ATOM 3117 C CA . SER B 1 90 ? 17.75 -22.039 -8.345 1 91.43 90 SER B CA 1
ATOM 3118 C C . SER B 1 90 ? 17.57 -21.16 -9.578 1 91.43 90 SER B C 1
ATOM 3120 O O . SER B 1 90 ? 16.532 -21.216 -10.241 1 91.43 90 SER B O 1
ATOM 3122 N N . LEU B 1 91 ? 18.446 -20.312 -9.775 1 86.44 91 LEU B N 1
ATOM 3123 C CA . LEU B 1 91 ? 18.582 -19.494 -10.975 1 86.44 91 LEU B CA 1
ATOM 3124 C C . LEU B 1 91 ? 20.022 -19.5 -11.476 1 86.44 91 LEU B C 1
ATOM 3126 O O . LEU B 1 91 ? 20.922 -18.997 -10.799 1 86.44 91 LEU B O 1
ATOM 3130 N N . GLU B 1 92 ? 20.169 -20.067 -12.606 1 80.73 92 GLU B N 1
ATOM 3131 C CA . GLU B 1 92 ? 21.518 -20.246 -13.133 1 80.73 92 GLU B CA 1
ATOM 3132 C C . GLU B 1 92 ? 22.403 -20.994 -12.14 1 80.73 92 GLU B C 1
ATOM 3134 O O . GLU B 1 92 ? 22.066 -22.1 -11.71 1 80.73 92 GLU B O 1
ATOM 3139 N N . LYS B 1 93 ? 23.455 -20.293 -11.659 1 78.66 93 LYS B N 1
ATOM 3140 C CA . LYS B 1 93 ? 24.41 -20.974 -10.79 1 78.66 93 LYS B CA 1
ATOM 3141 C C . LYS B 1 93 ? 24.117 -20.687 -9.32 1 78.66 93 LYS B C 1
ATOM 3143 O O . LYS B 1 93 ? 24.818 -21.18 -8.434 1 78.66 93 LYS B O 1
ATOM 3148 N N . ARG B 1 94 ? 23.088 -19.999 -9.11 1 83.87 94 ARG B N 1
ATOM 3149 C CA . ARG B 1 94 ? 22.74 -19.653 -7.736 1 83.87 94 ARG B CA 1
ATOM 3150 C C . ARG B 1 94 ? 21.644 -20.568 -7.202 1 83.87 94 ARG B C 1
ATOM 3152 O O . ARG B 1 94 ? 20.686 -20.879 -7.913 1 83.87 94 ARG B O 1
ATOM 3159 N N . HIS B 1 95 ? 21.95 -21.127 -5.965 1 88.62 95 HIS B N 1
ATOM 3160 C CA . HIS B 1 95 ? 20.986 -21.998 -5.301 1 88.62 95 HIS B CA 1
ATOM 3161 C C . HIS B 1 95 ? 20.722 -21.539 -3.871 1 88.62 95 HIS B C 1
ATOM 3163 O O . HIS B 1 95 ? 21.644 -21.115 -3.171 1 88.62 95 HIS B O 1
ATOM 3169 N N . LEU B 1 96 ? 19.494 -21.505 -3.483 1 91.43 96 LEU B N 1
ATOM 3170 C CA . LEU B 1 96 ? 19.178 -21.209 -2.091 1 91.43 96 LEU B CA 1
ATOM 3171 C C . LEU B 1 96 ? 17.857 -21.854 -1.684 1 91.43 96 LEU B C 1
ATOM 3173 O O . LEU B 1 96 ? 17.068 -22.257 -2.542 1 91.43 96 LEU B O 1
ATOM 3177 N N . THR B 1 97 ? 17.65 -22.037 -0.425 1 95.32 97 THR B N 1
ATOM 3178 C CA . THR B 1 97 ? 16.395 -22.516 0.144 1 95.32 97 THR B CA 1
ATOM 3179 C C . THR B 1 97 ? 15.601 -21.362 0.75 1 95.32 97 THR B C 1
ATOM 3181 O O . THR B 1 97 ? 16.099 -20.651 1.625 1 95.32 97 THR B O 1
ATOM 3184 N N . LEU B 1 98 ? 14.426 -21.174 0.234 1 96.29 98 LEU B N 1
ATOM 3185 C CA . LEU B 1 98 ? 13.535 -20.172 0.806 1 96.29 98 LEU B CA 1
ATOM 3186 C C . LEU B 1 98 ? 12.805 -20.725 2.026 1 96.29 98 LEU B C 1
ATOM 3188 O O . LEU B 1 98 ? 12.182 -21.787 1.952 1 96.29 98 LEU B O 1
ATOM 3192 N N . THR B 1 99 ? 12.9 -20.07 3.136 1 95.45 99 THR B N 1
ATOM 3193 C CA . THR B 1 99 ? 12.256 -20.463 4.385 1 95.45 99 THR B CA 1
ATOM 3194 C C . THR B 1 99 ? 11.316 -19.366 4.877 1 95.45 99 THR B C 1
ATOM 3196 O O . THR B 1 99 ? 11.334 -18.248 4.36 1 95.45 99 THR B O 1
ATOM 3199 N N . PRO B 1 100 ? 10.43 -19.706 5.815 1 95.56 100 PRO B N 1
ATOM 3200 C CA . PRO B 1 100 ? 9.443 -18.72 6.26 1 95.56 100 PRO B CA 1
ATOM 3201 C C . PRO B 1 100 ? 10.077 -17.391 6.664 1 95.56 100 PRO B C 1
ATOM 3203 O O . PRO B 1 100 ? 11.088 -17.374 7.37 1 95.56 100 PRO B O 1
ATOM 3206 N N . GLY B 1 101 ? 9.483 -16.317 6.154 1 95.25 101 GLY B N 1
ATOM 3207 C CA . GLY B 1 101 ? 9.978 -14.987 6.469 1 95.25 101 GLY B CA 1
ATOM 3208 C C . GLY B 1 101 ? 10.958 -14.455 5.44 1 95.25 101 GLY B C 1
ATOM 3209 O O . GLY B 1 101 ? 11.333 -13.282 5.481 1 95.25 101 GLY B O 1
ATOM 3210 N N . MET B 1 102 ? 11.364 -15.282 4.455 1 95.44 102 MET B N 1
ATOM 3211 C CA . MET B 1 102 ? 12.289 -14.865 3.405 1 95.44 102 MET B CA 1
ATOM 3212 C C . MET B 1 102 ? 11.534 -14.468 2.141 1 95.44 102 MET B C 1
ATOM 3214 O O . MET B 1 102 ? 10.426 -14.95 1.898 1 95.44 102 MET B O 1
ATOM 3218 N N . ALA B 1 103 ? 12.153 -13.569 1.382 1 96.22 103 ALA B N 1
ATOM 3219 C CA . ALA B 1 103 ? 11.667 -13.178 0.062 1 96.22 103 ALA B CA 1
ATOM 3220 C C . ALA B 1 103 ? 12.801 -13.173 -0.96 1 96.22 103 ALA B C 1
ATOM 3222 O O . ALA B 1 103 ? 13.976 -13.097 -0.593 1 96.22 103 ALA B O 1
ATOM 3223 N N . LEU B 1 104 ? 12.45 -13.355 -2.142 1 93.44 104 LEU B N 1
ATOM 3224 C CA . LEU B 1 104 ? 13.385 -13.346 -3.262 1 93.44 104 LEU B CA 1
ATOM 3225 C C . LEU B 1 104 ? 12.927 -12.374 -4.344 1 93.44 104 LEU B C 1
ATOM 3227 O O . LEU B 1 104 ? 11.796 -12.463 -4.826 1 93.44 104 LEU B O 1
ATOM 3231 N N . SER B 1 105 ? 13.747 -11.386 -4.639 1 92 105 SER B N 1
ATOM 3232 C CA . SER B 1 105 ? 13.518 -10.507 -5.781 1 92 105 SER B CA 1
ATOM 3233 C C . SER B 1 105 ? 14.315 -10.964 -6.999 1 92 105 SER B C 1
ATOM 3235 O O . SER B 1 105 ? 15.527 -11.169 -6.913 1 92 105 SER B O 1
ATOM 3237 N N . ILE B 1 106 ? 13.598 -11.092 -8.085 1 88.31 106 ILE B N 1
ATOM 3238 C CA . ILE B 1 106 ? 14.278 -11.644 -9.252 1 88.31 106 ILE B CA 1
ATOM 3239 C C . ILE B 1 106 ? 13.724 -11.004 -10.523 1 88.31 106 ILE B C 1
ATOM 3241 O O . ILE B 1 106 ? 12.546 -10.643 -10.582 1 88.31 106 ILE B O 1
ATOM 3245 N N . ARG B 1 107 ? 14.539 -10.797 -11.401 1 86.6 107 ARG B N 1
ATOM 3246 C CA . ARG B 1 107 ? 14.139 -10.526 -12.778 1 86.6 107 ARG B CA 1
ATOM 3247 C C . ARG B 1 107 ? 14.2 -11.792 -13.625 1 86.6 107 ARG B C 1
ATOM 3249 O O . ARG B 1 107 ? 15.206 -12.504 -13.616 1 86.6 107 ARG B O 1
ATOM 3256 N N . LEU B 1 108 ? 13.146 -12.065 -14.233 1 83.52 108 LEU B N 1
ATOM 3257 C CA . LEU B 1 108 ? 13.097 -13.263 -15.065 1 83.52 108 LEU B CA 1
ATOM 3258 C C . LEU B 1 108 ? 13.199 -12.902 -16.543 1 83.52 108 LEU B C 1
ATOM 3260 O O . LEU B 1 108 ? 12.514 -11.991 -17.013 1 83.52 108 LEU B O 1
ATOM 3264 N N . ASP B 1 109 ? 14.162 -13.494 -17.146 1 77.13 109 ASP B N 1
ATOM 3265 C CA . ASP B 1 109 ? 14.322 -13.28 -18.581 1 77.13 109 ASP B CA 1
ATOM 3266 C C . ASP B 1 109 ? 14.033 -14.56 -19.362 1 77.13 109 ASP B C 1
ATOM 3268 O O . ASP B 1 109 ? 13.738 -15.601 -18.771 1 77.13 109 ASP B O 1
ATOM 3272 N N . ALA B 1 110 ? 13.872 -14.439 -20.699 1 72.46 110 ALA B N 1
ATOM 3273 C CA . ALA B 1 110 ? 13.461 -15.538 -21.569 1 72.46 110 ALA B CA 1
ATOM 3274 C C . ALA B 1 110 ? 14.446 -16.701 -21.486 1 72.46 110 ALA B C 1
ATOM 3276 O O . ALA B 1 110 ? 14.064 -17.86 -21.662 1 72.46 110 ALA B O 1
ATOM 3277 N N . GLY B 1 111 ? 15.655 -16.418 -21.115 1 72.47 111 GLY B N 1
ATOM 3278 C CA . GLY B 1 111 ? 16.649 -17.478 -21.168 1 72.47 111 GLY B CA 1
ATOM 3279 C C . GLY B 1 111 ? 16.903 -18.126 -19.82 1 72.47 111 GLY B C 1
ATOM 3280 O O . GLY B 1 111 ? 17.43 -19.238 -19.749 1 72.47 111 GLY B O 1
ATOM 3281 N N . HIS B 1 112 ? 16.578 -17.483 -18.858 1 77.3 112 HIS B N 1
ATOM 3282 C CA . HIS B 1 112 ? 16.877 -17.978 -17.519 1 77.3 112 HIS B CA 1
ATOM 3283 C C . HIS B 1 112 ? 15.656 -17.881 -16.61 1 77.3 112 HIS B C 1
ATOM 3285 O O . HIS B 1 112 ? 15.252 -16.783 -16.222 1 77.3 112 HIS B O 1
ATOM 3291 N N . GLY B 1 113 ? 15.055 -19.065 -16.402 1 83.82 113 GLY B N 1
ATOM 3292 C CA . GLY B 1 113 ? 13.891 -19.091 -15.531 1 83.82 113 GLY B CA 1
ATOM 3293 C C . GLY B 1 113 ? 14.211 -19.547 -14.12 1 83.82 113 GLY B C 1
ATOM 3294 O O . GLY B 1 113 ? 15.252 -20.164 -13.883 1 83.82 113 GLY B O 1
ATOM 3295 N N . LEU B 1 114 ? 13.471 -19.186 -13.233 1 90.07 114 LEU B N 1
ATOM 3296 C CA . LEU B 1 114 ? 13.589 -19.631 -11.849 1 90.07 114 LEU B CA 1
ATOM 3297 C C . LEU B 1 114 ? 13.052 -21.049 -11.686 1 90.07 114 LEU B C 1
ATOM 3299 O O . LEU B 1 114 ? 11.929 -21.343 -12.101 1 90.07 114 LEU B O 1
ATOM 3303 N N . ARG B 1 115 ? 13.911 -21.917 -11.189 1 93.56 115 ARG B N 1
ATOM 3304 C CA . ARG B 1 115 ? 13.493 -23.274 -10.851 1 93.56 115 ARG B CA 1
ATOM 3305 C C . ARG B 1 115 ? 13.194 -23.399 -9.361 1 93.56 115 ARG B C 1
ATOM 3307 O O . ARG B 1 115 ? 13.919 -22.849 -8.529 1 93.56 115 ARG B O 1
ATOM 3314 N N . ALA B 1 116 ? 12.134 -24.056 -9.074 1 95.97 116 ALA B N 1
ATOM 3315 C CA . ALA B 1 116 ? 11.784 -24.271 -7.673 1 95.97 116 ALA B CA 1
ATOM 3316 C C . ALA B 1 116 ? 11.339 -25.711 -7.433 1 95.97 116 ALA B C 1
ATOM 3318 O O . ALA B 1 116 ? 10.649 -26.302 -8.267 1 95.97 116 ALA B O 1
ATOM 3319 N N . THR B 1 117 ? 11.788 -26.324 -6.408 1 96.69 117 THR B N 1
ATOM 3320 C CA . THR B 1 117 ? 11.37 -27.648 -5.958 1 96.69 117 THR B CA 1
ATOM 3321 C C . THR B 1 117 ? 10.641 -27.559 -4.62 1 96.69 117 THR B C 1
ATOM 3323 O O . THR B 1 117 ? 11.147 -26.959 -3.67 1 96.69 117 THR B O 1
ATOM 3326 N N . GLN B 1 118 ? 9.463 -28.092 -4.596 1 96.52 118 GLN B N 1
ATOM 3327 C CA . GLN B 1 118 ? 8.666 -28.138 -3.375 1 96.52 118 GLN B CA 1
ATOM 3328 C C . GLN B 1 118 ? 8.564 -29.562 -2.838 1 96.52 118 GLN B C 1
ATOM 3330 O O . GLN B 1 118 ? 7.861 -30.398 -3.41 1 96.52 118 GLN B O 1
ATOM 3335 N N . PRO B 1 119 ? 9.24 -29.912 -1.805 1 94.95 119 PRO B N 1
ATOM 3336 C CA . PRO B 1 119 ? 9.188 -31.272 -1.264 1 94.95 119 PRO B CA 1
ATOM 3337 C C . PRO B 1 119 ? 7.799 -31.653 -0.758 1 94.95 119 PRO B C 1
ATOM 3339 O O . PRO B 1 119 ? 7.006 -30.777 -0.402 1 94.95 119 PRO B O 1
ATOM 3342 N N . ALA B 1 120 ? 7.511 -32.921 -0.684 1 95.83 120 ALA B N 1
ATOM 3343 C CA . ALA B 1 120 ? 6.238 -33.442 -0.192 1 95.83 120 ALA B CA 1
ATOM 3344 C C . ALA B 1 120 ? 6.165 -33.365 1.33 1 95.83 120 ALA B C 1
ATOM 3346 O O . ALA B 1 120 ? 7.192 -33.243 2.002 1 95.83 120 ALA B O 1
ATOM 3347 N N . GLY B 1 121 ? 4.933 -33.348 1.839 1 95.17 121 GLY B N 1
ATOM 3348 C CA . GLY B 1 121 ? 4.726 -33.522 3.268 1 95.17 121 GLY B CA 1
ATOM 3349 C C . GLY B 1 121 ? 4.827 -32.224 4.048 1 95.17 121 GLY B C 1
ATOM 3350 O O . GLY B 1 121 ? 5.282 -32.217 5.194 1 95.17 121 GLY B O 1
ATOM 3351 N N . GLN B 1 122 ? 4.541 -31.165 3.411 1 96.13 122 GLN B N 1
ATOM 3352 C CA . GLN B 1 122 ? 4.592 -29.897 4.131 1 96.13 122 GLN B CA 1
ATOM 3353 C C . GLN B 1 122 ? 3.415 -29.003 3.755 1 96.13 122 GLN B C 1
ATOM 3355 O O . GLN B 1 122 ? 2.851 -29.135 2.666 1 96.13 122 GLN B O 1
ATOM 3360 N N . ARG B 1 123 ? 3.106 -28.126 4.663 1 96.33 123 ARG B N 1
ATOM 3361 C CA . ARG B 1 123 ? 2.237 -27.004 4.325 1 96.33 123 ARG B CA 1
ATOM 3362 C C . ARG B 1 123 ? 3.035 -25.86 3.708 1 96.33 123 ARG B C 1
ATOM 3364 O O . ARG B 1 123 ? 4.082 -25.473 4.232 1 96.33 123 ARG B O 1
ATOM 3371 N N . LEU B 1 124 ? 2.628 -25.436 2.569 1 96.98 124 LEU B N 1
ATOM 3372 C CA . LEU B 1 124 ? 3.301 -24.366 1.84 1 96.98 124 LEU B CA 1
ATOM 3373 C C . LEU B 1 124 ? 2.386 -23.156 1.685 1 96.98 124 LEU B C 1
ATOM 3375 O O . LEU B 1 124 ? 1.297 -23.265 1.116 1 96.98 124 LEU B O 1
ATOM 3379 N N . ARG B 1 125 ? 2.757 -22.069 2.297 1 97.17 125 ARG B N 1
ATOM 3380 C CA . ARG B 1 125 ? 2.129 -20.771 2.074 1 97.17 125 ARG B CA 1
ATOM 3381 C C . ARG B 1 125 ? 3.115 -19.783 1.459 1 97.17 125 ARG B C 1
ATOM 3383 O O . ARG B 1 125 ? 4.111 -19.42 2.087 1 97.17 125 ARG B O 1
ATOM 3390 N N . ALA B 1 126 ? 2.874 -19.408 0.258 1 97.07 126 ALA B N 1
ATOM 3391 C CA . ALA B 1 126 ? 3.782 -18.532 -0.477 1 97.07 126 ALA B CA 1
ATOM 3392 C C . ALA B 1 126 ? 3.009 -17.505 -1.299 1 97.07 126 ALA B C 1
ATOM 3394 O O . ALA B 1 126 ? 1.836 -17.713 -1.619 1 97.07 126 ALA B O 1
ATOM 3395 N N . LEU B 1 127 ? 3.613 -16.434 -1.54 1 97.26 127 LEU B N 1
ATOM 3396 C CA . LEU B 1 127 ? 3.075 -15.374 -2.386 1 97.26 127 LEU B CA 1
ATOM 3397 C C . LEU B 1 127 ? 4.075 -14.983 -3.47 1 97.26 127 LEU B C 1
ATOM 3399 O O . LEU B 1 127 ? 5.274 -14.87 -3.203 1 97.26 127 LEU B O 1
ATOM 3403 N N . THR B 1 128 ? 3.638 -14.784 -4.652 1 95.96 128 THR B N 1
ATOM 3404 C CA . THR B 1 128 ? 4.467 -14.274 -5.739 1 95.96 128 THR B CA 1
ATOM 3405 C C . THR B 1 128 ? 3.88 -12.986 -6.308 1 95.96 128 THR B C 1
ATOM 3407 O O . THR B 1 128 ? 2.717 -12.955 -6.717 1 95.96 128 THR B O 1
ATOM 3410 N N . LEU B 1 129 ? 4.628 -12.015 -6.298 1 96.45 129 LEU B N 1
ATOM 3411 C CA . LEU B 1 129 ? 4.259 -10.73 -6.883 1 96.45 129 LEU B CA 1
ATOM 3412 C C . LEU B 1 129 ? 5.014 -10.489 -8.186 1 96.45 129 LEU B C 1
ATOM 3414 O O . LEU B 1 129 ? 6.247 -10.526 -8.21 1 96.45 129 LEU B O 1
ATOM 3418 N N . GLY B 1 130 ? 4.296 -10.294 -9.231 1 93.91 130 GLY B N 1
ATOM 3419 C CA . GLY B 1 130 ? 4.888 -9.94 -10.511 1 93.91 130 GLY B CA 1
ATOM 3420 C C . GLY B 1 130 ? 4.486 -8.56 -10.994 1 93.91 130 GLY B C 1
ATOM 3421 O O . GLY B 1 130 ? 3.334 -8.152 -10.835 1 93.91 130 GLY B O 1
ATOM 3422 N N . LEU B 1 131 ? 5.433 -7.87 -11.506 1 91.83 131 LEU B N 1
ATOM 3423 C CA . LEU B 1 131 ? 5.175 -6.554 -12.079 1 91.83 131 LEU B CA 1
ATOM 3424 C C . LEU B 1 131 ? 5.673 -6.48 -13.519 1 91.83 131 LEU B C 1
ATOM 3426 O O . LEU B 1 131 ? 6.775 -6.942 -13.823 1 91.83 131 LEU B O 1
ATOM 3430 N N . ASP B 1 132 ? 4.875 -5.895 -14.332 1 86.5 132 ASP B N 1
ATOM 3431 C CA . ASP B 1 132 ? 5.331 -5.675 -15.701 1 86.5 132 ASP B CA 1
ATOM 3432 C C . ASP B 1 132 ? 6.023 -4.32 -15.839 1 86.5 132 ASP B C 1
ATOM 3434 O O . ASP B 1 132 ? 6.133 -3.572 -14.865 1 86.5 132 ASP B O 1
ATOM 3438 N N . GLU B 1 133 ? 6.467 -3.989 -16.991 1 83.12 133 GLU B N 1
ATOM 3439 C CA . GLU B 1 133 ? 7.267 -2.792 -17.235 1 83.12 133 GLU B CA 1
ATOM 3440 C C . GLU B 1 133 ? 6.439 -1.525 -17.037 1 83.12 133 GLU B C 1
ATOM 3442 O O . GLU B 1 133 ? 6.935 -0.53 -16.504 1 83.12 133 GLU B O 1
ATOM 3447 N N . THR B 1 134 ? 5.273 -1.601 -17.478 1 81.65 134 THR B N 1
ATOM 3448 C CA . THR B 1 134 ? 4.409 -0.429 -17.393 1 81.65 134 THR B CA 1
ATOM 3449 C C . THR B 1 134 ? 4.127 -0.069 -15.938 1 81.65 134 THR B C 1
ATOM 3451 O O . THR B 1 134 ? 4.176 1.104 -15.562 1 81.65 134 THR B O 1
ATOM 3454 N N . CYS B 1 135 ? 3.896 -1.068 -15.176 1 88.78 135 CYS B N 1
ATOM 3455 C CA . CYS B 1 135 ? 3.634 -0.84 -13.759 1 88.78 135 CYS B CA 1
ATOM 3456 C C . CYS B 1 135 ? 4.866 -0.278 -13.06 1 88.78 135 CYS B C 1
ATOM 3458 O O . CYS B 1 135 ? 4.764 0.671 -12.281 1 88.78 135 CYS B O 1
ATOM 3460 N N . LEU B 1 136 ? 5.996 -0.813 -13.33 1 87.09 136 LEU B N 1
ATOM 3461 C CA . LEU B 1 136 ? 7.236 -0.326 -12.735 1 87.09 136 LEU B CA 1
ATOM 3462 C C . LEU B 1 136 ? 7.474 1.137 -13.094 1 87.09 136 LEU B C 1
ATOM 3464 O O . LEU B 1 136 ? 7.856 1.937 -12.237 1 87.09 136 LEU B O 1
ATOM 3468 N N . ALA B 1 137 ? 7.211 1.407 -14.291 1 79.59 137 ALA B N 1
ATOM 3469 C CA . ALA B 1 137 ? 7.404 2.778 -14.756 1 79.59 137 ALA B CA 1
ATOM 3470 C C . ALA B 1 137 ? 6.47 3.741 -14.029 1 79.59 137 ALA B C 1
ATOM 3472 O O . ALA B 1 137 ? 6.881 4.835 -13.634 1 79.59 137 ALA B O 1
ATOM 3473 N N . ARG B 1 138 ? 5.269 3.35 -13.835 1 81.16 138 ARG B N 1
ATOM 3474 C CA . ARG B 1 138 ? 4.278 4.185 -13.164 1 81.16 138 ARG B CA 1
ATOM 3475 C C . ARG B 1 138 ? 4.656 4.419 -11.706 1 81.16 138 ARG B C 1
ATOM 3477 O O . ARG B 1 138 ? 4.305 5.449 -11.126 1 81.16 138 ARG B O 1
ATOM 3484 N N . LEU B 1 139 ? 5.397 3.423 -11.219 1 86.18 139 LEU B N 1
ATOM 3485 C CA . LEU B 1 139 ? 5.788 3.525 -9.817 1 86.18 139 LEU B CA 1
ATOM 3486 C C . LEU B 1 139 ? 7.137 4.224 -9.679 1 86.18 139 LEU B C 1
ATOM 3488 O O . LEU B 1 139 ? 7.677 4.328 -8.575 1 86.18 139 LEU B O 1
ATOM 3492 N N . GLY B 1 140 ? 7.68 4.625 -10.793 1 77.2 140 GLY B N 1
ATOM 3493 C CA . GLY B 1 140 ? 8.955 5.325 -10.797 1 77.2 140 GLY B CA 1
ATOM 3494 C C . GLY B 1 140 ? 10.138 4.41 -10.545 1 77.2 140 GLY B C 1
ATOM 3495 O O . GLY B 1 140 ? 11.183 4.855 -10.066 1 77.2 140 GLY B O 1
ATOM 3496 N N . MET B 1 141 ? 9.846 3.171 -10.794 1 78.36 141 MET B N 1
ATOM 3497 C CA . MET B 1 141 ? 10.909 2.198 -10.561 1 78.36 141 MET B CA 1
ATOM 3498 C C . MET B 1 141 ? 11.589 1.811 -11.87 1 78.36 141 MET B C 1
ATOM 3500 O O . MET B 1 141 ? 10.947 1.777 -12.921 1 78.36 141 MET B O 1
ATOM 3504 N N . ARG B 1 142 ? 12.901 1.797 -11.86 1 68.37 142 ARG B N 1
ATOM 3505 C CA . ARG B 1 142 ? 13.646 1.341 -13.029 1 68.37 142 ARG B CA 1
ATOM 3506 C C . ARG B 1 142 ? 14.051 -0.122 -12.884 1 68.37 142 ARG B C 1
ATOM 3508 O O . ARG B 1 142 ? 14.54 -0.535 -11.83 1 68.37 142 ARG B O 1
ATOM 3515 N N . PRO B 1 143 ? 13.584 -0.859 -13.919 1 60.39 143 PRO B N 1
ATOM 3516 C CA . PRO B 1 143 ? 14.065 -2.241 -13.855 1 60.39 143 PRO B CA 1
ATOM 3517 C C . PRO B 1 143 ? 15.587 -2.334 -13.784 1 60.39 143 PRO B C 1
ATOM 3519 O O . PRO B 1 143 ? 16.288 -1.45 -14.284 1 60.39 143 PRO B O 1
ATOM 3522 N N . PRO B 1 144 ? 16.033 -3.188 -12.782 1 53.33 144 PRO B N 1
ATOM 3523 C CA . PRO B 1 144 ? 17.491 -3.328 -12.729 1 53.33 144 PRO B CA 1
ATOM 3524 C C . PRO B 1 144 ? 18.113 -3.533 -14.109 1 53.33 144 PRO B C 1
ATOM 3526 O O . PRO B 1 144 ? 17.455 -4.044 -15.018 1 53.33 144 PRO B O 1
ATOM 3529 N N . CYS B 1 145 ? 19.178 -2.793 -14.394 1 50.32 145 CYS B N 1
ATOM 3530 C CA . CYS B 1 145 ? 19.927 -2.921 -15.639 1 50.32 145 CYS B CA 1
ATOM 3531 C C . CYS B 1 145 ? 20.12 -4.386 -16.011 1 50.32 145 CYS B C 1
ATOM 3533 O O . CYS B 1 145 ? 20.137 -5.256 -15.138 1 50.32 145 CYS B O 1
ATOM 3535 N N . ALA B 1 146 ? 19.867 -4.745 -17.307 1 49.11 146 ALA B N 1
ATOM 3536 C CA . ALA B 1 146 ? 19.922 -5.973 -18.096 1 49.11 146 ALA B CA 1
ATOM 3537 C C . ALA B 1 146 ? 21.016 -6.906 -17.584 1 49.11 146 ALA B C 1
ATOM 3539 O O . ALA B 1 146 ? 20.874 -8.13 -17.642 1 49.11 146 ALA B O 1
ATOM 3540 N N . GLU B 1 147 ? 22.111 -6.412 -17.218 1 49.79 147 GLU B N 1
ATOM 3541 C CA . GLU B 1 147 ? 23.238 -7.34 -17.212 1 49.79 147 GLU B CA 1
ATOM 3542 C C . GLU B 1 147 ? 23.12 -8.343 -16.068 1 49.79 147 GLU B C 1
ATOM 3544 O O . GLU B 1 147 ? 23.642 -9.456 -16.155 1 49.79 147 GLU B O 1
ATOM 3549 N N . ALA B 1 148 ? 22.732 -7.988 -14.878 1 50.56 148 ALA B N 1
ATOM 3550 C CA . ALA B 1 148 ? 22.805 -9.009 -13.835 1 50.56 148 ALA B CA 1
ATOM 3551 C C . ALA B 1 148 ? 21.418 -9.336 -13.29 1 50.56 148 ALA B C 1
ATOM 3553 O O . ALA B 1 148 ? 20.586 -8.443 -13.114 1 50.56 148 ALA B O 1
ATOM 3554 N N . CYS B 1 149 ? 20.86 -10.51 -13.871 1 54.75 149 CYS B N 1
ATOM 3555 C CA . CYS B 1 149 ? 19.648 -11.073 -13.287 1 54.75 149 CYS B CA 1
ATOM 3556 C C . CYS B 1 149 ? 19.722 -11.066 -11.765 1 54.75 149 CYS B C 1
ATOM 3558 O O . CYS B 1 149 ? 20.141 -12.051 -11.154 1 54.75 149 CYS B O 1
ATOM 3560 N N . PRO B 1 150 ? 19.654 -9.89 -11.119 1 63.73 150 PRO B N 1
ATOM 3561 C CA . PRO B 1 150 ? 19.921 -9.869 -9.679 1 63.73 150 PRO B CA 1
ATOM 3562 C C . PRO B 1 150 ? 18.868 -10.628 -8.873 1 63.73 150 PRO B C 1
ATOM 3564 O O . PRO B 1 150 ? 17.675 -10.539 -9.172 1 63.73 150 PRO B O 1
ATOM 3567 N N . LEU B 1 151 ? 19.237 -12.007 -8.476 1 78.42 151 LEU B N 1
ATOM 3568 C CA . LEU B 1 151 ? 18.523 -12.694 -7.405 1 78.42 151 LEU B CA 1
ATOM 3569 C C . LEU B 1 151 ? 18.93 -12.146 -6.041 1 78.42 151 LEU B C 1
ATOM 3571 O O . LEU B 1 151 ? 20.109 -12.175 -5.682 1 78.42 151 LEU B O 1
ATOM 3575 N N . ARG B 1 152 ? 18.064 -11.474 -5.412 1 86.06 152 ARG B N 1
ATOM 3576 C CA . ARG B 1 152 ? 18.344 -10.925 -4.09 1 86.06 152 ARG B CA 1
ATOM 3577 C C . ARG B 1 152 ? 17.416 -11.525 -3.04 1 86.06 152 ARG B C 1
ATOM 3579 O O . ARG B 1 152 ? 16.195 -11.374 -3.123 1 86.06 152 ARG B O 1
ATOM 3586 N N . ALA B 1 153 ? 18.053 -12.254 -2.152 1 90.87 153 ALA B N 1
ATOM 3587 C CA . ALA B 1 153 ? 17.297 -12.767 -1.012 1 90.87 153 ALA B CA 1
ATOM 3588 C C . ALA B 1 153 ? 17.287 -11.763 0.137 1 90.87 153 ALA B C 1
ATOM 3590 O O . ALA B 1 153 ? 18.295 -11.103 0.402 1 90.87 153 ALA B O 1
ATOM 3591 N N . TRP B 1 154 ? 16.214 -11.627 0.763 1 90.74 154 TRP B N 1
ATOM 3592 C CA . TRP B 1 154 ? 16.095 -10.7 1.883 1 90.74 154 TRP B CA 1
ATOM 3593 C C . TRP B 1 154 ? 15.022 -11.164 2.863 1 90.74 154 TRP B C 1
ATOM 3595 O O . TRP B 1 154 ? 14.286 -12.113 2.582 1 90.74 154 TRP B O 1
ATOM 3605 N N . ARG B 1 155 ? 14.929 -10.595 4.063 1 94.1 155 ARG B N 1
ATOM 3606 C CA . ARG B 1 155 ? 13.98 -10.983 5.102 1 94.1 155 ARG B CA 1
ATOM 3607 C C . ARG B 1 155 ? 12.864 -9.953 5.237 1 94.1 155 ARG B C 1
ATOM 3609 O O . ARG B 1 155 ? 13.117 -8.747 5.195 1 94.1 155 ARG B O 1
ATOM 3616 N N . LEU B 1 156 ? 11.729 -10.432 5.364 1 95.56 156 LEU B N 1
ATOM 3617 C CA . LEU B 1 156 ? 10.573 -9.557 5.525 1 95.56 156 LEU B CA 1
ATOM 3618 C C . LEU B 1 156 ? 10.62 -8.836 6.869 1 95.56 156 LEU B C 1
ATOM 3620 O O . LEU B 1 156 ? 10.832 -9.465 7.908 1 95.56 156 LEU B O 1
ATOM 3624 N N . PRO B 1 157 ? 10.436 -7.583 6.827 1 93.94 157 PRO B N 1
ATOM 3625 C CA . PRO B 1 157 ? 10.164 -6.957 8.123 1 93.94 157 PRO B CA 1
ATOM 3626 C C . PRO B 1 157 ? 8.923 -7.529 8.805 1 93.94 157 PRO B C 1
ATOM 3628 O O . PRO B 1 157 ? 7.94 -7.854 8.134 1 93.94 157 PRO B O 1
ATOM 3631 N N . GLU B 1 158 ? 8.921 -7.563 10.067 1 93.86 158 GLU B N 1
ATOM 3632 C CA . GLU B 1 158 ? 7.881 -8.223 10.851 1 93.86 158 GLU B CA 1
ATOM 3633 C C . GLU B 1 158 ? 6.504 -7.646 10.537 1 93.86 158 GLU B C 1
ATOM 3635 O O . GLU B 1 158 ? 5.549 -8.392 10.312 1 93.86 158 GLU B O 1
ATOM 3640 N N . PRO B 1 159 ? 6.36 -6.319 10.486 1 95.6 159 PRO B N 1
ATOM 3641 C CA . PRO B 1 159 ? 5.023 -5.797 10.197 1 95.6 159 PRO B CA 1
ATOM 3642 C C . PRO B 1 159 ? 4.493 -6.251 8.839 1 95.6 159 PRO B C 1
ATOM 3644 O O . PRO B 1 159 ? 3.299 -6.527 8.699 1 95.6 159 PRO B O 1
ATOM 3647 N N . LEU B 1 160 ? 5.358 -6.294 7.876 1 97.19 160 LEU B N 1
ATOM 3648 C CA . LEU B 1 160 ? 4.96 -6.735 6.544 1 97.19 160 LEU B CA 1
ATOM 3649 C C . LEU B 1 160 ? 4.559 -8.207 6.556 1 97.19 160 LEU B C 1
ATOM 3651 O O . LEU B 1 160 ? 3.543 -8.583 5.967 1 97.19 160 LEU B O 1
ATOM 3655 N N . ARG B 1 161 ? 5.373 -9.022 7.229 1 96.87 161 ARG B N 1
ATOM 3656 C CA . ARG B 1 161 ? 5.044 -10.439 7.346 1 96.87 161 ARG B CA 1
ATOM 3657 C C . ARG B 1 161 ? 3.674 -10.631 7.988 1 96.87 161 ARG B C 1
ATOM 3659 O O . ARG B 1 161 ? 2.847 -11.393 7.482 1 96.87 161 ARG B O 1
ATOM 3666 N N . LEU B 1 162 ? 3.428 -9.928 9.069 1 95 162 LEU B N 1
ATOM 3667 C CA . LEU B 1 162 ? 2.156 -10.035 9.775 1 95 162 LEU B CA 1
ATOM 3668 C C . LEU B 1 162 ? 1.006 -9.551 8.898 1 95 162 LEU B C 1
ATOM 3670 O O . LEU B 1 162 ? -0.074 -10.147 8.899 1 95 162 LEU B O 1
ATOM 3674 N N . GLY B 1 163 ? 1.258 -8.474 8.192 1 96.45 163 GLY B N 1
ATOM 3675 C CA . GLY B 1 163 ? 0.241 -7.971 7.282 1 96.45 163 GLY B CA 1
ATOM 3676 C C . GLY B 1 163 ? -0.137 -8.966 6.201 1 96.45 163 GLY B C 1
ATOM 3677 O O . GLY B 1 163 ? -1.321 -9.162 5.918 1 96.45 163 GLY B O 1
ATOM 3678 N N . LEU B 1 164 ? 0.843 -9.574 5.607 1 97.22 164 LEU B N 1
ATOM 3679 C CA . LEU B 1 164 ? 0.61 -10.556 4.554 1 97.22 164 LEU B CA 1
ATOM 3680 C C . LEU B 1 164 ? -0.135 -11.771 5.099 1 97.22 164 LEU B C 1
ATOM 3682 O O . LEU B 1 164 ? -1.063 -12.272 4.461 1 97.22 164 LEU B O 1
ATOM 3686 N N . GLU B 1 165 ? 0.219 -12.223 6.245 1 94.17 165 GLU B N 1
ATOM 3687 C CA . GLU B 1 165 ? -0.454 -13.359 6.867 1 94.17 165 GLU B CA 1
ATOM 3688 C C . GLU B 1 165 ? -1.911 -13.034 7.181 1 94.17 165 GLU B C 1
ATOM 3690 O O . GLU B 1 165 ? -2.801 -13.852 6.939 1 94.17 165 GLU B O 1
ATOM 3695 N N . GLN B 1 166 ? -2.127 -11.867 7.612 1 90.37 166 GLN B N 1
ATOM 3696 C CA . GLN B 1 166 ? -3.471 -11.469 8.019 1 90.37 166 GLN B CA 1
ATOM 3697 C C . GLN B 1 166 ? -4.399 -11.355 6.814 1 90.37 166 GLN B C 1
ATOM 3699 O O . GLN B 1 166 ? -5.54 -11.82 6.856 1 90.37 166 GLN B O 1
ATOM 3704 N N . VAL B 1 167 ? -3.929 -10.75 5.778 1 90.47 167 VAL B N 1
ATOM 3705 C CA . VAL B 1 167 ? -4.791 -10.507 4.626 1 90.47 167 VAL B CA 1
ATOM 3706 C C . VAL B 1 167 ? -5.157 -11.834 3.965 1 90.47 167 VAL B C 1
ATOM 3708 O O . VAL B 1 167 ? -6.25 -11.981 3.415 1 90.47 167 VAL B O 1
ATOM 3711 N N . LEU B 1 168 ? -4.264 -12.748 4.013 1 87.83 168 LEU B N 1
ATOM 3712 C CA . LEU B 1 168 ? -4.521 -14.04 3.387 1 87.83 168 LEU B CA 1
ATOM 3713 C C . LEU B 1 168 ? -5.427 -14.898 4.264 1 87.83 168 LEU B C 1
ATOM 3715 O O . LEU B 1 168 ? -6.152 -15.76 3.76 1 87.83 168 LEU B O 1
ATOM 3719 N N . ALA B 1 169 ? -5.413 -14.597 5.561 1 85.32 169 ALA B N 1
ATOM 3720 C CA . ALA B 1 169 ? -6.211 -15.379 6.501 1 85.32 169 ALA B CA 1
ATOM 3721 C C . ALA B 1 169 ? -7.623 -14.812 6.626 1 85.32 169 ALA B C 1
ATOM 3723 O O . ALA B 1 169 ? -8.582 -15.559 6.838 1 85.32 169 ALA B O 1
ATOM 3724 N N . THR B 1 170 ? -7.732 -13.458 6.575 1 81.71 170 THR B N 1
ATOM 3725 C CA . THR B 1 170 ? -9.011 -12.788 6.785 1 81.71 170 THR B CA 1
ATOM 3726 C C . THR B 1 170 ? -9.283 -11.779 5.673 1 81.71 170 THR B C 1
ATOM 3728 O O . THR B 1 170 ? -9.046 -10.581 5.844 1 81.71 170 THR B O 1
ATOM 3731 N N . PRO B 1 171 ? -9.811 -12.265 4.632 1 76.21 171 PRO B N 1
ATOM 3732 C CA . PRO B 1 171 ? -10.05 -11.35 3.513 1 76.21 171 PRO B CA 1
ATOM 3733 C C . PRO B 1 171 ? -11.121 -10.307 3.824 1 76.21 171 PRO B C 1
ATOM 3735 O O . PRO B 1 171 ? -12.068 -10.589 4.562 1 76.21 171 PRO B O 1
ATOM 3738 N N . LEU B 1 172 ? -10.843 -9.1 3.441 1 78.54 172 LEU B N 1
ATOM 3739 C CA . LEU B 1 172 ? -11.806 -8.006 3.517 1 78.54 172 LEU B CA 1
ATOM 3740 C C . LEU B 1 172 ? -12.685 -7.968 2.272 1 78.54 172 LEU B C 1
ATOM 3742 O O . LEU B 1 172 ? -12.424 -8.681 1.3 1 78.54 172 LEU B O 1
ATOM 3746 N N . PRO B 1 173 ? -13.764 -7.141 2.481 1 76.05 173 PRO B N 1
ATOM 3747 C CA . PRO B 1 173 ? -14.565 -6.97 1.267 1 76.05 173 PRO B CA 1
ATOM 3748 C C . PRO B 1 173 ? -13.756 -6.408 0.101 1 76.05 173 PRO B C 1
ATOM 3750 O O . PRO B 1 173 ? -12.787 -5.674 0.314 1 76.05 173 PRO B O 1
ATOM 3753 N N . GLY B 1 174 ? -14.286 -6.61 -1.029 1 76.2 174 GLY B N 1
ATOM 3754 C CA . GLY B 1 174 ? -13.626 -6.515 -2.322 1 76.2 174 GLY B CA 1
ATOM 3755 C C . GLY B 1 174 ? -12.738 -5.292 -2.45 1 76.2 174 GLY B C 1
ATOM 3756 O O . GLY B 1 174 ? -11.526 -5.415 -2.637 1 76.2 174 GLY B O 1
ATOM 3757 N N . GLU B 1 175 ? -13.271 -4.026 -2.386 1 81.55 175 GLU B N 1
ATOM 3758 C CA . GLU B 1 175 ? -12.41 -2.868 -2.607 1 81.55 175 GLU B CA 1
ATOM 3759 C C . GLU B 1 175 ? -11.385 -2.721 -1.486 1 81.55 175 GLU B C 1
ATOM 3761 O O . GLU B 1 175 ? -10.245 -2.322 -1.729 1 81.55 175 GLU B O 1
ATOM 3766 N N . ALA B 1 176 ? -11.838 -2.999 -0.311 1 88 176 ALA B N 1
ATOM 3767 C CA . ALA B 1 176 ? -10.922 -2.932 0.825 1 88 176 ALA B CA 1
ATOM 3768 C C . ALA B 1 176 ? -9.8 -3.957 0.686 1 88 176 ALA B C 1
ATOM 3770 O O . ALA B 1 176 ? -8.644 -3.667 1.002 1 88 176 ALA B O 1
ATOM 3771 N N . GLN B 1 177 ? -10.2 -5.092 0.218 1 89.9 177 GLN B N 1
ATOM 3772 C CA . GLN B 1 177 ? -9.203 -6.134 -0.003 1 89.9 177 GLN B CA 1
ATOM 3773 C C . GLN B 1 177 ? -8.189 -5.709 -1.063 1 89.9 177 GLN B C 1
ATOM 3775 O O . GLN B 1 177 ? -6.987 -5.927 -0.902 1 89.9 177 GLN B O 1
ATOM 3780 N N . ARG B 1 178 ? -8.727 -5.107 -2.091 1 90.5 178 ARG B N 1
ATOM 3781 C CA . ARG B 1 178 ? -7.855 -4.648 -3.168 1 90.5 178 ARG B CA 1
ATOM 3782 C C . ARG B 1 178 ? -6.858 -3.611 -2.661 1 90.5 178 ARG B C 1
ATOM 3784 O O . ARG B 1 178 ? -5.667 -3.686 -2.968 1 90.5 178 ARG B O 1
ATOM 3791 N N . LEU B 1 179 ? -7.333 -2.687 -1.909 1 93.2 179 LEU B N 1
ATOM 3792 C CA . LEU B 1 179 ? -6.471 -1.635 -1.382 1 93.2 179 LEU B CA 1
ATOM 3793 C C . LEU B 1 179 ? -5.429 -2.213 -0.431 1 93.2 179 LEU B C 1
ATOM 3795 O O . LEU B 1 179 ? -4.266 -1.803 -0.454 1 93.2 179 LEU B O 1
ATOM 3799 N N . LEU B 1 180 ? -5.887 -3.134 0.384 1 95.11 180 LEU B N 1
ATOM 3800 C CA . LEU B 1 180 ? -4.973 -3.772 1.325 1 95.11 180 LEU B CA 1
ATOM 3801 C C . LEU B 1 180 ? -3.863 -4.512 0.588 1 95.11 180 LEU B C 1
ATOM 3803 O O . LEU B 1 180 ? -2.684 -4.357 0.916 1 95.11 180 LEU B O 1
ATOM 3807 N N . LEU B 1 181 ? -4.235 -5.239 -0.429 1 96.11 181 LEU B N 1
ATOM 3808 C CA . LEU B 1 181 ? -3.262 -6.021 -1.185 1 96.11 181 LEU B CA 1
ATOM 3809 C C . LEU B 1 181 ? -2.335 -5.111 -1.983 1 96.11 181 LEU B C 1
ATOM 3811 O O . LEU B 1 181 ? -1.141 -5.394 -2.113 1 96.11 181 LEU B O 1
ATOM 3815 N N . GLU B 1 182 ? -2.873 -4.047 -2.508 1 96.5 182 GLU B N 1
ATOM 3816 C CA . GLU B 1 182 ? -2.007 -3.081 -3.177 1 96.5 182 GLU B CA 1
ATOM 3817 C C . GLU B 1 182 ? -1.001 -2.474 -2.203 1 96.5 182 GLU B C 1
ATOM 3819 O O . GLU B 1 182 ? 0.183 -2.351 -2.522 1 96.5 182 GLU B O 1
ATOM 3824 N N . GLY B 1 183 ? -1.523 -2.121 -1.073 1 97.68 183 GLY B N 1
ATOM 3825 C CA . GLY B 1 183 ? -0.645 -1.564 -0.056 1 97.68 183 GLY B CA 1
ATOM 3826 C C . GLY B 1 183 ? 0.482 -2.5 0.336 1 97.68 183 GLY B C 1
ATOM 3827 O O . GLY B 1 183 ? 1.641 -2.086 0.411 1 97.68 183 GLY B O 1
ATOM 3828 N N . LEU B 1 184 ? 0.171 -3.721 0.595 1 97.96 184 LEU B N 1
ATOM 3829 C CA . LEU B 1 184 ? 1.174 -4.708 0.979 1 97.96 184 LEU B CA 1
ATOM 3830 C C . LEU B 1 184 ? 2.147 -4.969 -0.166 1 97.96 184 LEU B C 1
ATOM 3832 O O . LEU B 1 184 ? 3.343 -5.163 0.063 1 97.96 184 LEU B O 1
ATOM 3836 N N . SER B 1 185 ? 1.637 -4.947 -1.392 1 97.68 185 SER B N 1
ATOM 3837 C CA . SER B 1 185 ? 2.499 -5.121 -2.557 1 97.68 185 SER B CA 1
ATOM 3838 C C . SER B 1 185 ? 3.504 -3.981 -2.676 1 97.68 185 SER B C 1
ATOM 3840 O O . SER B 1 185 ? 4.674 -4.209 -2.992 1 97.68 185 SER B O 1
ATOM 3842 N N . LEU B 1 186 ? 3.084 -2.798 -2.436 1 96.56 186 LEU B N 1
ATOM 3843 C CA . LEU B 1 186 ? 3.982 -1.65 -2.493 1 96.56 186 LEU B CA 1
ATOM 3844 C C . LEU B 1 186 ? 5.044 -1.736 -1.401 1 96.56 186 LEU B C 1
ATOM 3846 O O . LEU B 1 186 ? 6.188 -1.326 -1.608 1 96.56 186 LEU B O 1
ATOM 3850 N N . GLN B 1 187 ? 4.689 -2.25 -0.249 1 96.52 187 GLN B N 1
ATOM 3851 C CA . GLN B 1 187 ? 5.672 -2.444 0.811 1 96.52 187 GLN B CA 1
ATOM 3852 C C . GLN B 1 187 ? 6.706 -3.495 0.417 1 96.52 187 GLN B C 1
ATOM 3854 O O . GLN B 1 187 ? 7.895 -3.341 0.701 1 96.52 187 GLN B O 1
ATOM 3859 N N . LEU B 1 188 ? 6.194 -4.529 -0.231 1 96.55 188 LEU B N 1
ATOM 3860 C CA . LEU B 1 188 ? 7.138 -5.514 -0.748 1 96.55 188 LEU B CA 1
ATOM 3861 C C . LEU B 1 188 ? 8.127 -4.866 -1.711 1 96.55 188 LEU B C 1
ATOM 3863 O O . LEU B 1 188 ? 9.328 -5.14 -1.651 1 96.55 188 LEU B O 1
ATOM 3867 N N . LEU B 1 189 ? 7.664 -3.994 -2.56 1 93.9 189 LEU B N 1
ATOM 3868 C CA . LEU B 1 189 ? 8.51 -3.316 -3.535 1 93.9 189 LEU B CA 1
ATOM 3869 C C . LEU B 1 189 ? 9.494 -2.379 -2.843 1 93.9 189 LEU B C 1
ATOM 3871 O O . LEU B 1 189 ? 10.638 -2.239 -3.281 1 93.9 189 LEU B O 1
ATOM 3875 N N . ALA B 1 190 ? 9.034 -1.736 -1.834 1 92.67 190 ALA B N 1
ATOM 3876 C CA . ALA B 1 190 ? 9.901 -0.821 -1.097 1 92.67 190 ALA B CA 1
ATOM 3877 C C . ALA B 1 190 ? 11.122 -1.549 -0.542 1 92.67 190 ALA B C 1
ATOM 3879 O O . ALA B 1 190 ? 12.221 -0.992 -0.506 1 92.67 190 ALA B O 1
ATOM 3880 N N . HIS B 1 191 ? 10.914 -2.761 -0.122 1 91.22 191 HIS B N 1
ATOM 3881 C CA . HIS B 1 191 ? 11.996 -3.518 0.497 1 91.22 191 HIS B CA 1
ATOM 3882 C C . HIS B 1 191 ? 12.747 -4.351 -0.536 1 91.22 191 HIS B C 1
ATOM 3884 O O . HIS B 1 191 ? 13.949 -4.588 -0.394 1 91.22 191 HIS B O 1
ATOM 3890 N N . GLY B 1 192 ? 11.942 -4.789 -1.553 1 88.43 192 GLY B N 1
ATOM 3891 C CA . GLY B 1 192 ? 12.525 -5.759 -2.466 1 88.43 192 GLY B CA 1
ATOM 3892 C C . GLY B 1 192 ? 12.853 -5.175 -3.827 1 88.43 192 GLY B C 1
ATOM 3893 O O . GLY B 1 192 ? 13.496 -5.829 -4.651 1 88.43 192 GLY B O 1
ATOM 3894 N N . GLY B 1 193 ? 12.281 -4.005 -4.249 1 78.07 193 GLY B N 1
ATOM 3895 C CA . GLY B 1 193 ? 12.372 -3.448 -5.589 1 78.07 193 GLY B CA 1
ATOM 3896 C C . GLY B 1 193 ? 13.762 -2.95 -5.935 1 78.07 193 GLY B C 1
ATOM 3897 O O . GLY B 1 193 ? 14.098 -2.8 -7.112 1 78.07 193 GLY B O 1
ATOM 3898 N N . VAL B 1 194 ? 14.541 -2.178 -5.086 1 59.88 194 VAL B N 1
ATOM 3899 C CA . VAL B 1 194 ? 15.786 -1.516 -5.462 1 59.88 194 VAL B CA 1
ATOM 3900 C C . VAL B 1 194 ? 16.801 -2.555 -5.934 1 59.88 194 VAL B C 1
ATOM 3902 O O . VAL B 1 194 ? 17.407 -3.255 -5.12 1 59.88 194 VAL B O 1
ATOM 3905 N N . LEU B 1 195 ? 16.518 -3.354 -6.893 1 48.83 195 LEU B N 1
ATOM 3906 C CA . LEU B 1 195 ? 17.576 -4.233 -7.379 1 48.83 195 LEU B CA 1
ATOM 3907 C C . LEU B 1 195 ? 18.8 -3.428 -7.802 1 48.83 195 LEU B C 1
ATOM 3909 O O . LEU B 1 195 ? 19.922 -3.734 -7.393 1 48.83 195 LEU B O 1
ATOM 3913 N N . ASP B 1 196 ? 18.898 -3.059 -9.081 1 43.77 196 ASP B N 1
ATOM 3914 C CA . ASP B 1 196 ? 20.151 -2.532 -9.613 1 43.77 196 ASP B CA 1
ATOM 3915 C C . ASP B 1 196 ? 20.551 -1.242 -8.9 1 43.77 196 ASP B C 1
ATOM 3917 O O . ASP B 1 196 ? 20.011 -0.173 -9.192 1 43.77 196 ASP B O 1
ATOM 3921 N N . VAL B 1 197 ? 20.59 -1.108 -7.633 1 38.21 197 VAL B N 1
ATOM 3922 C CA . VAL B 1 197 ? 21.394 0.092 -7.425 1 38.21 197 VAL B CA 1
ATOM 3923 C C . VAL B 1 197 ? 22.609 0.066 -8.349 1 38.21 197 VAL B C 1
ATOM 3925 O O . VAL B 1 197 ? 23.539 -0.717 -8.142 1 38.21 197 VAL B O 1
ATOM 3928 N N . SER B 1 198 ? 22.574 -0.273 -9.517 1 33.83 198 SER B N 1
ATOM 3929 C CA . SER B 1 198 ? 23.841 0.159 -10.097 1 33.83 198 SER B CA 1
ATOM 3930 C C . SER B 1 198 ? 24.436 1.328 -9.319 1 33.83 198 SER B C 1
ATOM 3932 O O . SER B 1 198 ? 23.704 2.176 -8.805 1 33.83 198 SER B O 1
ATOM 3934 N N . PRO B 1 199 ? 25.662 1.213 -8.816 1 31.68 199 PRO B N 1
ATOM 3935 C CA . PRO B 1 199 ? 26.331 2.487 -8.539 1 31.68 199 PRO B CA 1
ATOM 3936 C C . PRO B 1 199 ? 25.839 3.619 -9.438 1 31.68 199 PRO B C 1
ATOM 3938 O O . PRO B 1 199 ? 25.956 3.535 -10.663 1 31.68 199 PRO B O 1
ATOM 3941 N N . ALA B 1 200 ? 24.728 4.059 -9.538 1 31.34 200 ALA B N 1
ATOM 3942 C CA . ALA B 1 200 ? 24.755 5.304 -10.301 1 31.34 200 ALA B CA 1
ATOM 3943 C C . ALA B 1 200 ? 26.186 5.797 -10.495 1 31.34 200 ALA B C 1
ATOM 3945 O O . ALA B 1 200 ? 27.057 5.539 -9.661 1 31.34 200 ALA B O 1
ATOM 3946 N N . SER B 1 201 ? 26.762 6.183 -11.582 1 30.76 201 SER B N 1
ATOM 3947 C CA . SER B 1 201 ? 27.266 7.543 -11.743 1 30.76 201 SER B CA 1
ATOM 3948 C C . SER B 1 201 ? 26.677 8.479 -10.693 1 30.76 201 SER B C 1
ATOM 3950 O O . SER B 1 201 ? 25.599 8.217 -10.154 1 30.76 201 SER B O 1
ATOM 3952 N N . ASP B 1 202 ? 27.174 9.505 -10.052 1 30.21 202 ASP B N 1
ATOM 3953 C CA . ASP B 1 202 ? 27.157 10.632 -9.125 1 30.21 202 ASP B CA 1
ATOM 3954 C C . ASP B 1 202 ? 25.759 11.236 -9.02 1 30.21 202 ASP B C 1
ATOM 3956 O O . ASP B 1 202 ? 25.575 12.284 -8.397 1 30.21 202 ASP B O 1
ATOM 3960 N N . THR B 1 203 ? 24.837 11.1 -9.913 1 30.58 203 THR B N 1
ATOM 3961 C CA . THR B 1 203 ? 23.785 12.11 -9.957 1 30.58 203 THR B CA 1
ATOM 3962 C C . THR B 1 203 ? 22.742 11.851 -8.874 1 30.58 203 THR B C 1
ATOM 3964 O O . THR B 1 203 ? 22.375 12.761 -8.127 1 30.58 203 THR B O 1
ATOM 3967 N N . ALA B 1 204 ? 21.6 10.804 -8.987 1 33.77 204 ALA B N 1
ATOM 3968 C CA . ALA B 1 204 ? 20.316 11.193 -8.41 1 33.77 204 ALA B CA 1
ATOM 3969 C C . ALA B 1 204 ? 20.192 10.703 -6.97 1 33.77 204 ALA B C 1
ATOM 3971 O O . ALA B 1 204 ? 19.127 10.818 -6.358 1 33.77 204 ALA B O 1
ATOM 3972 N N . ARG B 1 205 ? 20.769 9.514 -6.576 1 37.7 205 ARG B N 1
ATOM 3973 C CA . ARG B 1 205 ? 20.449 9.133 -5.204 1 37.7 205 ARG B CA 1
ATOM 3974 C C . ARG B 1 205 ? 20.855 10.228 -4.223 1 37.7 205 ARG B C 1
ATOM 3976 O O . ARG B 1 205 ? 22.045 10.453 -3.994 1 37.7 205 ARG B O 1
ATOM 3983 N N . LEU B 1 206 ? 20.101 11.07 -4.102 1 42.52 206 LEU B N 1
ATOM 3984 C CA . LEU B 1 206 ? 20.532 12.089 -3.151 1 42.52 206 LEU B CA 1
ATOM 3985 C C . LEU B 1 206 ? 20.88 11.464 -1.805 1 42.52 206 LEU B C 1
ATOM 3987 O O . LEU B 1 206 ? 20.049 10.786 -1.196 1 42.52 206 LEU B O 1
ATOM 3991 N N . ALA B 1 207 ? 22.085 10.821 -1.504 1 45.66 207 ALA B N 1
ATOM 3992 C CA . ALA B 1 207 ? 22.54 10.512 -0.151 1 45.66 207 ALA B CA 1
ATOM 3993 C C . ALA B 1 207 ? 21.775 11.33 0.885 1 45.66 207 ALA B C 1
ATOM 3995 O O . ALA B 1 207 ? 21.344 12.451 0.605 1 45.66 207 ALA B O 1
ATOM 3996 N N . PRO B 1 208 ? 21.357 10.483 1.945 1 45.82 208 PRO B N 1
ATOM 3997 C CA . PRO B 1 208 ? 20.734 11.332 2.963 1 45.82 208 PRO B CA 1
ATOM 3998 C C . PRO B 1 208 ? 21.395 12.705 3.071 1 45.82 208 PRO B C 1
ATOM 4000 O O . PRO B 1 208 ? 20.705 13.716 3.218 1 45.82 208 PRO B O 1
ATOM 4003 N N . ARG B 1 209 ? 22.622 12.535 3.01 1 54.5 209 ARG B N 1
ATOM 4004 C CA . ARG B 1 209 ? 23.35 13.8 3.003 1 54.5 209 ARG B CA 1
ATOM 4005 C C . ARG B 1 209 ? 23.007 14.622 1.765 1 54.5 209 ARG B C 1
ATOM 4007 O O . ARG B 1 209 ? 22.884 15.846 1.841 1 54.5 209 ARG B O 1
ATOM 4014 N N . GLU B 1 210 ? 22.753 13.801 0.753 1 61.53 210 GLU B N 1
ATOM 4015 C CA . GLU B 1 210 ? 22.408 14.481 -0.492 1 61.53 210 GLU B CA 1
ATOM 4016 C C . GLU B 1 210 ? 20.973 14.998 -0.459 1 61.53 210 GLU B C 1
ATOM 4018 O O . GLU B 1 210 ? 20.698 16.112 -0.91 1 61.53 210 GLU B O 1
ATOM 4023 N N . ARG B 1 211 ? 20.155 14.231 0.048 1 63.24 211 ARG B N 1
ATOM 4024 C CA . ARG B 1 211 ? 18.779 14.689 0.213 1 63.24 211 ARG B CA 1
ATOM 4025 C C . ARG B 1 211 ? 18.711 15.893 1.146 1 63.24 211 ARG B C 1
ATOM 4027 O O . ARG B 1 211 ? 17.98 16.849 0.882 1 63.24 211 ARG B O 1
ATOM 4034 N N . ARG B 1 212 ? 19.386 15.709 2.222 1 68.01 212 ARG B N 1
ATOM 4035 C CA . ARG B 1 212 ? 19.479 16.864 3.108 1 68.01 212 ARG B CA 1
ATOM 4036 C C . ARG B 1 212 ? 20.003 18.087 2.362 1 68.01 212 ARG B C 1
ATOM 4038 O O . ARG B 1 212 ? 19.534 19.205 2.584 1 68.01 212 ARG B O 1
ATOM 4045 N N . ARG B 1 213 ? 20.859 17.732 1.51 1 76.05 213 ARG B N 1
ATOM 4046 C CA . ARG B 1 213 ? 21.425 18.816 0.714 1 76.05 213 ARG B CA 1
ATOM 4047 C C . ARG B 1 213 ? 20.396 19.372 -0.265 1 76.05 213 ARG B C 1
ATOM 4049 O O . ARG B 1 213 ? 20.311 20.585 -0.462 1 76.05 213 ARG B O 1
ATOM 4056 N N . LEU B 1 214 ? 19.566 18.458 -0.724 1 79.22 214 LEU B N 1
ATOM 4057 C CA . LEU B 1 214 ? 18.521 18.909 -1.636 1 79.22 214 LEU B CA 1
ATOM 4058 C C . LEU B 1 214 ? 17.416 19.638 -0.879 1 79.22 214 LEU B C 1
ATOM 4060 O O . LEU B 1 214 ? 16.874 20.632 -1.368 1 79.22 214 LEU B O 1
ATOM 4064 N N . GLU B 1 215 ? 17.208 19.123 0.264 1 78.49 215 GLU B N 1
ATOM 4065 C CA . GLU B 1 215 ? 16.232 19.803 1.11 1 78.49 215 GLU B CA 1
ATOM 4066 C C . GLU B 1 215 ? 16.706 21.205 1.482 1 78.49 215 GLU B C 1
ATOM 4068 O O . GLU B 1 215 ? 15.901 22.135 1.571 1 78.49 215 GLU B O 1
ATOM 4073 N N . ARG B 1 216 ? 17.965 21.317 1.737 1 78.74 216 ARG B N 1
ATOM 4074 C CA . ARG B 1 216 ? 18.534 22.635 1.996 1 78.74 216 ARG B CA 1
ATOM 4075 C C . ARG B 1 216 ? 18.295 23.575 0.819 1 78.74 216 ARG B C 1
ATOM 4077 O O . ARG B 1 216 ? 17.982 24.752 1.012 1 78.74 216 ARG B O 1
ATOM 4084 N N . VAL B 1 217 ? 18.398 22.938 -0.336 1 85.35 217 VAL B N 1
ATOM 4085 C CA . VAL B 1 217 ? 18.145 23.732 -1.533 1 85.35 217 VAL B CA 1
ATOM 4086 C C . VAL B 1 217 ? 16.673 24.137 -1.583 1 85.35 217 VAL B C 1
ATOM 4088 O O . VAL B 1 217 ? 16.351 25.299 -1.84 1 85.35 217 VAL B O 1
ATOM 4091 N N . ARG B 1 218 ? 15.889 23.165 -1.321 1 82.1 218 ARG B N 1
ATOM 4092 C CA . ARG B 1 218 ? 14.456 23.436 -1.309 1 82.1 218 ARG B CA 1
ATOM 4093 C C . ARG B 1 218 ? 14.108 24.497 -0.271 1 82.1 218 ARG B C 1
ATOM 4095 O O . ARG B 1 218 ? 13.317 25.403 -0.542 1 82.1 218 ARG B O 1
ATOM 4102 N N . ASP B 1 219 ? 14.721 24.423 0.879 1 80.33 219 ASP B N 1
ATOM 4103 C CA . ASP B 1 219 ? 14.49 25.373 1.963 1 80.33 219 ASP B CA 1
ATOM 4104 C C . ASP B 1 219 ? 14.94 26.778 1.568 1 80.33 219 ASP B C 1
ATOM 4106 O O . ASP B 1 219 ? 14.239 27.757 1.832 1 80.33 219 ASP B O 1
ATOM 4110 N N . VAL B 1 220 ? 16.02 26.819 0.971 1 82.26 220 VAL B N 1
ATOM 4111 C CA . VAL B 1 220 ? 16.568 28.104 0.55 1 82.26 220 VAL B CA 1
ATOM 4112 C C . VAL B 1 220 ? 15.64 28.751 -0.475 1 82.26 220 VAL B C 1
ATOM 4114 O O . VAL B 1 220 ? 15.373 29.953 -0.408 1 82.26 220 VAL B O 1
ATOM 4117 N N . LEU B 1 221 ? 15.126 27.863 -1.297 1 86.06 221 LEU B N 1
ATOM 4118 C CA . LEU B 1 221 ? 14.243 28.385 -2.335 1 86.06 221 LEU B CA 1
ATOM 4119 C C . LEU B 1 221 ? 12.906 28.819 -1.744 1 86.06 221 LEU B C 1
ATOM 4121 O O . LEU B 1 221 ? 12.314 29.803 -2.193 1 86.06 221 LEU B O 1
ATOM 4125 N N . ARG B 1 222 ? 12.513 28.16 -0.753 1 80.45 222 ARG B N 1
ATOM 4126 C CA . ARG B 1 222 ? 11.245 28.451 -0.092 1 80.45 222 ARG B CA 1
ATOM 4127 C C . ARG B 1 222 ? 11.35 29.708 0.765 1 80.45 222 ARG B C 1
ATOM 4129 O O . ARG B 1 222 ? 10.412 30.507 0.823 1 80.45 222 ARG B O 1
ATOM 4136 N N . HIS B 1 223 ? 12.439 29.803 1.438 1 78.84 223 HIS B N 1
ATOM 4137 C CA . HIS B 1 223 ? 12.629 30.908 2.37 1 78.84 223 HIS B CA 1
ATOM 4138 C C . HIS B 1 223 ? 12.947 32.204 1.631 1 78.84 223 HIS B C 1
ATOM 4140 O O . HIS B 1 223 ? 12.616 33.292 2.107 1 78.84 223 HIS B O 1
ATOM 4146 N N . ASP B 1 224 ? 13.61 32.078 0.471 1 81.67 224 ASP B N 1
ATOM 4147 C CA . ASP B 1 224 ? 13.939 33.273 -0.299 1 81.67 224 ASP B CA 1
ATOM 4148 C C . ASP B 1 224 ? 13.701 33.049 -1.79 1 81.67 224 ASP B C 1
ATOM 4150 O O . ASP B 1 224 ? 14.645 33.063 -2.584 1 81.67 224 ASP B O 1
ATOM 4154 N N . PRO B 1 225 ? 12.481 32.906 -2.122 1 81.79 225 PRO B N 1
ATOM 4155 C CA . PRO B 1 225 ? 12.181 32.559 -3.513 1 81.79 225 PRO B CA 1
ATOM 4156 C C . PRO B 1 225 ? 12.501 33.692 -4.486 1 81.79 225 PRO B C 1
ATOM 4158 O O . PRO B 1 225 ? 12.747 33.444 -5.669 1 81.79 225 PRO B O 1
ATOM 4161 N N . ALA B 1 226 ? 12.496 34.811 -3.986 1 84.2 226 ALA B N 1
ATOM 4162 C CA . ALA B 1 226 ? 12.676 35.974 -4.85 1 84.2 226 ALA B CA 1
ATOM 4163 C C . ALA B 1 226 ? 14.155 36.218 -5.141 1 84.2 226 ALA B C 1
ATOM 4165 O O . ALA B 1 226 ? 14.498 36.962 -6.062 1 84.2 226 ALA B O 1
ATOM 4166 N N . ALA B 1 227 ? 15.029 35.584 -4.387 1 82.79 227 ALA B N 1
ATOM 4167 C CA . ALA B 1 227 ? 16.465 35.774 -4.579 1 82.79 227 ALA B CA 1
ATOM 4168 C C . ALA B 1 227 ? 16.926 35.163 -5.899 1 82.79 227 ALA B C 1
ATOM 4170 O O . ALA B 1 227 ? 16.305 34.227 -6.409 1 82.79 227 ALA B O 1
ATOM 4171 N N . GLU B 1 228 ? 17.869 35.811 -6.507 1 79.99 228 GLU B N 1
ATOM 4172 C CA . GLU B 1 228 ? 18.452 35.278 -7.735 1 79.99 228 GLU B CA 1
ATOM 4173 C C . GLU B 1 228 ? 19.343 34.074 -7.446 1 79.99 228 GLU B C 1
ATOM 4175 O O . GLU B 1 228 ? 20.548 34.224 -7.233 1 79.99 228 GLU B O 1
ATOM 4180 N N . HIS B 1 229 ? 18.705 32.939 -7.334 1 81.63 229 HIS B N 1
ATOM 4181 C CA . HIS B 1 229 ? 19.449 31.707 -7.099 1 81.63 229 HIS B CA 1
ATOM 4182 C C . HIS B 1 229 ? 20.017 31.149 -8.4 1 81.63 229 HIS B C 1
ATOM 4184 O O . HIS B 1 229 ? 19.279 30.942 -9.366 1 81.63 229 HIS B O 1
ATOM 4190 N N . ARG B 1 230 ? 21.31 31.13 -8.496 1 81.53 230 ARG B N 1
ATOM 4191 C CA . ARG B 1 230 ? 21.931 30.445 -9.625 1 81.53 230 ARG B CA 1
ATOM 4192 C C . ARG B 1 230 ? 22.057 28.949 -9.357 1 81.53 230 ARG B C 1
ATOM 4194 O O . ARG B 1 230 ? 22.266 28.533 -8.216 1 81.53 230 ARG B O 1
ATOM 4201 N N . LEU B 1 231 ? 21.806 28.277 -10.419 1 83.15 231 LEU B N 1
ATOM 4202 C CA . LEU B 1 231 ? 21.888 26.824 -10.31 1 83.15 231 LEU B CA 1
ATOM 4203 C C . LEU B 1 231 ? 23.215 26.399 -9.692 1 83.15 231 LEU B C 1
ATOM 4205 O O . LEU B 1 231 ? 23.261 25.458 -8.895 1 83.15 231 LEU B O 1
ATOM 4209 N N . ALA B 1 232 ? 24.252 27.166 -10.039 1 83.46 232 ALA B N 1
ATOM 4210 C CA . ALA B 1 232 ? 25.587 26.851 -9.537 1 83.46 232 ALA B CA 1
ATOM 4211 C C . ALA B 1 232 ? 25.662 27.037 -8.024 1 83.46 232 ALA B C 1
ATOM 4213 O O . ALA B 1 232 ? 26.255 26.216 -7.32 1 83.46 232 ALA B O 1
ATOM 4214 N N . ASP B 1 233 ? 25.057 28.146 -7.561 1 85.71 233 ASP B N 1
ATOM 4215 C CA . ASP B 1 233 ? 25.055 28.421 -6.127 1 85.71 233 ASP B CA 1
ATOM 4216 C C . ASP B 1 233 ? 24.26 27.363 -5.366 1 85.71 233 ASP B C 1
ATOM 4218 O O . ASP B 1 233 ? 24.677 26.916 -4.296 1 85.71 233 ASP B O 1
ATOM 4222 N N . LEU B 1 234 ? 23.133 27.018 -5.917 1 87.57 234 LEU B N 1
ATOM 4223 C CA . LEU B 1 234 ? 22.291 25.995 -5.306 1 87.57 234 LEU B CA 1
ATOM 4224 C C . LEU B 1 234 ? 22.991 24.64 -5.31 1 87.57 234 LEU B C 1
ATOM 4226 O O . LEU B 1 234 ? 22.881 23.877 -4.348 1 87.57 234 LEU B O 1
ATOM 4230 N N . ALA B 1 235 ? 23.653 24.404 -6.357 1 86.45 235 ALA B N 1
ATOM 4231 C CA . ALA B 1 235 ? 24.414 23.162 -6.467 1 86.45 235 ALA B CA 1
ATOM 4232 C C . ALA B 1 235 ? 25.514 23.098 -5.411 1 86.45 235 ALA B C 1
ATOM 4234 O O . ALA B 1 235 ? 25.737 22.05 -4.8 1 86.45 235 ALA B O 1
ATOM 4235 N N . GLU B 1 236 ? 26.207 24.268 -5.237 1 84.14 236 GLU B N 1
ATOM 4236 C CA . GLU B 1 236 ? 27.235 24.354 -4.205 1 84.14 236 GLU B CA 1
ATOM 4237 C C . GLU B 1 236 ? 26.647 24.104 -2.819 1 84.14 236 GLU B C 1
ATOM 4239 O O . GLU B 1 236 ? 27.236 23.384 -2.01 1 84.14 236 GLU B O 1
ATOM 4244 N N . LEU B 1 237 ? 25.54 24.685 -2.618 1 83.71 237 LEU B N 1
ATOM 4245 C CA . LEU B 1 237 ? 24.838 24.488 -1.354 1 83.71 237 LEU B CA 1
ATOM 4246 C C . LEU B 1 237 ? 24.534 23.011 -1.126 1 83.71 237 LEU B C 1
ATOM 4248 O O . LEU B 1 237 ? 24.614 22.524 0.004 1 83.71 237 LEU B O 1
ATOM 4252 N N . ALA B 1 238 ? 24.287 22.369 -2.15 1 84.94 238 ALA B N 1
ATOM 4253 C CA . ALA B 1 238 ? 23.926 20.955 -2.084 1 84.94 238 ALA B CA 1
ATOM 4254 C C . ALA B 1 238 ? 25.155 20.067 -2.25 1 84.94 238 ALA B C 1
ATOM 4256 O O . ALA B 1 238 ? 25.049 18.838 -2.228 1 84.94 238 ALA B O 1
ATOM 4257 N N . ALA B 1 239 ? 26.286 20.647 -2.499 1 83.08 239 ALA B N 1
ATOM 4258 C CA . ALA B 1 239 ? 27.541 19.937 -2.733 1 83.08 239 ALA B CA 1
ATOM 4259 C C . ALA B 1 239 ? 27.405 18.949 -3.889 1 83.08 239 ALA B C 1
ATOM 4261 O O . ALA B 1 239 ? 27.814 17.791 -3.775 1 83.08 239 ALA B O 1
ATOM 4262 N N . MET B 1 240 ? 26.84 19.492 -4.897 1 80.85 240 MET B N 1
ATOM 4263 C CA . MET B 1 240 ? 26.666 18.685 -6.101 1 80.85 240 MET B CA 1
ATOM 4264 C C . MET B 1 240 ? 26.915 19.517 -7.354 1 80.85 240 MET B C 1
ATOM 4266 O O . MET B 1 240 ? 26.977 20.746 -7.287 1 80.85 240 MET B O 1
ATOM 4270 N N . SER B 1 241 ? 27.141 18.899 -8.465 1 80.12 241 SER B N 1
ATOM 4271 C CA . SER B 1 241 ? 27.191 19.616 -9.735 1 80.12 241 SER B CA 1
ATOM 4272 C C . SER B 1 241 ? 25.812 20.133 -10.132 1 80.12 241 SER B C 1
ATOM 4274 O O . SER B 1 241 ? 24.792 19.597 -9.693 1 80.12 241 SER B O 1
ATOM 4276 N N . PRO B 1 242 ? 25.739 21.192 -10.907 1 81.61 242 PRO B N 1
ATOM 4277 C CA . PRO B 1 242 ? 24.446 21.68 -11.392 1 81.61 242 PRO B CA 1
ATOM 4278 C C . PRO B 1 242 ? 23.637 20.599 -12.104 1 81.61 242 PRO B C 1
ATOM 4280 O O . PRO B 1 242 ? 22.42 20.51 -11.918 1 81.61 242 PRO B O 1
ATOM 4283 N N . ALA B 1 243 ? 24.294 19.742 -12.808 1 79.12 243 ALA B N 1
ATOM 4284 C CA . ALA B 1 243 ? 23.608 18.661 -13.511 1 79.12 243 ALA B CA 1
ATOM 4285 C C . ALA B 1 243 ? 23.033 17.646 -12.527 1 79.12 243 ALA B C 1
ATOM 4287 O O . ALA B 1 243 ? 21.891 17.206 -12.676 1 79.12 243 ALA B O 1
ATOM 4288 N N . SER B 1 244 ? 23.787 17.401 -11.535 1 79.09 244 SER B N 1
ATOM 4289 C CA . SER B 1 244 ? 23.345 16.466 -10.505 1 79.09 244 SER B CA 1
ATOM 4290 C C . SER B 1 244 ? 22.183 17.038 -9.701 1 79.09 244 SER B C 1
ATOM 4292 O O . SER B 1 244 ? 21.227 16.326 -9.387 1 79.09 244 SER B O 1
ATOM 4294 N N . LEU B 1 245 ? 22.301 18.351 -9.423 1 84.51 245 LEU B N 1
ATOM 4295 C CA . LEU B 1 245 ? 21.224 18.999 -8.683 1 84.51 245 LEU B CA 1
ATOM 4296 C C . LEU B 1 245 ? 19.916 18.943 -9.466 1 84.51 245 LEU B C 1
ATOM 4298 O O . LEU B 1 245 ? 18.873 18.582 -8.916 1 84.51 245 LEU B O 1
ATOM 4302 N N . ARG B 1 246 ? 20.001 19.229 -10.721 1 79.16 246 ARG B N 1
ATOM 4303 C CA . ARG B 1 246 ? 18.803 19.22 -11.553 1 79.16 246 ARG B CA 1
ATOM 4304 C C . ARG B 1 246 ? 18.156 17.839 -11.566 1 79.16 246 ARG B C 1
ATOM 4306 O O . ARG B 1 246 ? 16.951 17.71 -11.339 1 79.16 246 ARG B O 1
ATOM 4313 N N . ARG B 1 247 ? 18.981 16.923 -11.723 1 77 247 ARG B N 1
ATOM 4314 C CA . ARG B 1 247 ? 18.494 15.554 -11.863 1 77 247 ARG B CA 1
ATOM 4315 C C . ARG B 1 247 ? 17.951 15.029 -10.538 1 77 247 ARG B C 1
ATOM 4317 O O . ARG B 1 247 ? 16.839 14.499 -10.482 1 77 247 ARG B O 1
ATOM 4324 N N . LYS B 1 248 ? 18.736 15.335 -9.554 1 73.87 248 LYS B N 1
ATOM 4325 C CA . LYS B 1 248 ? 18.391 14.755 -8.259 1 73.87 248 LYS B CA 1
ATOM 4326 C C . LYS B 1 248 ? 17.207 15.483 -7.628 1 73.87 248 LYS B C 1
ATOM 4328 O O . LYS B 1 248 ? 16.387 14.868 -6.943 1 73.87 248 LYS B O 1
ATOM 4333 N N . PHE B 1 249 ? 17.17 16.755 -7.841 1 80.06 249 PHE B N 1
ATOM 4334 C CA . PHE B 1 249 ? 16.037 17.524 -7.34 1 80.06 249 PHE B CA 1
ATOM 4335 C C . PHE B 1 249 ? 14.737 17.052 -7.981 1 80.06 249 PHE B C 1
ATOM 4337 O O . PHE B 1 249 ? 13.743 16.828 -7.289 1 80.06 249 PHE B O 1
ATOM 4344 N N . GLN B 1 250 ? 14.816 16.857 -9.266 1 75.93 250 GLN B N 1
ATOM 4345 C CA . GLN B 1 250 ? 13.639 16.396 -9.995 1 75.93 250 GLN B CA 1
ATOM 4346 C C . GLN B 1 250 ? 13.233 14.994 -9.552 1 75.93 250 GLN B C 1
ATOM 4348 O O . GLN B 1 250 ? 12.045 14.712 -9.378 1 75.93 250 GLN B O 1
ATOM 4353 N N . ALA B 1 251 ? 14.211 14.342 -9.305 1 65.54 251 ALA B N 1
ATOM 4354 C CA . ALA B 1 251 ? 13.955 12.968 -8.878 1 65.54 251 ALA B CA 1
ATOM 4355 C C . ALA B 1 251 ? 13.362 12.932 -7.472 1 65.54 251 ALA B C 1
ATOM 4357 O O . ALA B 1 251 ? 12.459 12.14 -7.193 1 65.54 251 ALA B O 1
ATOM 4358 N N . ALA B 1 252 ? 13.932 13.866 -6.671 1 65.16 252 ALA B N 1
ATOM 4359 C CA . ALA B 1 252 ? 13.558 13.875 -5.259 1 65.16 252 ALA B CA 1
ATOM 4360 C C . ALA B 1 252 ? 12.178 14.495 -5.062 1 65.16 252 ALA B C 1
ATOM 4362 O O . ALA B 1 252 ? 11.402 14.042 -4.217 1 65.16 252 ALA B O 1
ATOM 4363 N N . PHE B 1 253 ? 11.902 15.544 -5.884 1 67.38 253 PHE B N 1
ATOM 4364 C CA . PHE B 1 253 ? 10.734 16.356 -5.562 1 67.38 253 PHE B CA 1
ATOM 4365 C C . PHE B 1 253 ? 9.747 16.368 -6.723 1 67.38 253 PHE B C 1
ATOM 4367 O O . PHE B 1 253 ? 8.69 16.998 -6.64 1 67.38 253 PHE B O 1
ATOM 4374 N N . GLY B 1 254 ? 10.102 15.661 -7.763 1 62.38 254 GLY B N 1
ATOM 4375 C CA . GLY B 1 254 ? 9.202 15.494 -8.892 1 62.38 254 GLY B CA 1
ATOM 4376 C C . GLY B 1 254 ? 9.099 16.733 -9.762 1 62.38 254 GLY B C 1
ATOM 4377 O O . GLY B 1 254 ? 8.289 16.78 -10.69 1 62.38 254 GLY B O 1
ATOM 4378 N N . ARG B 1 255 ? 9.824 17.701 -9.401 1 69.36 255 ARG B N 1
ATOM 4379 C CA . ARG B 1 255 ? 9.853 18.945 -10.163 1 69.36 255 ARG B CA 1
ATOM 4380 C C . ARG B 1 255 ? 11.27 19.505 -10.242 1 69.36 255 ARG B C 1
ATOM 4382 O O . ARG B 1 255 ? 12.111 19.201 -9.394 1 69.36 255 ARG B O 1
ATOM 4389 N N . SER B 1 256 ? 11.484 20.239 -11.285 1 80.83 256 SER B N 1
ATOM 4390 C CA . SER B 1 256 ? 12.801 20.851 -11.432 1 80.83 256 SER B CA 1
ATOM 4391 C C . SER B 1 256 ? 13.031 21.928 -10.378 1 80.83 256 SER B C 1
ATOM 4393 O O . SER B 1 256 ? 12.076 22.465 -9.813 1 80.83 256 SER B O 1
ATOM 4395 N N . VAL B 1 257 ? 14.277 22.194 -10.135 1 83.82 257 VAL B N 1
ATOM 4396 C CA . VAL B 1 257 ? 14.667 23.247 -9.203 1 83.82 257 VAL B CA 1
ATOM 4397 C C . VAL B 1 257 ? 13.986 24.558 -9.588 1 83.82 257 VAL B C 1
ATOM 4399 O O . VAL B 1 257 ? 13.435 25.254 -8.732 1 83.82 257 VAL B O 1
ATOM 4402 N N . PHE B 1 258 ? 13.894 24.783 -10.865 1 81.54 258 PHE B N 1
ATOM 4403 C CA . PHE B 1 258 ? 13.38 26.074 -11.307 1 81.54 258 PHE B CA 1
ATOM 4404 C C . PHE B 1 258 ? 11.856 26.075 -11.316 1 81.54 258 PHE B C 1
ATOM 4406 O O . PHE B 1 258 ? 11.229 27.093 -11.014 1 81.54 258 PHE B O 1
ATOM 4413 N N . ASP B 1 259 ? 11.309 24.905 -11.582 1 81.95 259 ASP B N 1
ATOM 4414 C CA . ASP B 1 259 ? 9.856 24.83 -11.465 1 81.95 259 ASP B CA 1
ATOM 4415 C C . ASP B 1 259 ? 9.411 25.02 -10.017 1 81.95 259 ASP B C 1
ATOM 4417 O O . ASP B 1 259 ? 8.422 25.707 -9.751 1 81.95 259 ASP B O 1
ATOM 4421 N N . TYR B 1 260 ? 10.186 24.397 -9.169 1 84.96 260 TYR B N 1
ATOM 4422 C CA . TYR B 1 260 ? 9.894 24.56 -7.749 1 84.96 260 TYR B CA 1
ATOM 4423 C C . TYR B 1 260 ? 10.054 26.015 -7.323 1 84.96 260 TYR B C 1
ATOM 4425 O O . TYR B 1 260 ? 9.2 26.56 -6.62 1 84.96 260 TYR B O 1
ATOM 4433 N N . ARG B 1 261 ? 11.105 26.625 -7.737 1 86.27 261 ARG B N 1
ATOM 4434 C CA . ARG B 1 261 ? 11.332 28.038 -7.449 1 86.27 261 ARG B CA 1
ATOM 4435 C C . ARG B 1 261 ? 10.19 28.896 -7.983 1 86.27 261 ARG B C 1
ATOM 4437 O O . ARG B 1 261 ? 9.723 29.811 -7.301 1 86.27 261 ARG B O 1
ATOM 4444 N N . ARG B 1 262 ? 9.823 28.575 -9.159 1 85.77 262 ARG B N 1
ATOM 4445 C CA . ARG B 1 262 ? 8.735 29.33 -9.772 1 85.77 262 ARG B CA 1
ATOM 4446 C C . ARG B 1 262 ? 7.461 29.227 -8.939 1 85.77 262 ARG B C 1
ATOM 4448 O O . ARG B 1 262 ? 6.775 30.228 -8.719 1 85.77 262 ARG B O 1
ATOM 4455 N N . GLU B 1 263 ? 7.206 28.145 -8.505 1 84.15 263 GLU B N 1
ATOM 4456 C CA . GLU B 1 263 ? 6.027 27.933 -7.671 1 84.15 263 GLU B CA 1
ATOM 4457 C C . GLU B 1 263 ? 6.13 28.709 -6.361 1 84.15 263 GLU B C 1
ATOM 4459 O O . GLU B 1 263 ? 5.148 29.3 -5.905 1 84.15 263 GLU B O 1
ATOM 4464 N N . CYS B 1 264 ? 7.287 28.631 -5.789 1 85.21 264 CYS B N 1
ATOM 4465 C CA . CYS B 1 264 ? 7.517 29.383 -4.561 1 85.21 264 CYS B CA 1
ATOM 4466 C C . CYS B 1 264 ? 7.328 30.877 -4.792 1 85.21 264 CYS B C 1
ATOM 4468 O O . CYS B 1 264 ? 6.737 31.569 -3.961 1 85.21 264 CYS B O 1
ATOM 4470 N N . ARG B 1 265 ? 7.806 31.312 -5.915 1 88.35 265 ARG B N 1
ATOM 4471 C CA . ARG B 1 265 ? 7.677 32.722 -6.268 1 88.35 265 ARG B CA 1
ATOM 4472 C C . ARG B 1 265 ? 6.214 33.108 -6.457 1 88.35 265 ARG B C 1
ATOM 4474 O O . ARG B 1 265 ? 5.784 34.173 -6.009 1 88.35 265 ARG B O 1
ATOM 4481 N N . LEU B 1 266 ? 5.57 32.234 -7.057 1 85.76 266 LEU B N 1
ATOM 4482 C CA . LEU B 1 266 ? 4.163 32.52 -7.315 1 85.76 266 LEU B CA 1
ATOM 4483 C C . LEU B 1 266 ? 3.363 32.529 -6.017 1 85.76 266 LEU B C 1
ATOM 4485 O O . LEU B 1 266 ? 2.472 33.363 -5.838 1 85.76 266 LEU B O 1
ATOM 4489 N N . ALA B 1 267 ? 3.69 31.652 -5.189 1 81.77 267 ALA B N 1
ATOM 4490 C CA . ALA B 1 267 ? 3.038 31.618 -3.882 1 81.77 267 ALA B CA 1
ATOM 4491 C C . ALA B 1 267 ? 3.33 32.889 -3.09 1 81.77 267 ALA B C 1
ATOM 4493 O O . ALA B 1 267 ? 2.437 33.447 -2.449 1 81.77 267 ALA B O 1
ATOM 4494 N N . LEU B 1 268 ? 4.525 33.3 -3.149 1 84.94 268 LEU B N 1
ATOM 4495 C CA . LEU B 1 268 ? 4.931 34.543 -2.504 1 84.94 268 LEU B CA 1
ATOM 4496 C C . LEU B 1 268 ? 4.182 35.733 -3.095 1 84.94 268 LEU B C 1
ATOM 4498 O O . LEU B 1 268 ? 3.698 36.595 -2.359 1 84.94 268 LEU B O 1
ATOM 4502 N N . ALA B 1 269 ? 4.114 35.697 -4.354 1 88.41 269 ALA B N 1
ATOM 4503 C CA . ALA B 1 269 ? 3.392 36.767 -5.038 1 88.41 269 ALA B CA 1
ATOM 4504 C C . ALA B 1 269 ? 1.923 36.787 -4.627 1 88.41 269 ALA B C 1
ATOM 4506 O O . ALA B 1 269 ? 1.345 37.856 -4.414 1 88.41 269 ALA B O 1
ATOM 4507 N N . HIS B 1 270 ? 1.418 35.658 -4.601 1 83.06 270 HIS B N 1
ATOM 4508 C CA . HIS B 1 270 ? 0.03 35.538 -4.167 1 83.06 270 HIS B CA 1
ATOM 4509 C C . HIS B 1 270 ? -0.171 36.155 -2.788 1 83.06 270 HIS B C 1
ATOM 4511 O O . HIS B 1 270 ? -1.163 36.849 -2.553 1 83.06 270 HIS B O 1
ATOM 4517 N N . ASP B 1 271 ? 0.783 35.934 -2 1 81.21 271 ASP B N 1
ATOM 4518 C CA . ASP B 1 271 ? 0.737 36.49 -0.651 1 81.21 271 ASP B CA 1
ATOM 4519 C C . ASP B 1 271 ? 0.802 38.015 -0.683 1 81.21 271 ASP B C 1
ATOM 4521 O O . ASP B 1 271 ? 0.072 38.689 0.047 1 81.21 271 ASP B O 1
ATOM 4525 N N . TYR B 1 272 ? 1.639 38.514 -1.496 1 86.73 272 TYR B N 1
ATOM 4526 C CA . TYR B 1 272 ? 1.767 39.961 -1.626 1 86.73 272 TYR B CA 1
ATOM 4527 C C . TYR B 1 272 ? 0.483 40.575 -2.171 1 86.73 272 TYR B C 1
ATOM 4529 O O . TYR B 1 272 ? 0.035 41.62 -1.693 1 86.73 272 TYR B O 1
ATOM 4537 N N . LEU B 1 273 ? -0.05 39.85 -3.085 1 85.89 273 LEU B N 1
ATOM 4538 C CA . LEU B 1 273 ? -1.293 40.349 -3.664 1 85.89 273 LEU B CA 1
ATOM 4539 C C . LEU B 1 273 ? -2.418 40.332 -2.635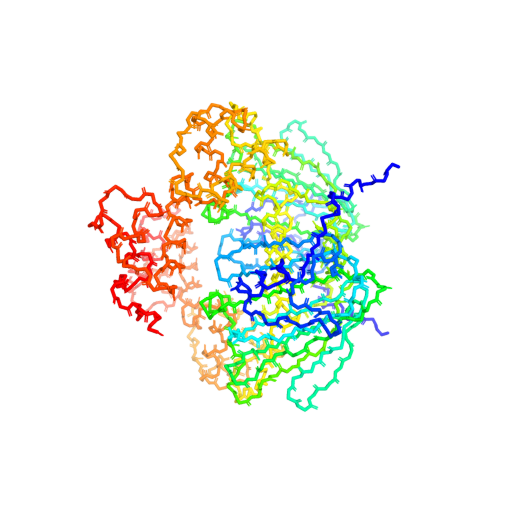 1 85.89 273 LEU B C 1
ATOM 4541 O O . LEU B 1 273 ? -3.197 41.284 -2.545 1 85.89 273 LEU B O 1
ATOM 4545 N N . ALA B 1 274 ? -2.358 39.371 -1.871 1 79.19 274 ALA B N 1
ATOM 4546 C CA . ALA B 1 274 ? -3.384 39.226 -0.841 1 79.19 274 ALA B CA 1
ATOM 4547 C C . ALA B 1 274 ? -3.229 40.292 0.241 1 79.19 274 ALA B C 1
ATOM 4549 O O . ALA B 1 274 ? -4.202 40.653 0.908 1 79.19 274 ALA B O 1
ATOM 4550 N N . ARG B 1 275 ? -2.02 40.792 0.281 1 81.12 275 ARG B N 1
ATOM 4551 C CA . ARG B 1 275 ? -1.729 41.82 1.274 1 81.12 275 ARG B CA 1
ATOM 4552 C C . ARG B 1 275 ? -1.937 43.216 0.695 1 81.12 275 ARG B C 1
ATOM 4554 O O . ARG B 1 275 ? -1.682 44.217 1.367 1 81.12 275 ARG B O 1
ATOM 4561 N N . GLY B 1 276 ? -2.327 43.255 -0.628 1 84.58 276 GLY B N 1
ATOM 4562 C CA . GLY B 1 276 ? -2.715 44.538 -1.192 1 84.58 276 GLY B CA 1
ATOM 4563 C C . GLY B 1 276 ? -1.661 45.13 -2.109 1 84.58 276 GLY B C 1
ATOM 4564 O O . GLY B 1 276 ? -1.805 46.26 -2.581 1 84.58 276 GLY B O 1
ATOM 4565 N N . CYS B 1 277 ? -0.632 44.425 -2.331 1 87.15 277 CYS B N 1
ATOM 4566 C CA . CYS B 1 277 ? 0.4 44.926 -3.231 1 87.15 277 CYS B CA 1
ATOM 4567 C C . CYS B 1 277 ? -0.101 44.961 -4.67 1 87.15 277 CYS B C 1
ATOM 4569 O O . CYS B 1 277 ? -1.011 44.214 -5.033 1 87.15 277 CYS B O 1
ATOM 4571 N N . SER B 1 278 ? 0.38 45.93 -5.37 1 88 278 SER B N 1
ATOM 4572 C CA . SER B 1 278 ? 0.054 45.971 -6.792 1 88 278 SER B CA 1
ATOM 4573 C C . SER B 1 278 ? 0.661 44.784 -7.533 1 88 278 SER B C 1
ATOM 4575 O O . SER B 1 278 ? 1.564 44.121 -7.018 1 88 278 SER B O 1
ATOM 4577 N N . VAL B 1 279 ? 0.19 44.558 -8.694 1 88.75 279 VAL B N 1
ATOM 4578 C CA . VAL B 1 279 ? 0.685 43.469 -9.53 1 88.75 279 VAL B CA 1
ATOM 4579 C C . VAL B 1 279 ? 2.17 43.675 -9.822 1 88.75 279 VAL B C 1
ATOM 4581 O O . VAL B 1 279 ? 2.953 42.723 -9.789 1 88.75 279 VAL B O 1
ATOM 4584 N N . GLN B 1 280 ? 2.507 44.931 -10.003 1 89.4 280 GLN B N 1
ATOM 4585 C CA . GLN B 1 280 ? 3.898 45.258 -10.296 1 89.4 280 GLN B CA 1
ATOM 4586 C C . GLN B 1 280 ? 4.792 44.996 -9.088 1 89.4 280 GLN B C 1
ATOM 4588 O O . GLN B 1 280 ? 5.885 44.443 -9.226 1 89.4 280 GLN B O 1
ATOM 4593 N N . GLN B 1 281 ? 4.285 45.356 -7.96 1 90.15 281 GLN B N 1
ATOM 4594 C CA . GLN B 1 281 ? 5.039 45.158 -6.727 1 90.15 281 GLN B CA 1
ATOM 4595 C C . GLN B 1 281 ? 5.205 43.674 -6.415 1 90.15 281 GLN B C 1
ATOM 4597 O O . GLN B 1 281 ? 6.301 43.224 -6.075 1 90.15 281 GLN B O 1
ATOM 4602 N N . ALA B 1 282 ? 4.113 42.967 -6.521 1 91.45 282 ALA B N 1
ATOM 4603 C CA . ALA B 1 282 ? 4.138 41.532 -6.246 1 91.45 282 ALA B CA 1
ATOM 4604 C C . ALA B 1 282 ? 5.106 40.811 -7.179 1 91.45 282 ALA B C 1
ATOM 4606 O O . ALA B 1 282 ? 5.849 39.926 -6.749 1 91.45 282 ALA B O 1
ATOM 4607 N N . ALA B 1 283 ? 5.017 41.238 -8.374 1 91.18 283 ALA B N 1
ATOM 4608 C CA . ALA B 1 283 ? 5.939 40.673 -9.356 1 91.18 283 ALA B CA 1
ATOM 4609 C C . ALA B 1 283 ? 7.389 40.94 -8.964 1 91.18 283 ALA B C 1
ATOM 4611 O O . ALA B 1 283 ? 8.212 40.021 -8.94 1 91.18 283 ALA B O 1
ATOM 4612 N N . HIS B 1 284 ? 7.676 42.161 -8.599 1 88.06 284 HIS B N 1
ATOM 4613 C CA . HIS B 1 284 ? 9.027 42.576 -8.24 1 88.06 284 HIS B CA 1
ATOM 4614 C C . HIS B 1 284 ? 9.502 41.873 -6.973 1 88.06 284 HIS B C 1
ATOM 4616 O O . HIS B 1 284 ? 10.596 41.305 -6.945 1 88.06 284 HIS B O 1
ATOM 4622 N N . PHE B 1 285 ? 8.63 41.807 -6.044 1 88.58 285 PHE B N 1
ATOM 4623 C CA . PHE B 1 285 ? 8.993 41.245 -4.749 1 88.58 285 PHE B CA 1
ATOM 4624 C C . PHE B 1 285 ? 9.166 39.734 -4.843 1 88.58 285 PHE B C 1
ATOM 4626 O O . PHE B 1 285 ? 9.866 39.132 -4.027 1 88.58 285 PHE B O 1
ATOM 4633 N N . SER B 1 286 ? 8.587 39.206 -5.813 1 90.16 286 SER B N 1
ATOM 4634 C CA . SER B 1 286 ? 8.657 37.755 -5.948 1 90.16 286 SER B CA 1
ATOM 4635 C C . SER B 1 286 ? 9.731 37.344 -6.95 1 90.16 286 SER B C 1
ATOM 4637 O O . SER B 1 286 ? 9.883 36.159 -7.254 1 90.16 286 SER B O 1
ATOM 4639 N N . GLY B 1 287 ? 10.378 38.238 -7.523 1 87.92 287 GLY B N 1
ATOM 4640 C CA . GLY B 1 287 ? 11.57 37.945 -8.302 1 87.92 287 GLY B CA 1
ATOM 4641 C C . GLY B 1 287 ? 11.317 37.928 -9.798 1 87.92 287 GLY B C 1
ATOM 4642 O O . GLY B 1 287 ? 12.155 37.458 -10.57 1 87.92 287 GLY B O 1
ATOM 4643 N N . TYR B 1 288 ? 10.261 38.476 -10.196 1 89.39 288 TYR B N 1
ATOM 4644 C CA . TYR B 1 288 ? 10.014 38.581 -11.63 1 89.39 288 TYR B CA 1
ATOM 4645 C C . TYR B 1 288 ? 10.541 39.901 -12.179 1 89.39 288 TYR B C 1
ATOM 4647 O O . TYR B 1 288 ? 10.383 40.95 -11.549 1 89.39 288 TYR B O 1
ATOM 4655 N N . ARG B 1 289 ? 11.153 39.72 -13.289 1 82.86 289 ARG B N 1
ATOM 4656 C CA . ARG B 1 289 ? 11.705 40.912 -13.923 1 82.86 289 ARG B CA 1
ATOM 4657 C C . ARG B 1 289 ? 10.613 41.713 -14.626 1 82.86 289 ARG B C 1
ATOM 4659 O O . ARG B 1 289 ? 10.661 42.944 -14.655 1 82.86 289 ARG B O 1
ATOM 4666 N N . HIS B 1 290 ? 9.663 40.962 -15.199 1 86.08 290 HIS B N 1
ATOM 4667 C CA . HIS B 1 290 ? 8.597 41.622 -15.944 1 86.08 290 HIS B CA 1
ATOM 4668 C C . HIS B 1 290 ? 7.224 41.216 -15.417 1 86.08 290 HIS B C 1
ATOM 4670 O O . HIS B 1 290 ? 6.952 40.028 -15.231 1 86.08 290 HIS B O 1
ATOM 4676 N N . ALA B 1 291 ? 6.394 42.144 -15.152 1 87.79 291 ALA B N 1
ATOM 4677 C CA . ALA B 1 291 ? 5.044 41.915 -14.645 1 87.79 291 ALA B CA 1
ATOM 4678 C C . ALA B 1 291 ? 4.218 41.095 -15.632 1 87.79 291 ALA B C 1
ATOM 4680 O O . ALA B 1 291 ? 3.336 40.332 -15.231 1 87.79 291 ALA B O 1
ATOM 4681 N N . SER B 1 292 ? 4.619 41.221 -16.873 1 87.32 292 SER B N 1
ATOM 4682 C CA . SER B 1 292 ? 3.891 40.477 -17.897 1 87.32 292 SER B CA 1
ATOM 4683 C C . SER B 1 292 ? 4.147 38.978 -17.777 1 87.32 292 SER B C 1
ATOM 4685 O O . SER B 1 292 ? 3.211 38.177 -17.832 1 87.32 292 SER B O 1
ATOM 4687 N N . ASN B 1 293 ? 5.407 38.613 -17.631 1 87.52 293 ASN B N 1
ATOM 4688 C CA . ASN B 1 293 ? 5.766 37.211 -17.444 1 87.52 293 ASN B CA 1
ATOM 4689 C C . ASN B 1 293 ? 5.152 36.641 -16.168 1 87.52 293 ASN B C 1
ATOM 4691 O O . ASN B 1 293 ? 4.709 35.492 -16.146 1 87.52 293 ASN B O 1
ATOM 4695 N N . PHE B 1 294 ? 5.128 37.515 -15.255 1 91.29 294 PHE B N 1
ATOM 4696 C CA . PHE B 1 294 ? 4.519 37.135 -13.986 1 91.29 294 PHE B CA 1
ATOM 4697 C C . PHE B 1 294 ? 3.031 36.857 -14.161 1 91.29 294 PHE B C 1
ATOM 4699 O O . PHE B 1 294 ? 2.532 35.82 -13.72 1 91.29 294 PHE B O 1
ATOM 4706 N N . ALA B 1 295 ? 2.307 37.752 -14.743 1 87.54 295 ALA B N 1
ATOM 4707 C CA . ALA B 1 295 ? 0.862 37.619 -14.91 1 87.54 295 ALA B CA 1
ATOM 4708 C C . ALA B 1 295 ? 0.512 36.334 -15.654 1 87.54 295 ALA B C 1
ATOM 4710 O O . ALA B 1 295 ? -0.43 35.63 -15.281 1 87.54 295 ALA B O 1
ATOM 4711 N N . THR B 1 296 ? 1.334 35.997 -16.594 1 86.71 296 THR B N 1
ATOM 4712 C CA . THR B 1 296 ? 1.125 34.789 -17.385 1 86.71 296 THR B CA 1
ATOM 4713 C C . THR B 1 296 ? 1.371 33.541 -16.541 1 86.71 296 THR B C 1
ATOM 4715 O O . THR B 1 296 ? 0.56 32.613 -16.545 1 86.71 296 THR B O 1
ATOM 4718 N N . ALA B 1 297 ? 2.425 33.568 -15.872 1 86.08 297 ALA B N 1
ATOM 4719 C CA . ALA B 1 297 ? 2.787 32.429 -15.034 1 86.08 297 ALA B CA 1
ATOM 4720 C C . ALA B 1 297 ? 1.776 32.232 -13.908 1 86.08 297 ALA B C 1
ATOM 4722 O O . ALA B 1 297 ? 1.412 31.1 -13.582 1 86.08 297 ALA B O 1
ATOM 4723 N N . PHE B 1 298 ? 1.334 33.309 -13.345 1 88.6 298 PHE B N 1
ATOM 4724 C CA . PHE B 1 298 ? 0.363 33.302 -12.258 1 88.6 298 PHE B CA 1
ATOM 4725 C C . PHE B 1 298 ? -0.961 32.703 -12.718 1 88.6 298 PHE B C 1
ATOM 4727 O O . PHE B 1 298 ? -1.503 31.807 -12.067 1 88.6 298 PHE B O 1
ATOM 4734 N N . ARG B 1 299 ? -1.342 33.088 -13.815 1 82.56 299 ARG B N 1
ATOM 4735 C CA . ARG B 1 299 ? -2.593 32.585 -14.372 1 82.56 299 ARG B CA 1
ATOM 4736 C C . ARG B 1 299 ? -2.493 31.096 -14.686 1 82.56 299 ARG B C 1
ATOM 4738 O O . ARG B 1 299 ? -3.422 30.334 -14.41 1 82.56 299 ARG B O 1
ATOM 4745 N N . ARG B 1 300 ? -1.468 30.788 -15.187 1 78.41 300 ARG B N 1
ATOM 4746 C CA . ARG B 1 300 ? -1.254 29.388 -15.54 1 78.41 300 ARG B CA 1
ATOM 4747 C C . ARG B 1 300 ? -1.259 28.503 -14.299 1 78.41 300 ARG B C 1
ATOM 4749 O O . ARG B 1 300 ? -1.766 27.38 -14.333 1 78.41 300 ARG B O 1
ATOM 4756 N N . HIS B 1 301 ? -0.704 29.07 -13.297 1 76.85 301 HIS B N 1
ATOM 4757 C CA . HIS B 1 301 ? -0.537 28.288 -12.078 1 76.85 301 HIS B CA 1
ATOM 4758 C C . HIS B 1 301 ? -1.819 28.272 -11.252 1 76.85 301 HIS B C 1
ATOM 4760 O O . HIS B 1 301 ? -2.234 27.22 -10.762 1 76.85 301 HIS B O 1
ATOM 4766 N N . PHE B 1 302 ? -2.544 29.435 -11.15 1 74.53 302 PHE B N 1
ATOM 4767 C CA . PHE B 1 302 ? -3.67 29.561 -10.231 1 74.53 302 PHE B CA 1
ATOM 4768 C C . PHE B 1 302 ? -4.992 29.528 -10.988 1 74.53 302 PHE B C 1
ATOM 4770 O O . PHE B 1 302 ? -6.051 29.327 -10.389 1 74.53 302 PHE B O 1
ATOM 4777 N N . GLY B 1 303 ? -4.869 29.692 -12.295 1 72.59 303 GLY B N 1
ATOM 4778 C CA . GLY B 1 303 ? -6.069 29.625 -13.115 1 72.59 303 GLY B CA 1
ATOM 4779 C C . GLY B 1 303 ? -6.804 30.948 -13.207 1 72.59 303 GLY B C 1
ATOM 4780 O O . GLY B 1 303 ? -7.818 31.054 -13.901 1 72.59 303 GLY B O 1
ATOM 4781 N N . TYR B 1 304 ? -6.394 31.982 -12.473 1 74.86 304 TYR B N 1
ATOM 4782 C CA . TYR B 1 304 ? -6.951 33.329 -12.529 1 74.86 304 TYR B CA 1
ATOM 4783 C C . TYR B 1 304 ? -5.844 34.377 -12.551 1 74.86 304 TYR B C 1
ATOM 4785 O O . TYR B 1 304 ? -4.723 34.114 -12.109 1 74.86 304 TYR B O 1
ATOM 4793 N N . PRO B 1 305 ? -6.135 35.55 -13.107 1 82.67 305 PRO B N 1
ATOM 4794 C CA . PRO B 1 305 ? -5.103 36.586 -13.184 1 82.67 305 PRO B CA 1
ATOM 4795 C C . PRO B 1 305 ? -4.821 37.239 -11.833 1 82.67 305 PRO B C 1
ATOM 4797 O O . PRO B 1 305 ? -5.689 37.253 -10.957 1 82.67 305 PRO B O 1
ATOM 4800 N N . PRO B 1 306 ? -3.6 37.63 -11.667 1 84.86 306 PRO B N 1
ATOM 4801 C CA . PRO B 1 306 ? -3.238 38.287 -10.409 1 84.86 306 PRO B CA 1
ATOM 4802 C C . PRO B 1 306 ? -4.141 39.474 -10.082 1 84.86 306 PRO B C 1
ATOM 4804 O O . PRO B 1 306 ? -4.348 39.793 -8.908 1 84.86 306 PRO B O 1
ATOM 4807 N N . SER B 1 307 ? -4.624 40.125 -11.03 1 80.62 307 SER B N 1
ATOM 4808 C CA . SER B 1 307 ? -5.451 41.312 -10.845 1 80.62 307 SER B CA 1
ATOM 4809 C C . SER B 1 307 ? -6.788 40.959 -10.202 1 80.62 307 SER B C 1
ATOM 4811 O O . SER B 1 307 ? -7.483 41.834 -9.68 1 80.62 307 SER B O 1
ATOM 4813 N N . SER B 1 308 ? -7.107 39.727 -10.268 1 74.34 308 SER B N 1
ATOM 4814 C CA . SER B 1 308 ? -8.399 39.299 -9.743 1 74.34 308 SER B CA 1
ATOM 4815 C C . SER B 1 308 ? -8.379 39.224 -8.219 1 74.34 308 SER B C 1
ATOM 4817 O O . SER B 1 308 ? -9.428 39.1 -7.585 1 74.34 308 SER B O 1
ATOM 4819 N N . LEU B 1 309 ? -7.295 39.167 -7.624 1 68.7 309 LEU B N 1
ATOM 4820 C CA . LEU B 1 309 ? -7.204 39.144 -6.168 1 68.7 309 LEU B CA 1
ATOM 4821 C C . LEU B 1 309 ? -7.401 40.541 -5.588 1 68.7 309 LEU B C 1
ATOM 4823 O O . LEU B 1 309 ? -6.815 41.509 -6.078 1 68.7 309 LEU B O 1
ATOM 4827 N N . PRO B 1 310 ? -8.591 40.824 -5.003 1 57.97 310 PRO B N 1
ATOM 4828 C CA . PRO B 1 310 ? -8.878 42.166 -4.492 1 57.97 310 PRO B CA 1
ATOM 4829 C C . PRO B 1 310 ? -7.775 42.698 -3.58 1 57.97 310 PRO B C 1
ATOM 4831 O O . PRO B 1 310 ? -7.096 41.918 -2.907 1 57.97 310 PRO B O 1
ATOM 4834 N N . ALA B 1 311 ? -7.188 43.904 -3.951 1 49.72 311 ALA B N 1
ATOM 4835 C CA . ALA B 1 311 ? -6.329 44.679 -3.058 1 49.72 311 ALA B CA 1
ATOM 4836 C C . ALA B 1 311 ? -6.882 44.687 -1.636 1 49.72 311 ALA B C 1
ATOM 4838 O O . ALA B 1 311 ? -8.096 44.764 -1.435 1 49.72 311 ALA B O 1
ATOM 4839 N N . ALA B 1 312 ? -6.444 43.894 -0.737 1 45.04 312 ALA B N 1
ATOM 4840 C CA . ALA B 1 312 ? -6.93 44.202 0.605 1 45.04 312 ALA B CA 1
ATOM 4841 C C . ALA B 1 312 ? -7.095 45.707 0.798 1 45.04 312 ALA B C 1
ATOM 4843 O O . ALA B 1 312 ? -6.133 46.466 0.659 1 45.04 312 ALA B O 1
ATOM 4844 N N . THR B 1 313 ? -8.184 46.345 0.254 1 38.66 313 THR B N 1
ATOM 4845 C CA . THR B 1 313 ? -8.446 47.651 0.846 1 38.66 313 THR B CA 1
ATOM 4846 C C . THR B 1 313 ? -8.496 47.555 2.368 1 38.66 313 THR B C 1
ATOM 4848 O O . THR B 1 313 ? -9.07 46.611 2.917 1 38.66 313 THR B O 1
#

pLDDT: mean 82.02, std 15.95, range [20.14, 98.33]

Foldseek 3Di:
DPLPADFWDFADLVNVVVVCVVQQKDKDFPPDDSPDPHGQKIHDWDWDDLDPQKIKIKDWIAGAGKMKMWHQDWFLKKKKAWQQAKKWKDWDPDTDIHHHQKMKIWTGDNVIIMMIIHHHDTTTIMMMMTGHPVRCVVVVADRAPPPDRDTDMDGDDPVLSVLVVCCVSDPDPDNVNSVSVVVSVVVCCVVRVPGPPPVPDPAAPLPVLLVVLLVVLLVVLLVQLQDPDDLCNSCVSSVHHSVRSQVRNCVVPVDGSVVSSLVSLLVQLLVCLLQQDDLVVSCNRSNHPDSVVNQVSNCVVVVDGSVPNDRPD/DPLDADFWDFADLVNVVVVCVVQQKDKDFPPDDSPDPHGQKTHDWDWDDLDPQKIKIKDWIAGAGKMKMWHQDWFLKKKKAWQQAKKWKDWDPDTDIHHHQKMKIWTGDNVIIMMIIHHHDTTTIMMMMTGHPVRCVVVVADRADPPDRDTDMDGDDPVLSVLVVCCVSDPDPDNVNSVSVVVSVVVCCVVRVPRRPPVPDQAAPLPVLLVVLLVVLLVVLLVQLQDPDDLCNSCVSSVHHSRRSQRRNCVVVVDGSVVSSLVSLLVQLLVCLLQQDDLVVSCNRSNHPDSVVNQVSNCVVVVDGSVPNDRPD

Solvent-accessible surface area (backbone atoms only — not comparable to full-atom values): 32006 Å² total; per-residue (Å²): 135,78,81,76,66,73,80,66,39,72,30,28,54,59,51,44,46,52,48,12,71,72,71,32,32,48,64,44,42,81,96,55,60,86,80,45,86,49,60,33,30,33,27,47,76,45,76,45,59,52,44,84,48,35,40,37,38,38,36,45,29,38,26,62,41,40,37,34,38,33,38,58,51,60,27,64,34,31,37,41,35,26,68,33,43,61,36,42,36,34,46,90,91,45,74,49,72,45,38,55,47,28,34,36,24,32,43,32,40,78,86,49,39,50,33,37,37,36,62,47,77,38,53,37,27,37,38,38,38,38,32,38,67,69,34,33,50,76,69,72,44,70,69,44,59,83,84,60,67,54,72,43,76,48,70,57,54,66,29,58,50,48,40,54,53,44,49,75,71,54,71,53,61,69,70,32,32,33,32,33,49,36,10,54,50,30,37,48,38,33,76,50,50,82,58,50,65,56,77,64,77,89,41,50,77,44,43,71,69,30,37,50,15,44,47,50,39,52,46,48,31,62,76,43,32,36,54,90,76,44,60,61,56,45,8,54,70,31,73,40,52,49,69,23,38,43,50,17,35,23,68,73,68,73,37,42,61,64,56,49,30,48,50,37,15,46,52,48,21,50,50,34,26,57,68,33,42,50,70,60,51,17,22,49,68,22,49,35,92,43,50,65,61,37,42,53,51,37,21,70,73,70,72,47,53,66,81,70,53,63,54,54,121,135,78,82,79,67,74,80,66,39,74,30,28,54,60,51,44,45,52,48,12,71,71,71,31,34,49,66,44,44,81,95,55,61,86,82,45,86,50,61,33,30,34,26,48,76,46,76,46,61,52,44,84,50,35,40,36,39,38,37,45,29,36,27,61,41,42,37,34,38,34,37,58,52,59,26,64,33,32,38,42,34,26,70,33,44,60,36,43,35,33,45,88,92,44,73,50,71,45,36,56,47,28,32,35,24,31,42,31,40,80,86,49,38,49,34,36,38,35,62,46,76,38,55,37,27,36,36,38,40,37,32,38,66,68,34,33,50,77,69,72,44,71,68,44,61,82,82,57,68,54,73,44,76,47,70,56,54,66,31,58,49,47,40,55,53,44,49,74,72,54,72,55,62,68,70,33,32,32,32,33,49,35,10,55,50,30,35,49,39,34,76,50,50,80,59,50,67,55,78,64,76,90,41,53,77,46,44,72,69,31,38,51,16,44,46,49,40,52,46,49,30,63,76,42,31,36,52,88,76,45,61,61,57,47,8,54,70,30,72,40,52,47,69,24,38,43,49,18,34,24,67,73,68,73,38,41,62,64,57,48,30,49,50,37,14,45,52,48,20,51,50,33,27,58,68,33,41,49,67,60,52,17,21,50,67,21,48,37,93,43,49,66,62,37,42,53,52,39,20,71,71,71,71,48,52,64,81,70,51,63,52,52,122

InterPro domains:
  IPR009057 Homedomain-like superfamily [SSF46689] (212-262)
  IPR009057 Homedomain-like superfamily [SSF46689] (265-308)
  IPR018060 AraC-like, DNA binding HTH domain [PF12833] (234-308)
  IPR018060 AraC-like, DNA binding HTH domain [PS01124] (215-312)
  IPR018060 AraC-like, DNA binding HTH domain [SM00342] (228-310)
  IPR053142 Pyochelin receptor regulatory protein [PTHR47893] (43-308)

Organism: NCBI:txid3151122

Sequence (626 aa):
MSARSAPARAHTLRDLHAYGRHYGLDYRVPGLSPRAEVPVMTGTVREFSPRPGMQLVASDVEVIHRYDSLSRTPSPLSIVVMLEGYADVSLEKRHLTLTPGMALSIRLDAGHGLRATQPAGQRLRALTLGLDETCLARLGMRPPCAEACPLRAWRLPEPLRLGLEQVLATPLPGEAQRLLLEGLSLQLLAHGGVLDVSPASDTARLAPRERRRLERVRDVLRHDPAAEHRLADLAELAAMSPASLRRKFQAAFGRSVFDYRRECRLALAHDYLARGCSVQQAAHFSGYRHASNFATAFRRHFGYPPSSLPAATMSARSAPARAHTLRDLHAYGRHYGLDYRVPGLSPRAEVPVMTGTVREFSPRPGMQLVASDVEVIHRYDSLSRTPSPLSIVVMLEGYADVSLEKRHLTLTPGMALSIRLDAGHGLRATQPAGQRLRALTLGLDETCLARLGMRPPCAEACPLRAWRLPEPLRLGLEQVLATPLPGEAQRLLLEGLSLQLLAHGGVLDVSPASDTARLAPRERRRLERVRDVLRHDPAAEHRLADLAELAAMSPASLRRKFQAAFGRSVFDYRRECRLALAHDYLARGCSVQQAAHFSGYRHASNFATAFRRHFGYPPSSLPAAT